Protein AF-A0A949A1A6-F1 (afdb_monomer_lite)

Foldseek 3Di:
DDADEDEEEQDDPDDDDQESEEAAAEEYEYALYEQEDAAAESYEAYHAHAYEYAHYEQEHWHDLVDPDHHESYEHELYAYEHALYEQEHYQEESYEYEDLSNANREHEFAEQEQHAAEPYEYEYQHEYEHFLAEAENYQEHYEYANLHEYRAEQYAQEHRNHYPWYYYHNTDTDYDYLYHYDDQCFDPVCNVNRQGDPPGPQPLSTDQDQQFQACVSGRFGRHSQTGVPRPHSDDDRPFLFFKFWAAWQLQGLVQADDDQFLLHQAGQADPVSCVVRVFDRFDSFAAAFWTFTFMDGHNVVVQFWKKWKWKAFDDPRDADDPVRTDTQFAWDKWWFWDQDPVRDIDIDIDTQDQDCPQNDGRMGTQQPDHDIDRNGGDHTGGCVPDDFHKMKMAMWTWGWDDDPPPTHIDTDDTTDDPRRIGMHGYDPFAWDWDFPFKAFPVRHTDDFAEAAEDQFLLGKMKTFIGAFTPFQQWAKKWKWKAWDDRRTQATLDIDGDDPVPQDVVGGHGDDHRDITMNNVCVVVVRGHGHDQGKIKTKMKTFGSYDSRHDGDHMDIDITIYGYDYDDPLDPVQVCVSPSDRDPVSVVVVVVVVPDPPPDD

Structure (mmCIF, N/CA/C/O backbone):
data_AF-A0A949A1A6-F1
#
_entry.id   AF-A0A949A1A6-F1
#
loop_
_atom_site.group_PDB
_atom_site.id
_atom_site.type_symbol
_atom_site.label_atom_id
_atom_site.label_alt_id
_atom_site.label_comp_id
_atom_site.label_asym_id
_atom_site.label_entity_id
_atom_site.label_seq_id
_atom_site.pdbx_PDB_ins_code
_atom_site.Cartn_x
_atom_site.Cartn_y
_atom_site.Cartn_z
_atom_site.occupancy
_atom_site.B_iso_or_equiv
_atom_site.auth_seq_id
_atom_site.auth_comp_id
_atom_site.auth_asym_id
_atom_site.auth_atom_id
_atom_site.pdbx_PDB_model_num
ATOM 1 N N . MET A 1 1 ? 29.987 -3.324 10.813 1.00 26.91 1 MET A N 1
ATOM 2 C CA . MET A 1 1 ? 29.973 -2.170 9.883 1.00 26.91 1 MET A CA 1
ATOM 3 C C . MET A 1 1 ? 28.544 -2.000 9.389 1.00 26.91 1 MET A C 1
ATOM 5 O O . MET A 1 1 ? 27.877 -3.024 9.296 1.00 26.91 1 MET A O 1
ATOM 9 N N . PRO A 1 2 ? 28.040 -0.780 9.148 1.00 26.08 2 PRO A N 1
ATOM 10 C CA . PRO A 1 2 ? 26.670 -0.598 8.673 1.00 26.08 2 PRO A CA 1
ATOM 11 C C . PRO A 1 2 ? 26.501 -1.250 7.295 1.00 26.08 2 PRO A C 1
ATOM 13 O O . PRO A 1 2 ? 27.391 -1.132 6.453 1.00 26.08 2 PRO A O 1
ATOM 16 N N . ASN A 1 3 ? 25.370 -1.921 7.067 1.00 30.52 3 ASN A N 1
ATOM 17 C CA . ASN A 1 3 ? 24.951 -2.340 5.732 1.00 30.52 3 ASN A CA 1
ATOM 18 C C . ASN A 1 3 ? 24.634 -1.075 4.930 1.00 30.52 3 ASN A C 1
ATOM 20 O O . ASN A 1 3 ? 23.621 -0.429 5.188 1.00 30.52 3 ASN A O 1
ATOM 24 N N . PHE A 1 4 ? 25.499 -0.702 3.990 1.00 31.70 4 PHE A N 1
ATOM 25 C CA . PHE A 1 4 ? 25.202 0.353 3.027 1.00 31.70 4 PHE A CA 1
ATOM 26 C C . PHE A 1 4 ? 24.546 -0.289 1.801 1.00 31.70 4 PHE A C 1
ATOM 28 O O . PHE A 1 4 ? 25.240 -0.998 1.068 1.00 31.70 4 PHE A O 1
ATOM 35 N N . PRO A 1 5 ? 23.233 -0.106 1.575 1.00 31.03 5 PRO A N 1
ATOM 36 C CA . PRO A 1 5 ? 22.626 -0.512 0.319 1.00 31.03 5 PRO A CA 1
ATOM 37 C C . PRO A 1 5 ? 23.182 0.373 -0.802 1.00 31.03 5 PRO A C 1
ATOM 39 O O . PRO A 1 5 ? 23.144 1.600 -0.710 1.00 31.03 5 PRO A O 1
ATOM 42 N N . VAL A 1 6 ? 23.707 -0.250 -1.853 1.00 36.50 6 VAL A N 1
ATOM 43 C CA . VAL A 1 6 ? 24.062 0.436 -3.101 1.00 36.50 6 VAL A CA 1
ATOM 44 C C . VAL A 1 6 ? 22.956 0.139 -4.112 1.00 36.50 6 VAL A C 1
ATOM 46 O O . VAL A 1 6 ? 22.699 -1.031 -4.402 1.00 36.50 6 VAL A O 1
ATOM 49 N N . SER A 1 7 ? 22.291 1.188 -4.604 1.00 29.28 7 SER A N 1
ATOM 50 C CA . SER A 1 7 ? 21.238 1.126 -5.628 1.00 29.28 7 SER A CA 1
ATOM 51 C C . SER A 1 7 ? 21.406 2.281 -6.624 1.00 29.28 7 SER A C 1
ATOM 53 O O . SER A 1 7 ? 21.456 3.441 -6.209 1.00 29.28 7 SER A O 1
ATOM 55 N N . GLY A 1 8 ? 21.480 1.986 -7.922 1.00 31.91 8 GLY A N 1
ATOM 56 C CA . GLY A 1 8 ? 21.664 2.964 -8.998 1.00 31.91 8 GLY A CA 1
ATOM 57 C C . GLY A 1 8 ? 22.339 2.369 -10.243 1.00 31.91 8 GLY A C 1
ATOM 58 O O . GLY A 1 8 ? 22.610 1.172 -10.319 1.00 31.91 8 GLY A O 1
ATOM 59 N N . SER A 1 9 ? 22.612 3.204 -11.250 1.00 36.38 9 SER A N 1
ATOM 60 C CA . SER A 1 9 ? 23.466 2.822 -12.388 1.00 36.38 9 SER A CA 1
ATOM 61 C C . SER A 1 9 ? 24.911 3.210 -12.090 1.00 36.38 9 SER A C 1
ATOM 63 O O . SER A 1 9 ? 25.175 4.371 -11.781 1.00 36.38 9 SER A O 1
ATOM 65 N N . ILE A 1 10 ? 25.840 2.258 -12.187 1.00 53.34 10 ILE A N 1
ATOM 66 C CA . ILE A 1 10 ? 27.272 2.498 -11.968 1.00 53.34 10 ILE A CA 1
ATOM 67 C C . ILE A 1 10 ? 27.985 2.380 -13.316 1.00 53.34 10 ILE A C 1
ATOM 69 O O . ILE A 1 10 ? 28.037 1.304 -13.915 1.00 53.34 10 ILE A O 1
ATOM 73 N N . TYR A 1 11 ? 28.502 3.519 -13.785 1.00 44.75 11 TYR A N 1
ATOM 74 C CA . TYR A 1 11 ? 29.251 3.675 -15.031 1.00 44.75 11 TYR A CA 1
ATOM 75 C C . TYR A 1 11 ? 30.581 4.365 -14.723 1.00 44.75 11 TYR A C 1
ATOM 77 O O . TYR A 1 11 ? 30.584 5.498 -14.237 1.00 44.75 11 TYR A O 1
ATOM 85 N N . SER A 1 12 ? 31.711 3.719 -15.014 1.00 49.94 12 SER A N 1
ATOM 86 C CA . SER A 1 12 ? 33.026 4.363 -14.944 1.00 49.94 12 SER A CA 1
ATOM 87 C C . SER A 1 12 ? 33.606 4.522 -16.347 1.00 49.94 12 SER A C 1
ATOM 89 O O . SER A 1 12 ? 34.226 3.611 -16.888 1.00 49.94 12 SER A O 1
ATOM 91 N N . GLY A 1 13 ? 33.420 5.693 -16.953 1.00 40.72 13 GLY A N 1
ATOM 92 C CA . GLY A 1 13 ? 34.071 6.031 -18.217 1.00 40.72 13 GLY A CA 1
ATOM 93 C C . GLY A 1 13 ? 35.551 6.373 -18.020 1.00 40.72 13 GLY A C 1
ATOM 94 O O . GLY A 1 13 ? 35.880 7.553 -18.045 1.00 40.72 13 GLY A O 1
ATOM 95 N N . SER A 1 14 ? 36.419 5.357 -17.872 1.00 42.47 14 SER A N 1
ATOM 96 C CA . SER A 1 14 ? 37.907 5.411 -17.860 1.00 42.47 14 SER A CA 1
ATOM 97 C C . SER A 1 14 ? 38.542 6.243 -16.710 1.00 42.47 14 SER A C 1
ATOM 99 O O . SER A 1 14 ? 37.976 7.232 -16.271 1.00 42.47 14 SER A O 1
ATOM 101 N N . VAL A 1 15 ? 39.692 5.971 -16.077 1.00 46.53 15 VAL A N 1
ATOM 102 C CA . VAL A 1 15 ? 40.844 5.067 -16.230 1.00 46.53 15 VAL A CA 1
ATOM 103 C C . VAL A 1 15 ? 41.277 4.713 -14.779 1.00 46.53 15 VAL A C 1
ATOM 105 O O . VAL A 1 15 ? 41.377 5.626 -13.959 1.00 46.53 15 VAL A O 1
ATOM 108 N N . SER A 1 16 ? 41.563 3.441 -14.449 1.00 46.88 16 SER A N 1
ATOM 109 C CA . SER A 1 16 ? 42.136 2.928 -13.164 1.00 46.88 16 SER A CA 1
ATOM 110 C C . SER A 1 16 ? 41.237 2.390 -12.023 1.00 46.88 16 SER A C 1
ATOM 112 O O . SER A 1 16 ? 41.689 2.347 -10.879 1.00 46.88 16 SER A O 1
ATOM 114 N N . ILE A 1 17 ? 40.029 1.868 -12.280 1.00 52.00 17 ILE A N 1
ATOM 115 C CA . ILE A 1 17 ? 39.363 0.994 -11.288 1.00 52.00 17 ILE A CA 1
ATOM 116 C C . ILE A 1 17 ? 39.339 -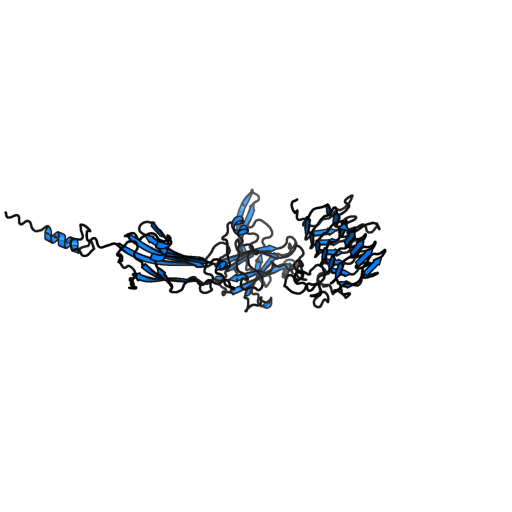0.466 -11.751 1.00 52.00 17 ILE A C 1
ATOM 118 O O . ILE A 1 17 ? 38.860 -0.781 -12.834 1.00 52.00 17 ILE A O 1
ATOM 122 N N . ASP A 1 18 ? 39.878 -1.357 -10.912 1.00 72.94 18 ASP A N 1
ATOM 123 C CA . ASP A 1 18 ? 39.956 -2.806 -11.152 1.00 72.94 18 ASP A CA 1
ATOM 124 C C . ASP A 1 18 ? 38.580 -3.475 -11.308 1.00 72.94 18 ASP A C 1
ATOM 126 O O . ASP A 1 18 ? 38.514 -4.582 -11.837 1.00 72.94 18 ASP A O 1
ATOM 130 N N . ALA A 1 19 ? 37.507 -2.844 -10.821 1.00 80.44 19 ALA A N 1
ATOM 131 C CA . ALA A 1 19 ? 36.126 -3.302 -10.924 1.00 80.44 19 ALA A CA 1
ATOM 132 C C . ALA A 1 19 ? 35.151 -2.120 -10.793 1.00 80.44 19 ALA A C 1
ATOM 134 O O . ALA A 1 19 ? 35.480 -1.144 -10.115 1.00 80.44 19 ALA A O 1
ATOM 135 N N . GLY A 1 20 ? 33.943 -2.234 -11.355 1.00 82.00 20 GLY A N 1
ATOM 136 C CA . GLY A 1 20 ? 32.859 -1.268 -11.136 1.00 82.00 20 GLY A CA 1
ATOM 137 C C . GLY A 1 20 ? 32.431 -1.186 -9.668 1.00 82.00 20 GLY A C 1
ATOM 138 O O . GLY A 1 20 ? 32.190 -0.101 -9.142 1.00 82.00 20 GLY A O 1
ATOM 139 N N . ILE A 1 21 ? 32.412 -2.328 -8.975 1.00 86.25 21 ILE A N 1
ATOM 140 C CA . ILE A 1 21 ? 32.249 -2.411 -7.519 1.00 86.25 21 ILE A CA 1
ATOM 141 C C . ILE A 1 21 ? 33.306 -3.348 -6.938 1.00 86.25 21 ILE A C 1
ATOM 143 O O . ILE A 1 21 ? 33.426 -4.492 -7.369 1.00 86.25 21 ILE A O 1
ATOM 147 N N . LYS A 1 22 ? 34.033 -2.898 -5.910 1.00 88.50 22 LYS A N 1
ATOM 148 C CA . LYS A 1 22 ? 34.968 -3.732 -5.142 1.00 88.50 22 LYS A CA 1
ATOM 149 C C . LYS A 1 22 ? 34.498 -3.889 -3.697 1.00 88.50 22 LYS A C 1
ATOM 151 O O . LYS A 1 22 ? 34.307 -2.898 -2.997 1.00 88.50 22 LYS A O 1
ATOM 156 N N . ILE A 1 23 ? 34.376 -5.132 -3.246 1.00 84.88 23 ILE A N 1
ATOM 157 C CA . ILE A 1 23 ? 34.000 -5.534 -1.890 1.00 84.88 23 ILE A CA 1
ATOM 158 C C . ILE A 1 23 ? 35.175 -6.288 -1.274 1.00 84.88 23 ILE A C 1
ATOM 160 O O . ILE A 1 23 ? 35.671 -7.259 -1.840 1.00 84.88 23 ILE A O 1
ATOM 164 N N . SER A 1 24 ? 35.625 -5.842 -0.107 1.00 86.62 24 SER A N 1
ATOM 165 C CA . SER A 1 24 ? 36.747 -6.441 0.613 1.00 86.62 24 SER A CA 1
ATOM 166 C C . SER A 1 24 ? 36.350 -6.652 2.071 1.00 86.62 24 SER A C 1
ATOM 168 O O . SER A 1 24 ? 36.438 -5.721 2.871 1.00 86.62 24 SER A O 1
ATOM 170 N N . GLY A 1 25 ? 35.925 -7.871 2.403 1.00 75.69 25 GLY A N 1
ATOM 171 C CA . GLY A 1 25 ? 35.380 -8.235 3.712 1.00 75.69 25 GLY A CA 1
ATOM 172 C C . GLY A 1 25 ? 33.972 -7.683 3.993 1.00 75.69 25 GLY A C 1
ATOM 173 O O . GLY A 1 25 ? 33.458 -6.815 3.289 1.00 75.69 25 GLY A O 1
ATOM 174 N N . GLY A 1 26 ? 33.333 -8.199 5.048 1.00 74.88 26 GLY A N 1
ATOM 175 C CA . GLY A 1 26 ? 32.002 -7.769 5.498 1.00 74.88 26 GLY A CA 1
ATOM 176 C C . GLY A 1 26 ? 30.823 -8.337 4.690 1.00 74.88 26 GLY A C 1
ATOM 177 O O . GLY A 1 26 ? 31.002 -9.085 3.729 1.00 74.88 26 GLY A O 1
ATOM 178 N N . SER A 1 27 ? 29.607 -7.965 5.106 1.00 73.38 27 SER A N 1
ATOM 179 C CA . SER A 1 27 ? 28.327 -8.414 4.538 1.00 73.38 27 SER A CA 1
ATOM 180 C C . SER A 1 27 ? 27.601 -7.236 3.880 1.00 73.38 27 SER A C 1
ATOM 182 O O . SER A 1 27 ? 26.767 -6.590 4.506 1.00 73.38 27 SER A O 1
ATOM 184 N N . VAL A 1 28 ? 27.941 -6.914 2.633 1.00 72.38 28 VAL A N 1
ATOM 185 C CA . VAL A 1 28 ? 27.311 -5.816 1.873 1.00 72.38 28 VAL A CA 1
ATOM 186 C C . VAL A 1 28 ? 26.168 -6.359 1.017 1.00 72.38 28 VAL A C 1
ATOM 188 O O . VAL A 1 28 ? 26.281 -7.457 0.482 1.00 72.38 28 VAL A O 1
ATOM 191 N N . VAL A 1 29 ? 25.083 -5.592 0.866 1.00 73.06 29 VAL A N 1
ATOM 192 C CA . VAL A 1 29 ? 23.978 -5.924 -0.047 1.00 73.06 29 VAL A CA 1
ATOM 193 C C . VAL A 1 29 ? 24.033 -5.013 -1.272 1.00 73.06 29 VAL A C 1
ATOM 195 O O . VAL A 1 29 ? 23.881 -3.798 -1.151 1.00 73.06 29 VAL A O 1
ATOM 198 N N . ILE A 1 30 ? 24.218 -5.607 -2.449 1.00 71.44 30 ILE A N 1
ATOM 199 C CA . ILE A 1 30 ? 24.174 -4.941 -3.753 1.00 71.44 30 ILE A CA 1
ATOM 200 C C . ILE A 1 30 ? 22.895 -5.393 -4.439 1.00 71.44 30 ILE A C 1
ATOM 202 O O . ILE A 1 30 ? 22.767 -6.571 -4.782 1.00 71.44 30 ILE A O 1
ATOM 206 N N . THR A 1 31 ? 21.941 -4.478 -4.609 1.00 68.56 31 THR A N 1
ATOM 207 C CA . THR A 1 31 ? 20.650 -4.828 -5.201 1.00 68.56 31 THR A CA 1
ATOM 208 C C . THR A 1 31 ? 20.093 -3.796 -6.164 1.00 68.56 31 THR A C 1
ATOM 210 O O . THR A 1 31 ? 20.250 -2.597 -5.941 1.00 68.56 31 THR A O 1
ATOM 213 N N . ASN A 1 32 ? 19.418 -4.266 -7.217 1.00 60.09 32 ASN A N 1
ATOM 214 C CA . ASN A 1 32 ? 18.733 -3.436 -8.211 1.00 60.09 32 ASN A CA 1
ATOM 215 C C . ASN A 1 32 ? 19.658 -2.451 -8.951 1.00 60.09 32 ASN A C 1
ATOM 217 O O . ASN A 1 32 ? 19.266 -1.318 -9.239 1.00 60.09 32 ASN A O 1
ATOM 221 N N . ASN A 1 33 ? 20.893 -2.859 -9.259 1.00 65.69 33 ASN A N 1
ATOM 222 C CA . ASN A 1 33 ? 21.858 -2.029 -9.986 1.00 65.69 33 ASN A CA 1
ATOM 223 C C . ASN A 1 33 ? 22.018 -2.459 -11.444 1.00 65.69 33 ASN A C 1
ATOM 225 O O . ASN A 1 33 ? 21.893 -3.635 -11.780 1.00 65.69 33 ASN A O 1
ATOM 229 N N . THR A 1 34 ? 22.396 -1.507 -12.299 1.00 79.25 34 THR A N 1
ATOM 230 C CA . THR A 1 34 ? 23.025 -1.811 -13.594 1.00 79.25 34 THR A CA 1
ATOM 231 C C . THR A 1 34 ? 24.519 -1.525 -13.495 1.00 79.25 34 THR A C 1
ATOM 233 O O . THR A 1 34 ? 24.913 -0.378 -13.277 1.00 79.25 34 THR A O 1
ATOM 236 N N . ILE A 1 35 ? 25.340 -2.564 -13.652 1.00 83.56 35 ILE A N 1
ATOM 237 C CA . ILE A 1 35 ? 26.804 -2.505 -13.579 1.00 83.56 35 ILE A CA 1
ATOM 238 C C . ILE A 1 35 ? 27.334 -2.817 -14.971 1.00 83.56 35 ILE A C 1
ATOM 240 O O . ILE A 1 35 ? 27.233 -3.955 -15.440 1.00 83.56 35 ILE A O 1
ATOM 244 N N . SER A 1 36 ? 27.838 -1.798 -15.663 1.00 85.81 36 SER A N 1
ATOM 245 C CA . SER A 1 36 ? 28.229 -1.974 -17.059 1.00 85.81 36 SER A CA 1
ATOM 246 C C . SER A 1 36 ? 29.350 -1.070 -17.523 1.00 85.81 36 SER A C 1
ATOM 248 O O . SER A 1 36 ? 29.523 0.010 -16.961 1.00 85.81 36 SER A O 1
ATOM 250 N N . HIS A 1 37 ? 30.032 -1.485 -18.592 1.00 80.69 37 HIS A N 1
ATOM 251 C CA . HIS A 1 37 ? 31.100 -0.723 -19.247 1.00 80.69 37 HIS A CA 1
ATOM 252 C C . HIS A 1 37 ? 32.257 -0.393 -18.296 1.00 80.69 37 HIS A C 1
ATOM 254 O O . HIS A 1 37 ? 32.859 0.676 -18.373 1.00 80.69 37 HIS A O 1
ATOM 260 N N . ASN A 1 38 ? 32.550 -1.304 -17.364 1.00 83.56 38 ASN A N 1
ATOM 261 C CA . ASN A 1 38 ? 33.722 -1.207 -16.501 1.00 83.56 38 ASN A CA 1
ATOM 262 C C . ASN A 1 38 ? 34.892 -1.939 -17.161 1.00 83.56 38 ASN A C 1
ATOM 264 O O . ASN A 1 38 ? 34.732 -3.073 -17.593 1.00 83.56 38 ASN A O 1
ATOM 268 N N . ASN A 1 39 ? 36.069 -1.313 -17.174 1.00 77.88 39 ASN A N 1
ATOM 269 C CA . ASN A 1 39 ? 37.223 -1.703 -17.998 1.00 77.88 39 ASN A CA 1
ATOM 270 C C . ASN A 1 39 ? 37.831 -3.088 -17.701 1.00 77.88 39 ASN A C 1
ATOM 272 O O . ASN A 1 39 ? 38.755 -3.474 -18.397 1.00 77.88 39 ASN A O 1
ATOM 276 N N . LYS A 1 40 ? 37.412 -3.776 -16.628 1.00 81.94 40 LYS A N 1
ATOM 277 C CA . LYS A 1 40 ? 37.876 -5.136 -16.298 1.00 81.94 40 LYS A CA 1
ATOM 278 C C . LYS A 1 40 ? 36.766 -6.000 -15.715 1.00 81.94 40 LYS A C 1
ATOM 280 O O . LYS A 1 40 ? 36.304 -6.969 -16.301 1.00 81.94 40 LYS A O 1
ATOM 285 N N . ARG A 1 41 ? 36.310 -5.637 -14.512 1.00 87.06 41 ARG A N 1
ATOM 286 C CA . ARG A 1 41 ? 35.352 -6.445 -13.742 1.00 87.06 41 ARG A CA 1
ATOM 287 C C . ARG A 1 41 ? 34.087 -5.660 -13.443 1.00 87.06 41 ARG A C 1
ATOM 289 O O . ARG A 1 41 ? 34.157 -4.467 -13.147 1.00 87.06 41 ARG A O 1
ATOM 296 N N . GLY A 1 42 ? 32.936 -6.322 -13.455 1.00 90.75 42 GLY A N 1
ATOM 297 C CA . GLY A 1 42 ? 31.702 -5.728 -12.942 1.00 90.75 42 GLY A CA 1
ATOM 298 C C . GLY A 1 42 ? 31.767 -5.609 -11.419 1.00 90.75 42 GLY A C 1
ATOM 299 O O . GLY A 1 42 ? 31.830 -4.505 -10.872 1.00 90.75 42 GLY A O 1
ATOM 300 N N . VAL A 1 43 ? 31.820 -6.754 -10.735 1.00 92.75 43 VAL A N 1
ATOM 301 C CA . VAL A 1 43 ? 31.915 -6.844 -9.269 1.00 92.75 43 VAL A CA 1
ATOM 302 C C . VAL A 1 43 ? 33.111 -7.694 -8.854 1.00 92.75 43 VAL A C 1
ATOM 304 O O . VAL A 1 43 ? 33.280 -8.807 -9.339 1.00 92.75 43 VAL A O 1
ATOM 307 N N . TYR A 1 44 ? 33.916 -7.197 -7.916 1.00 92.38 44 TYR A N 1
ATOM 308 C CA . TYR A 1 44 ? 35.048 -7.916 -7.338 1.00 92.38 44 TYR A CA 1
ATOM 309 C C . TYR A 1 44 ? 34.885 -8.087 -5.827 1.00 92.38 44 TYR A C 1
ATOM 311 O O . TYR A 1 44 ? 34.902 -7.110 -5.084 1.00 92.38 44 TYR A O 1
ATOM 319 N N . ILE A 1 45 ? 34.757 -9.334 -5.379 1.00 91.75 45 ILE A N 1
ATOM 320 C CA . ILE A 1 45 ? 34.565 -9.758 -3.993 1.00 91.75 45 ILE A CA 1
ATOM 321 C C . ILE A 1 45 ? 35.834 -10.453 -3.494 1.00 91.75 45 ILE A C 1
ATOM 323 O O . ILE A 1 45 ? 36.363 -11.352 -4.150 1.00 91.75 45 ILE A O 1
ATOM 327 N N . THR A 1 46 ? 36.335 -10.043 -2.332 1.00 90.94 46 THR A N 1
ATOM 328 C CA . THR A 1 46 ? 37.546 -10.622 -1.743 1.00 90.94 46 THR A CA 1
ATOM 329 C C . THR A 1 46 ? 37.579 -10.503 -0.214 1.00 90.94 46 THR A C 1
ATOM 331 O O . THR A 1 46 ? 36.717 -9.858 0.394 1.00 90.94 46 THR A O 1
ATOM 334 N N . ASN A 1 47 ? 38.615 -11.078 0.405 1.00 86.88 47 ASN A N 1
ATOM 335 C CA . ASN A 1 47 ? 38.939 -10.985 1.831 1.00 86.88 47 ASN A CA 1
ATOM 336 C C . ASN A 1 47 ? 37.817 -11.486 2.762 1.00 86.88 47 ASN A C 1
ATOM 338 O O . ASN A 1 47 ? 37.445 -10.794 3.712 1.00 86.88 47 ASN A O 1
ATOM 342 N N . GLY A 1 48 ? 37.273 -12.678 2.493 1.00 84.31 48 GLY A N 1
ATOM 343 C CA . GLY A 1 48 ? 36.273 -13.330 3.348 1.00 84.31 48 GLY A CA 1
ATOM 344 C C . GLY A 1 48 ? 34.925 -12.607 3.401 1.00 84.31 48 GLY A C 1
ATOM 345 O O . GLY A 1 48 ? 34.268 -12.601 4.441 1.00 84.31 48 GLY A O 1
ATOM 346 N N . SER A 1 49 ? 34.522 -11.930 2.323 1.00 86.31 49 SER A N 1
ATOM 347 C CA . SER A 1 49 ? 33.220 -11.261 2.274 1.00 86.31 49 SER A CA 1
ATOM 348 C C . SER A 1 49 ? 32.074 -12.271 2.144 1.00 86.31 49 SER A C 1
ATOM 350 O O . SER A 1 49 ? 32.184 -13.276 1.444 1.00 86.31 49 SER A O 1
ATOM 352 N N . SER A 1 50 ? 30.945 -11.959 2.779 1.00 82.75 50 SER A N 1
ATOM 353 C CA . SER A 1 50 ? 29.685 -12.704 2.685 1.00 82.75 50 SER A CA 1
ATOM 354 C C . SER A 1 50 ? 28.604 -11.868 1.986 1.00 82.75 50 SER A C 1
ATOM 356 O O . SER A 1 50 ? 27.462 -11.794 2.442 1.00 82.75 50 SER A O 1
ATOM 358 N N . ALA A 1 51 ? 28.993 -11.120 0.948 1.00 80.06 51 ALA A N 1
ATOM 359 C CA . ALA A 1 51 ? 28.118 -10.162 0.279 1.00 80.06 51 ALA A CA 1
ATOM 360 C C . ALA A 1 51 ? 26.878 -10.825 -0.339 1.00 80.06 51 ALA A C 1
ATOM 362 O O . ALA A 1 51 ? 26.942 -11.943 -0.843 1.00 80.06 51 ALA A O 1
ATOM 363 N N . ILE A 1 52 ? 25.763 -10.098 -0.347 1.00 80.94 52 ILE A N 1
ATOM 364 C CA . ILE A 1 52 ? 24.546 -10.479 -1.062 1.00 80.94 52 ILE A CA 1
ATOM 365 C C . ILE A 1 52 ? 24.470 -9.628 -2.326 1.00 80.94 52 ILE A C 1
ATOM 367 O O . ILE A 1 52 ? 24.304 -8.411 -2.246 1.00 80.94 52 ILE A O 1
ATOM 371 N N . ILE A 1 53 ? 24.572 -10.261 -3.487 1.00 82.75 53 ILE A N 1
ATOM 372 C CA . ILE A 1 53 ? 24.464 -9.625 -4.799 1.00 82.75 53 ILE A CA 1
ATOM 373 C C . ILE A 1 53 ? 23.181 -10.136 -5.426 1.00 82.75 53 ILE A C 1
ATOM 375 O O . ILE A 1 53 ? 23.108 -11.307 -5.794 1.00 82.75 53 ILE A O 1
ATOM 379 N N . ARG A 1 54 ? 22.162 -9.281 -5.521 1.00 81.19 54 ARG A N 1
ATOM 380 C CA . ARG A 1 54 ? 20.866 -9.701 -6.055 1.00 81.19 54 ARG A CA 1
ATOM 381 C C . ARG A 1 54 ? 20.142 -8.714 -6.936 1.00 81.19 54 ARG A C 1
ATOM 383 O O . ARG A 1 54 ? 20.319 -7.522 -6.765 1.00 81.19 54 ARG A O 1
ATOM 390 N N . ASN A 1 55 ? 19.307 -9.184 -7.852 1.00 72.00 55 ASN A N 1
ATOM 391 C CA . ASN A 1 55 ? 18.479 -8.330 -8.713 1.00 72.00 55 ASN A CA 1
ATOM 392 C C . ASN A 1 55 ? 19.295 -7.304 -9.525 1.00 72.00 55 ASN A C 1
ATOM 394 O O . ASN A 1 55 ? 18.811 -6.216 -9.830 1.00 72.00 55 ASN A O 1
ATOM 398 N N . ASN A 1 56 ? 20.559 -7.597 -9.850 1.00 77.56 56 ASN A N 1
ATOM 399 C CA . ASN A 1 56 ? 21.403 -6.700 -10.640 1.00 77.56 56 ASN A CA 1
ATOM 400 C C . ASN A 1 56 ? 21.453 -7.137 -12.107 1.00 77.56 56 ASN A C 1
ATOM 402 O O . ASN A 1 56 ? 21.380 -8.320 -12.429 1.00 77.56 56 ASN A O 1
ATOM 406 N N . THR A 1 57 ? 21.643 -6.172 -13.004 1.00 87.75 57 THR A N 1
ATOM 407 C CA . THR A 1 57 ? 22.045 -6.414 -14.394 1.00 87.75 57 THR A CA 1
ATOM 408 C C . THR A 1 57 ? 23.531 -6.096 -14.545 1.00 87.75 57 THR A C 1
ATOM 410 O O . THR A 1 57 ? 23.930 -4.938 -14.415 1.00 87.75 57 THR A O 1
ATOM 413 N N . ILE A 1 58 ? 24.350 -7.104 -14.836 1.00 92.94 58 ILE A N 1
ATOM 414 C CA . ILE A 1 58 ? 25.810 -6.989 -14.953 1.00 92.94 58 ILE A CA 1
ATOM 415 C C . ILE A 1 58 ? 26.200 -7.304 -16.392 1.00 92.94 58 ILE A C 1
ATOM 417 O O . ILE A 1 58 ? 26.099 -8.454 -16.819 1.00 92.94 58 ILE A O 1
ATOM 421 N N . ARG A 1 59 ? 26.588 -6.278 -17.157 1.00 92.75 59 ARG A N 1
ATOM 422 C CA . ARG A 1 59 ? 26.796 -6.420 -18.605 1.00 92.75 59 ARG A CA 1
ATOM 423 C C . ARG A 1 59 ? 27.894 -5.560 -19.192 1.00 92.75 59 ARG A C 1
ATOM 425 O O . ARG A 1 59 ? 28.112 -4.462 -18.702 1.00 92.75 59 ARG A O 1
ATOM 432 N N . HIS A 1 60 ? 28.496 -5.986 -20.296 1.00 88.12 60 HIS A N 1
ATOM 433 C CA . HIS A 1 60 ? 29.527 -5.226 -21.015 1.00 88.12 60 HIS A CA 1
ATOM 434 C C . HIS A 1 60 ? 30.672 -4.773 -20.103 1.00 88.12 60 HIS A C 1
ATOM 436 O O . HIS A 1 60 ? 31.147 -3.649 -20.225 1.00 88.12 60 HIS A O 1
ATOM 442 N N . ASN A 1 61 ? 31.047 -5.590 -19.117 1.00 89.88 61 ASN A N 1
ATOM 443 C CA . ASN A 1 61 ? 32.245 -5.361 -18.315 1.00 89.88 61 ASN A CA 1
ATOM 444 C C . ASN A 1 61 ? 33.400 -6.184 -18.885 1.00 89.88 61 ASN A C 1
ATOM 446 O O . ASN A 1 61 ? 33.169 -7.278 -19.401 1.00 89.88 61 ASN A O 1
ATOM 450 N N . GLY A 1 62 ? 34.605 -5.643 -18.765 1.00 86.38 62 GLY A N 1
ATOM 451 C CA . GLY A 1 62 ? 35.805 -6.120 -19.440 1.00 86.38 62 GLY A CA 1
ATOM 452 C C . GLY A 1 62 ? 36.227 -5.195 -20.575 1.00 86.38 62 GLY A C 1
ATOM 453 O O . GLY A 1 62 ? 35.548 -4.204 -20.871 1.00 86.38 62 GLY A O 1
ATOM 454 N N . ASP A 1 63 ? 37.349 -5.526 -21.183 1.00 83.94 63 ASP A N 1
ATOM 455 C CA . ASP A 1 63 ? 37.902 -4.900 -22.368 1.00 83.94 63 ASP A CA 1
ATOM 456 C C . ASP A 1 63 ? 37.789 -5.896 -23.539 1.00 83.94 63 ASP A C 1
ATOM 458 O O . ASP A 1 63 ? 38.350 -6.985 -23.460 1.00 83.94 63 ASP A O 1
ATOM 462 N N . PRO A 1 64 ? 37.068 -5.566 -24.626 1.00 77.75 64 PRO A N 1
ATOM 463 C CA . PRO A 1 64 ? 36.970 -6.452 -25.788 1.00 77.75 64 PRO A CA 1
ATOM 464 C C . PRO A 1 64 ? 38.315 -6.690 -26.495 1.00 77.75 64 PRO A C 1
ATOM 466 O O . PRO A 1 64 ? 38.399 -7.591 -27.329 1.00 77.75 64 PRO A O 1
ATOM 469 N N . ASP A 1 65 ? 39.338 -5.877 -26.205 1.00 79.00 65 ASP A N 1
ATOM 470 C CA . ASP A 1 65 ? 40.662 -5.944 -26.824 1.00 79.00 65 ASP A CA 1
ATOM 471 C C . ASP A 1 65 ? 41.740 -6.589 -25.906 1.00 79.00 65 ASP A C 1
ATOM 473 O O . ASP A 1 65 ? 42.902 -6.677 -26.321 1.00 79.00 65 ASP A O 1
ATOM 477 N N . ASP A 1 66 ? 41.406 -7.034 -24.679 1.00 70.69 66 ASP A N 1
ATOM 478 C CA . ASP A 1 66 ? 42.336 -7.672 -23.717 1.00 70.69 66 ASP A CA 1
ATOM 479 C C . ASP A 1 66 ? 41.837 -9.063 -23.268 1.00 70.69 66 ASP A C 1
ATOM 481 O O . ASP A 1 66 ? 40.758 -9.212 -22.708 1.00 70.69 66 ASP A O 1
ATOM 485 N N . ASP A 1 67 ? 42.660 -10.101 -23.446 1.00 57.28 67 ASP A N 1
ATOM 486 C CA . ASP A 1 67 ? 42.312 -11.501 -23.140 1.00 57.28 67 ASP A CA 1
ATOM 487 C C . ASP A 1 67 ? 42.462 -11.869 -21.640 1.00 57.28 67 ASP A C 1
ATOM 489 O O . ASP A 1 67 ? 42.414 -13.048 -21.268 1.00 57.28 67 ASP A O 1
ATOM 493 N N . LEU A 1 68 ? 42.734 -10.909 -20.744 1.00 60.00 68 LEU A N 1
ATOM 494 C CA . LEU A 1 68 ? 43.227 -11.205 -19.390 1.00 60.00 68 LEU A CA 1
ATOM 495 C C . LEU A 1 68 ? 42.324 -10.721 -18.238 1.00 60.00 68 LEU A C 1
ATOM 497 O O . LEU A 1 68 ? 42.451 -9.603 -17.740 1.00 60.00 68 LEU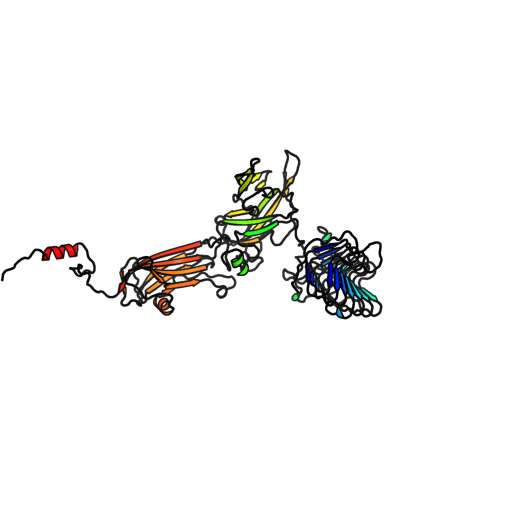 A O 1
ATOM 501 N N . HIS A 1 69 ? 41.627 -11.687 -17.623 1.00 67.19 69 HIS A N 1
ATOM 502 C CA . HIS A 1 69 ? 40.985 -11.613 -16.292 1.00 67.19 69 HIS A CA 1
ATOM 503 C C . HIS A 1 69 ? 39.788 -10.658 -16.162 1.00 67.19 69 HIS A C 1
ATOM 505 O O . HIS A 1 69 ? 39.620 -10.009 -15.111 1.00 67.19 69 HIS A O 1
ATOM 511 N N . ASP A 1 70 ? 38.955 -10.632 -17.194 1.00 84.38 70 ASP A N 1
ATOM 512 C CA . ASP A 1 70 ? 37.711 -9.877 -17.220 1.00 84.38 70 ASP A CA 1
ATOM 513 C C . ASP A 1 70 ? 36.529 -10.750 -16.820 1.00 84.38 70 ASP A C 1
ATOM 515 O O . ASP A 1 70 ? 36.382 -11.888 -17.261 1.00 84.38 70 ASP A O 1
ATOM 519 N N . TYR A 1 71 ? 35.705 -10.229 -15.911 1.00 90.69 71 TYR A N 1
ATOM 520 C CA . TYR A 1 71 ? 34.635 -11.003 -15.289 1.00 90.69 71 TYR A CA 1
ATOM 521 C C . TYR A 1 71 ? 33.417 -10.128 -15.020 1.00 90.69 71 TYR A C 1
ATOM 523 O O . TYR A 1 71 ? 33.544 -9.002 -14.525 1.00 90.69 71 TYR A O 1
ATOM 531 N N . GLY A 1 72 ? 32.217 -10.664 -15.243 1.00 94.50 72 GLY A N 1
ATOM 532 C CA . GLY A 1 72 ? 30.995 -10.039 -14.735 1.00 94.50 72 GLY A CA 1
ATOM 533 C C . GLY A 1 72 ? 31.064 -9.914 -13.209 1.00 94.50 72 GLY A C 1
ATOM 534 O O . GLY A 1 72 ? 31.031 -8.808 -12.658 1.00 94.50 72 GLY A O 1
ATOM 535 N N . ILE A 1 73 ? 31.252 -11.045 -12.529 1.00 96.31 73 ILE A N 1
ATOM 536 C CA . ILE A 1 73 ? 31.517 -11.126 -11.089 1.00 96.31 73 ILE A CA 1
ATOM 537 C C . ILE A 1 73 ? 32.736 -12.014 -10.837 1.00 96.31 73 ILE A C 1
ATOM 539 O O . ILE A 1 73 ? 32.828 -13.113 -11.369 1.00 96.31 73 ILE A O 1
ATOM 543 N N . ILE A 1 74 ? 33.631 -11.583 -9.953 1.00 94.56 74 ILE A N 1
ATOM 544 C CA . ILE A 1 74 ? 34.737 -12.395 -9.439 1.00 94.56 74 ILE A CA 1
ATOM 545 C C . ILE A 1 74 ? 34.701 -12.448 -7.914 1.00 94.56 74 ILE A C 1
ATOM 547 O O . ILE A 1 74 ? 34.624 -11.411 -7.252 1.00 94.56 74 ILE A O 1
ATOM 551 N N . SER A 1 75 ? 34.786 -13.658 -7.362 1.00 94.62 75 SER A N 1
ATOM 552 C CA . SER A 1 75 ? 34.836 -13.938 -5.927 1.00 94.62 75 SER A CA 1
ATOM 553 C C . SER A 1 75 ? 36.080 -14.749 -5.574 1.00 94.62 75 SER A C 1
ATOM 555 O O . SER A 1 75 ? 36.241 -15.886 -6.015 1.00 94.62 75 SER A O 1
ATOM 557 N N . LEU A 1 76 ? 36.961 -14.157 -4.766 1.00 93.06 76 LEU A N 1
ATOM 558 C CA . LEU A 1 76 ? 38.221 -14.763 -4.332 1.00 93.06 76 LEU A CA 1
ATOM 559 C C . LEU A 1 76 ? 38.217 -14.953 -2.815 1.00 93.06 76 LEU A C 1
ATOM 561 O O . LEU A 1 76 ? 38.179 -13.961 -2.079 1.00 93.06 76 LEU A O 1
ATOM 565 N N . SER A 1 77 ? 38.291 -16.205 -2.353 1.00 89.75 77 SER A N 1
ATOM 566 C CA . SER A 1 77 ? 38.277 -16.555 -0.922 1.00 89.75 77 SER A CA 1
ATOM 567 C C . SER A 1 77 ? 37.123 -15.877 -0.178 1.00 89.75 77 SER A C 1
ATOM 569 O O . SER A 1 77 ? 37.336 -15.063 0.726 1.00 89.75 77 SER A O 1
ATOM 571 N N . SER A 1 78 ? 35.894 -16.073 -0.655 1.00 92.00 78 SER A N 1
ATOM 572 C CA . SER A 1 78 ? 34.696 -15.402 -0.133 1.00 92.00 78 SER A CA 1
ATOM 573 C C . SER A 1 78 ? 33.444 -16.241 -0.379 1.00 92.00 78 SER A C 1
ATOM 575 O O . SER A 1 78 ? 33.387 -17.008 -1.336 1.00 92.00 78 SER A O 1
ATOM 577 N N . THR A 1 79 ? 32.422 -16.059 0.460 1.00 91.81 79 THR A N 1
ATOM 578 C CA . THR A 1 79 ? 31.184 -16.857 0.459 1.00 91.81 79 THR A CA 1
ATOM 579 C C . THR A 1 79 ? 29.956 -15.976 0.184 1.00 91.81 79 THR A C 1
ATOM 581 O O . THR A 1 79 ? 29.098 -15.815 1.061 1.00 91.81 79 THR A O 1
ATOM 584 N N . PRO A 1 80 ? 29.872 -15.318 -0.989 1.00 91.38 80 PRO A N 1
ATOM 585 C CA . PRO A 1 80 ? 28.737 -14.470 -1.321 1.00 91.38 80 PRO A CA 1
ATOM 586 C C . PRO A 1 80 ? 27.473 -15.293 -1.599 1.00 91.38 80 PRO A C 1
ATOM 588 O O . PRO A 1 80 ? 27.546 -16.451 -2.011 1.00 91.38 80 PRO A O 1
ATOM 591 N N . LEU A 1 81 ? 26.315 -14.653 -1.448 1.00 91.12 81 LEU A N 1
ATOM 592 C CA . LEU A 1 81 ? 25.065 -15.082 -2.068 1.00 91.12 81 LEU A CA 1
ATOM 593 C C . LEU A 1 81 ? 24.832 -14.235 -3.321 1.00 91.12 81 LEU A C 1
ATOM 595 O O . LEU A 1 81 ? 24.500 -13.055 -3.222 1.00 91.12 81 LEU A O 1
ATOM 599 N N . ILE A 1 82 ? 25.007 -14.839 -4.488 1.00 95.00 82 ILE A N 1
ATOM 600 C CA . ILE A 1 82 ? 24.751 -14.249 -5.800 1.00 95.00 82 ILE A CA 1
ATOM 601 C C . ILE A 1 82 ? 23.432 -14.836 -6.295 1.00 95.00 82 ILE A C 1
ATOM 603 O O . ILE A 1 82 ? 23.378 -16.007 -6.668 1.00 95.00 82 ILE A O 1
ATOM 607 N N . THR A 1 83 ? 22.358 -14.050 -6.243 1.00 90.50 83 THR A N 1
ATOM 608 C CA . THR A 1 83 ? 21.010 -14.547 -6.547 1.00 90.50 83 THR A CA 1
ATOM 609 C C . THR A 1 83 ? 20.190 -13.602 -7.397 1.00 90.50 83 THR A C 1
ATOM 611 O O . THR A 1 83 ? 20.305 -12.400 -7.223 1.00 90.50 83 THR A O 1
ATOM 614 N N . ASN A 1 84 ? 19.348 -14.094 -8.299 1.00 87.62 84 ASN A N 1
ATOM 615 C CA . ASN A 1 84 ? 18.422 -13.255 -9.072 1.00 87.62 84 ASN A CA 1
ATOM 616 C C . ASN A 1 84 ? 19.105 -12.176 -9.931 1.00 87.62 84 ASN A C 1
ATOM 618 O O . ASN A 1 84 ? 18.565 -11.091 -10.130 1.00 87.62 84 ASN A O 1
ATOM 622 N N . ASN A 1 85 ? 20.324 -12.416 -10.424 1.00 92.25 85 ASN A N 1
ATOM 623 C CA . ASN A 1 85 ? 21.016 -11.475 -11.310 1.00 92.25 85 ASN A CA 1
ATOM 624 C C . ASN A 1 85 ? 20.895 -11.893 -12.778 1.00 92.25 85 ASN A C 1
ATOM 626 O O . ASN A 1 85 ? 20.871 -13.078 -13.106 1.00 92.25 85 ASN A O 1
ATOM 630 N N . ILE A 1 86 ? 20.909 -10.894 -13.660 1.00 95.94 86 ILE A N 1
ATOM 631 C CA . ILE A 1 86 ? 21.098 -11.072 -15.102 1.00 95.94 86 ILE A CA 1
ATOM 632 C C . ILE A 1 86 ? 22.548 -10.698 -15.417 1.00 95.94 86 ILE A C 1
ATOM 634 O O . ILE A 1 86 ? 22.919 -9.521 -15.343 1.00 95.94 86 ILE A O 1
ATOM 638 N N . ILE A 1 87 ? 23.371 -11.685 -15.758 1.00 98.06 87 ILE A N 1
ATOM 639 C CA . ILE A 1 87 ? 24.808 -11.523 -16.011 1.00 98.06 87 ILE A CA 1
ATOM 640 C C . ILE A 1 87 ? 25.068 -11.838 -17.476 1.00 98.06 87 ILE A C 1
ATOM 642 O O . ILE A 1 87 ? 25.010 -12.997 -17.883 1.00 98.06 87 ILE A O 1
ATOM 646 N N . ARG A 1 88 ? 25.304 -10.809 -18.291 1.00 96.75 88 ARG A N 1
ATOM 647 C CA . ARG A 1 88 ? 25.269 -10.987 -19.742 1.00 96.75 88 ARG A CA 1
ATOM 648 C C . ARG A 1 88 ? 26.232 -10.137 -20.529 1.00 96.75 88 ARG A C 1
ATOM 650 O O . ARG A 1 88 ? 26.451 -8.995 -20.147 1.00 96.75 88 ARG A O 1
ATOM 657 N N . ASN A 1 89 ? 26.666 -10.606 -21.697 1.00 94.12 89 ASN A N 1
ATOM 658 C CA . ASN A 1 89 ? 27.449 -9.792 -22.634 1.00 94.12 89 ASN A CA 1
ATOM 659 C C . ASN A 1 89 ? 28.678 -9.151 -21.966 1.00 94.12 89 ASN A C 1
ATOM 661 O O . ASN A 1 89 ? 28.983 -7.990 -22.239 1.00 94.12 89 ASN A O 1
ATOM 665 N N . ASN A 1 90 ? 29.306 -9.831 -21.002 1.00 94.31 90 ASN A N 1
ATOM 666 C CA . ASN A 1 90 ? 30.600 -9.418 -20.463 1.00 94.31 90 ASN A CA 1
ATOM 667 C C . ASN A 1 90 ? 31.705 -10.023 -21.335 1.00 94.31 90 ASN A C 1
ATOM 669 O O . ASN A 1 90 ? 31.546 -11.136 -21.831 1.00 94.31 90 ASN A O 1
ATOM 673 N N . TYR A 1 91 ? 32.818 -9.305 -21.474 1.00 92.50 91 TYR A N 1
ATOM 674 C CA . TYR A 1 91 ? 33.917 -9.665 -22.380 1.00 92.50 91 TYR A CA 1
ATOM 675 C C . TYR A 1 91 ? 34.823 -10.791 -21.836 1.00 92.50 91 TYR A C 1
ATOM 677 O O . TYR A 1 91 ? 35.865 -11.099 -22.395 1.00 92.50 91 TYR A O 1
ATOM 685 N N . GLY A 1 92 ? 34.417 -11.439 -20.742 1.00 92.19 92 GLY A N 1
ATOM 686 C CA . GLY A 1 92 ? 35.068 -12.619 -20.177 1.00 92.19 92 GLY A CA 1
ATOM 687 C C . GLY A 1 92 ? 34.039 -13.512 -19.488 1.00 92.19 92 GLY A C 1
ATOM 688 O O . GLY A 1 92 ? 32.891 -13.560 -19.929 1.00 92.19 92 GLY A O 1
ATOM 689 N N . SER A 1 93 ? 34.398 -14.242 -18.426 1.00 94.88 93 SER A N 1
ATOM 690 C CA . SER A 1 93 ? 33.432 -15.160 -17.799 1.00 94.88 93 SER A CA 1
ATOM 691 C C . SER A 1 93 ? 32.320 -14.394 -17.069 1.00 94.88 93 SER A C 1
ATOM 693 O O . SER A 1 93 ? 32.554 -13.334 -16.475 1.00 94.88 93 SER A O 1
ATOM 695 N N . GLY A 1 94 ? 31.104 -14.941 -17.051 1.00 97.38 94 GLY A N 1
ATOM 696 C CA . GLY A 1 94 ? 29.983 -14.351 -16.315 1.00 97.38 94 GLY A CA 1
ATOM 697 C C . GLY A 1 94 ? 30.284 -14.266 -14.815 1.00 97.38 94 GLY A C 1
ATOM 698 O O . GLY A 1 94 ? 30.264 -13.179 -14.227 1.00 97.38 94 GLY A O 1
ATOM 699 N N . VAL A 1 95 ? 30.618 -15.406 -14.206 1.00 98.31 95 VAL A N 1
ATOM 700 C CA . VAL A 1 95 ? 30.995 -15.518 -12.788 1.00 98.31 95 VAL A CA 1
ATOM 701 C C . VAL A 1 95 ? 32.253 -16.368 -12.622 1.00 98.31 95 VAL A C 1
ATOM 703 O O . VAL A 1 95 ? 32.331 -17.471 -13.153 1.00 98.31 95 VAL A O 1
ATOM 706 N N . TYR A 1 96 ? 33.209 -15.887 -11.827 1.00 97.00 96 TYR A N 1
ATOM 707 C CA . TYR A 1 96 ? 34.432 -16.610 -11.479 1.00 97.00 96 TYR A CA 1
ATOM 708 C C . TYR A 1 96 ? 34.575 -16.794 -9.961 1.00 97.00 96 TYR A C 1
ATOM 710 O O . TYR A 1 96 ? 34.534 -15.819 -9.202 1.00 97.00 96 TYR A O 1
ATOM 718 N N . PHE A 1 97 ? 34.788 -18.035 -9.518 1.00 97.00 97 PHE A N 1
ATOM 719 C CA . PHE A 1 97 ? 35.092 -18.398 -8.130 1.00 97.00 97 PHE A CA 1
ATOM 720 C C . PHE A 1 97 ? 36.494 -18.993 -8.031 1.00 97.00 97 PHE A C 1
ATOM 722 O O . PHE A 1 97 ? 36.845 -19.865 -8.823 1.00 97.00 97 PHE A O 1
ATOM 729 N N . ALA A 1 98 ? 37.275 -18.592 -7.027 1.00 94.69 98 ALA A N 1
ATOM 730 C CA . ALA A 1 98 ? 38.558 -19.238 -6.760 1.00 94.69 98 ALA A CA 1
ATOM 731 C C . ALA A 1 98 ? 38.874 -19.408 -5.275 1.00 94.69 98 ALA A C 1
ATOM 733 O O . ALA A 1 98 ? 38.407 -18.633 -4.429 1.00 94.69 98 ALA A O 1
ATOM 734 N N . TRP A 1 99 ? 39.755 -20.379 -5.024 1.00 94.75 99 TRP A N 1
ATOM 735 C CA . TRP A 1 99 ? 40.313 -20.767 -3.728 1.00 94.75 99 TRP A CA 1
ATOM 736 C C . TRP A 1 99 ? 39.349 -21.575 -2.857 1.00 94.75 99 TRP A C 1
ATOM 738 O O . TRP A 1 99 ? 38.136 -21.358 -2.879 1.00 94.75 99 TRP A O 1
ATOM 748 N N . ALA A 1 100 ? 39.916 -22.466 -2.038 1.00 90.00 100 ALA A N 1
ATOM 749 C CA . ALA A 1 100 ? 39.180 -23.352 -1.133 1.00 90.00 100 ALA A CA 1
ATOM 750 C C . ALA A 1 100 ? 38.243 -22.604 -0.163 1.00 90.00 100 ALA A C 1
ATOM 752 O O . ALA A 1 100 ? 37.157 -23.083 0.152 1.00 90.00 100 ALA A O 1
ATOM 753 N N . ASP A 1 101 ? 38.608 -21.385 0.247 1.00 86.88 101 ASP A N 1
ATOM 754 C CA . ASP A 1 101 ? 37.793 -20.535 1.129 1.00 86.88 101 ASP A CA 1
ATOM 755 C C . ASP A 1 101 ? 36.485 -20.032 0.479 1.00 86.88 101 ASP A C 1
ATOM 757 O O . ASP A 1 101 ? 35.673 -19.387 1.140 1.00 86.88 101 ASP A O 1
ATOM 761 N N . SER A 1 102 ? 36.264 -20.304 -0.812 1.00 87.12 102 SER A N 1
ATOM 762 C CA . SER A 1 102 ? 34.979 -20.064 -1.483 1.00 87.12 102 SER A CA 1
ATOM 763 C C . SER A 1 102 ? 33.963 -21.199 -1.265 1.00 87.12 102 SER A C 1
ATOM 765 O O . SER A 1 102 ? 32.851 -21.131 -1.793 1.00 87.12 102 SER A O 1
ATOM 767 N N . ALA A 1 103 ? 34.309 -22.230 -0.482 1.00 81.25 103 ALA A N 1
ATOM 768 C CA . ALA A 1 103 ? 33.376 -23.264 -0.041 1.00 81.25 103 ALA A CA 1
ATOM 769 C C . ALA A 1 103 ? 32.201 -22.634 0.732 1.00 81.25 103 ALA A C 1
ATOM 771 O O . ALA A 1 103 ? 32.375 -22.045 1.800 1.00 81.25 103 ALA A O 1
ATOM 772 N N . GLY A 1 104 ? 30.993 -22.727 0.171 1.00 76.19 104 GLY A N 1
ATOM 773 C CA . GLY A 1 104 ? 29.784 -22.094 0.715 1.00 76.19 104 GLY A CA 1
ATOM 774 C C . GLY A 1 104 ? 29.362 -20.788 0.032 1.00 76.19 104 GLY A C 1
ATOM 775 O O . GLY A 1 104 ? 28.330 -20.226 0.405 1.00 76.19 104 GLY A O 1
ATOM 776 N N . ALA A 1 105 ? 30.096 -20.319 -0.985 1.00 93.38 105 ALA A N 1
ATOM 777 C CA . ALA A 1 105 ? 29.554 -19.362 -1.947 1.00 93.38 105 ALA A CA 1
ATOM 778 C C . ALA A 1 105 ? 28.330 -19.963 -2.656 1.00 93.38 105 ALA A C 1
ATOM 780 O O . ALA A 1 105 ? 28.309 -21.153 -2.969 1.00 93.38 105 ALA A O 1
ATOM 781 N N . LYS A 1 106 ? 27.303 -19.149 -2.900 1.00 96.06 106 LYS A N 1
ATOM 782 C CA . LYS A 1 106 ? 26.036 -19.587 -3.495 1.00 96.06 106 LYS A CA 1
ATOM 783 C C . LYS A 1 106 ? 25.729 -18.761 -4.733 1.00 96.06 106 LYS A C 1
ATOM 785 O O . LYS A 1 106 ? 25.637 -17.540 -4.642 1.00 96.06 106 LYS A O 1
ATOM 790 N N . LEU A 1 107 ? 25.536 -19.435 -5.858 1.00 98.12 107 LEU A N 1
ATOM 791 C CA . LEU A 1 107 ? 25.067 -18.887 -7.122 1.00 98.12 107 LEU A CA 1
ATOM 792 C C . LEU A 1 107 ? 23.711 -19.526 -7.430 1.00 98.12 107 LEU A C 1
ATOM 794 O O . LEU A 1 107 ? 23.648 -20.667 -7.888 1.00 98.12 107 LEU A O 1
ATOM 798 N N . ILE A 1 108 ? 22.633 -18.823 -7.086 1.00 95.88 108 ILE A N 1
ATOM 799 C CA . ILE A 1 108 ? 21.277 -19.383 -7.073 1.00 95.88 108 ILE A CA 1
ATOM 800 C C . ILE A 1 108 ? 20.330 -18.529 -7.914 1.00 95.88 108 ILE A C 1
ATOM 802 O O . ILE A 1 108 ? 20.371 -17.318 -7.777 1.00 95.88 108 ILE A O 1
ATOM 806 N N . ASN A 1 109 ? 19.467 -19.106 -8.753 1.00 96.19 109 ASN A N 1
ATOM 807 C CA . ASN A 1 109 ? 18.440 -18.333 -9.472 1.00 96.19 109 ASN A CA 1
ATOM 808 C C . ASN A 1 109 ? 19.016 -17.154 -10.283 1.00 96.19 109 ASN A C 1
ATOM 810 O O . ASN A 1 109 ? 18.540 -16.036 -10.177 1.00 96.19 109 ASN A O 1
ATOM 814 N N . ASN A 1 110 ? 20.085 -17.338 -11.062 1.00 98.31 110 ASN A N 1
ATOM 815 C CA . ASN A 1 110 ? 20.620 -16.302 -11.960 1.00 98.31 110 ASN A CA 1
ATOM 816 C C . ASN A 1 110 ? 20.400 -16.687 -13.424 1.00 98.31 110 ASN A C 1
ATOM 818 O O . ASN A 1 110 ? 20.372 -17.867 -13.762 1.00 98.31 110 ASN A O 1
ATOM 822 N N . THR A 1 111 ? 20.315 -15.687 -14.299 1.00 98.25 111 THR A N 1
ATOM 823 C CA . THR A 1 111 ? 20.365 -15.887 -15.753 1.00 98.25 111 THR A CA 1
ATOM 824 C C . THR A 1 111 ? 21.706 -15.382 -16.273 1.00 98.25 111 THR A C 1
ATOM 826 O O . THR A 1 111 ? 21.994 -14.183 -16.195 1.00 98.25 111 THR A O 1
ATOM 829 N N . ILE A 1 112 ? 22.537 -16.291 -16.782 1.00 98.69 112 ILE A N 1
ATOM 830 C CA . ILE A 1 112 ? 23.910 -16.029 -17.223 1.00 98.69 112 ILE A CA 1
ATOM 831 C C . ILE A 1 112 ? 24.016 -16.311 -18.717 1.00 98.69 112 ILE A C 1
ATOM 833 O O . ILE A 1 112 ? 23.958 -17.464 -19.145 1.00 98.69 112 ILE A O 1
ATOM 837 N N . VAL A 1 113 ? 24.134 -15.251 -19.514 1.00 97.88 113 VAL A N 1
ATOM 838 C CA . VAL A 1 113 ? 23.822 -15.341 -20.942 1.00 97.88 113 VAL A CA 1
ATOM 839 C C . VAL A 1 113 ? 24.731 -14.521 -21.842 1.00 97.88 113 VAL A C 1
ATOM 841 O O . VAL A 1 113 ? 24.993 -13.354 -21.568 1.00 97.88 113 VAL A O 1
ATOM 844 N N . ASP A 1 114 ? 25.180 -15.117 -22.942 1.00 96.50 114 ASP A N 1
ATOM 845 C CA . ASP A 1 114 ? 25.991 -14.452 -23.969 1.00 96.50 114 ASP A CA 1
ATOM 846 C C . ASP A 1 114 ? 27.243 -13.757 -23.402 1.00 96.50 114 ASP A C 1
ATOM 848 O O . ASP A 1 114 ? 27.519 -12.614 -23.749 1.00 96.50 114 ASP A O 1
ATOM 852 N N . ASN A 1 115 ? 27.958 -14.366 -22.453 1.00 95.94 115 ASN A N 1
ATOM 853 C CA . ASN A 1 115 ? 29.284 -13.881 -22.056 1.00 95.94 115 ASN A CA 1
ATOM 854 C C . ASN A 1 115 ? 30.350 -14.516 -22.961 1.00 95.94 115 ASN A C 1
ATOM 856 O O . ASN A 1 115 ? 30.209 -15.673 -23.361 1.00 95.94 115 ASN A O 1
ATOM 860 N N . ASP A 1 116 ? 31.419 -13.779 -23.265 1.00 94.25 116 ASP A N 1
ATOM 861 C CA . ASP A 1 116 ? 32.387 -14.185 -24.298 1.00 94.25 116 ASP A CA 1
ATOM 862 C C . ASP A 1 116 ? 33.196 -15.440 -23.905 1.00 94.25 116 ASP A C 1
ATOM 864 O O . ASP A 1 116 ? 33.719 -16.153 -24.762 1.00 94.25 116 ASP A O 1
ATOM 868 N N . SER A 1 117 ? 33.259 -15.765 -22.609 1.00 93.75 117 SER A N 1
ATOM 869 C CA . SER A 1 117 ? 33.935 -16.952 -22.065 1.00 93.75 117 SER A CA 1
ATOM 870 C C . SER A 1 117 ? 32.946 -17.886 -21.343 1.00 93.75 117 SER A C 1
ATOM 872 O O . SER A 1 117 ? 31.840 -18.101 -21.829 1.00 93.75 117 SER A O 1
ATOM 874 N N . ASP A 1 118 ? 33.325 -18.512 -20.228 1.00 96.44 118 ASP A N 1
ATOM 875 C CA . ASP A 1 118 ? 32.443 -19.382 -19.443 1.00 96.44 118 ASP A CA 1
ATOM 876 C C . ASP A 1 118 ? 31.281 -18.605 -18.798 1.00 96.44 118 ASP A C 1
ATOM 878 O O . ASP A 1 118 ? 31.463 -17.495 -18.293 1.00 96.44 118 ASP A O 1
ATOM 882 N N . GLY A 1 119 ? 30.094 -19.204 -18.710 1.00 97.88 119 GLY A N 1
ATOM 883 C CA . GLY A 1 119 ? 29.014 -18.673 -17.880 1.00 97.88 119 GLY A CA 1
ATOM 884 C C . GLY A 1 119 ? 29.445 -18.638 -16.412 1.00 97.88 119 GLY A C 1
ATOM 885 O O . GLY A 1 119 ? 29.422 -17.586 -15.765 1.00 97.88 119 GLY A O 1
ATOM 886 N N . VAL A 1 120 ? 29.919 -19.778 -15.907 1.00 98.44 120 VAL A N 1
ATOM 887 C CA . VAL A 1 120 ? 30.486 -19.916 -14.561 1.00 98.44 120 VAL A CA 1
ATOM 888 C C . VAL A 1 120 ? 31.796 -20.688 -14.618 1.00 98.44 120 VAL A C 1
ATOM 890 O O . VAL A 1 120 ? 31.832 -21.799 -15.135 1.00 98.44 120 VAL A O 1
ATOM 893 N N . TRP A 1 121 ? 32.853 -20.153 -14.012 1.00 97.62 121 TRP A N 1
ATOM 894 C CA . TRP A 1 121 ? 34.132 -20.847 -13.875 1.00 97.62 121 TRP A CA 1
ATOM 895 C C . TRP A 1 121 ? 34.564 -20.932 -12.408 1.00 97.62 121 TRP A C 1
ATOM 897 O O . TRP A 1 121 ? 34.774 -19.925 -11.732 1.00 97.62 121 TRP A O 1
ATOM 907 N N . SER A 1 122 ? 34.693 -22.161 -11.908 1.00 97.62 122 SER A N 1
ATOM 908 C CA . SER A 1 122 ? 35.274 -22.467 -10.598 1.00 97.62 122 SER A CA 1
ATOM 909 C C . SER A 1 122 ? 36.725 -22.926 -10.752 1.00 97.62 122 SER A C 1
ATOM 911 O O . SER A 1 122 ? 37.011 -23.867 -11.492 1.00 97.62 122 SER A O 1
ATOM 913 N N . CYS A 1 123 ? 37.650 -22.290 -10.039 1.00 95.44 123 CYS A N 1
ATOM 914 C CA . CYS A 1 123 ? 39.068 -22.637 -10.044 1.00 95.44 123 CYS A CA 1
ATOM 915 C C . CYS A 1 123 ? 39.586 -22.983 -8.653 1.00 95.44 123 CYS A C 1
ATOM 917 O O . CYS A 1 123 ? 39.109 -22.460 -7.647 1.00 95.44 123 CYS A O 1
ATOM 919 N N . CYS A 1 124 ? 40.679 -23.741 -8.624 1.00 95.75 124 CYS A N 1
ATOM 920 C CA . CYS A 1 124 ? 41.668 -23.647 -7.564 1.00 95.75 124 CYS A CA 1
ATOM 921 C C . CYS A 1 124 ? 41.061 -24.097 -6.223 1.00 95.75 124 CYS A C 1
ATOM 923 O O . CYS A 1 124 ? 40.998 -23.315 -5.276 1.00 95.75 124 CYS A O 1
ATOM 925 N N . GLU A 1 125 ? 40.537 -25.324 -6.186 1.00 96.19 125 GLU A N 1
ATOM 926 C CA . GLU A 1 125 ? 39.858 -25.936 -5.030 1.00 96.19 125 GLU A CA 1
ATOM 927 C C . GLU A 1 125 ? 38.536 -25.257 -4.608 1.00 96.19 125 GLU A C 1
ATOM 929 O O . GLU A 1 125 ? 37.968 -25.597 -3.570 1.00 96.19 125 GLU A O 1
ATOM 934 N N . ALA A 1 126 ? 38.001 -24.309 -5.389 1.00 96.38 126 ALA A N 1
ATOM 935 C CA . ALA A 1 126 ? 36.706 -23.698 -5.087 1.00 96.38 126 ALA A CA 1
ATOM 936 C C . ALA A 1 126 ? 35.555 -24.720 -5.158 1.00 96.38 126 ALA A C 1
ATOM 938 O O . ALA A 1 126 ? 35.478 -25.526 -6.088 1.00 96.38 126 ALA A O 1
ATOM 939 N N . ALA A 1 127 ? 34.625 -24.626 -4.204 1.00 96.00 127 ALA A N 1
ATOM 940 C CA . ALA A 1 127 ? 33.436 -25.476 -4.111 1.00 96.00 127 ALA A CA 1
ATOM 941 C C . ALA A 1 127 ? 32.151 -24.647 -3.868 1.00 96.00 127 ALA A C 1
ATOM 943 O O . ALA A 1 127 ? 31.574 -24.695 -2.776 1.00 96.00 127 ALA A O 1
ATOM 944 N N . PRO A 1 128 ? 31.721 -23.808 -4.835 1.00 97.25 128 PRO A N 1
ATOM 945 C CA . PRO A 1 128 ? 30.470 -23.059 -4.729 1.00 97.25 128 PRO A CA 1
ATOM 946 C C . PRO A 1 128 ? 29.249 -23.956 -4.979 1.00 97.25 128 PRO A C 1
ATOM 948 O O . PRO A 1 128 ? 29.328 -24.941 -5.710 1.00 97.25 128 PRO A O 1
ATOM 951 N N . VAL A 1 129 ? 28.094 -23.561 -4.444 1.00 97.69 129 VAL A N 1
ATOM 952 C CA . VAL A 1 129 ? 26.787 -24.132 -4.803 1.00 97.69 129 VAL A CA 1
ATOM 953 C C . VAL A 1 129 ? 26.242 -23.390 -6.019 1.00 97.69 129 VAL A C 1
ATOM 955 O O . VAL A 1 129 ? 26.049 -22.176 -5.952 1.00 97.69 129 VAL A O 1
ATOM 958 N N . ILE A 1 130 ? 25.968 -24.106 -7.108 1.00 98.44 130 ILE A N 1
ATOM 959 C CA . ILE A 1 130 ? 25.430 -23.578 -8.367 1.00 98.44 130 ILE A CA 1
ATOM 960 C C . ILE A 1 130 ? 24.079 -24.246 -8.621 1.00 98.44 130 ILE A C 1
ATOM 962 O O . ILE A 1 130 ? 24.018 -25.435 -8.945 1.00 98.44 130 ILE A O 1
ATOM 966 N N . LYS A 1 131 ? 22.988 -23.500 -8.435 1.00 97.25 131 LYS A N 1
ATOM 967 C CA . LYS A 1 131 ? 21.639 -24.075 -8.448 1.00 97.25 131 LYS A CA 1
ATOM 968 C C . LYS A 1 131 ? 20.556 -23.162 -9.023 1.00 97.25 131 LYS A C 1
ATOM 970 O O . LYS A 1 131 ? 20.627 -21.954 -8.844 1.00 97.25 131 LYS A O 1
ATOM 975 N N . ASN A 1 132 ? 19.518 -23.719 -9.648 1.00 97.81 132 ASN A N 1
ATOM 976 C CA . ASN A 1 132 ? 18.366 -22.961 -10.167 1.00 97.81 132 ASN A CA 1
ATOM 977 C C . ASN A 1 132 ? 18.747 -21.878 -11.188 1.00 97.81 132 ASN A C 1
ATOM 979 O O . ASN A 1 132 ? 18.000 -20.926 -11.369 1.00 97.81 132 ASN A O 1
ATOM 983 N N . ASN A 1 133 ? 19.918 -21.950 -11.825 1.00 98.75 133 ASN A N 1
ATOM 984 C CA . ASN A 1 133 ? 20.349 -20.943 -12.796 1.00 98.75 133 ASN A CA 1
ATOM 985 C C . ASN A 1 133 ? 19.948 -21.346 -14.217 1.00 98.75 133 ASN A C 1
ATOM 987 O O . ASN A 1 133 ? 19.857 -22.531 -14.518 1.00 98.75 133 ASN A O 1
ATOM 991 N N . ILE A 1 134 ? 19.804 -20.358 -15.098 1.00 98.75 134 ILE A N 1
ATOM 992 C CA . ILE A 1 134 ? 19.788 -20.569 -16.549 1.00 98.75 134 ILE A CA 1
ATOM 993 C C . ILE A 1 134 ? 21.116 -20.061 -17.109 1.00 98.75 134 ILE A C 1
ATOM 995 O O . ILE A 1 134 ? 21.469 -18.897 -16.896 1.00 98.75 134 ILE A O 1
ATOM 999 N N . ILE A 1 135 ? 21.860 -20.918 -17.805 1.00 98.81 135 ILE A N 1
ATOM 1000 C CA . ILE A 1 135 ? 23.205 -20.635 -18.319 1.00 98.81 135 ILE A CA 1
ATOM 1001 C C . ILE A 1 135 ? 23.266 -21.009 -19.803 1.00 98.81 135 ILE A C 1
ATOM 1003 O O . ILE A 1 135 ? 23.357 -22.185 -20.155 1.00 98.81 135 ILE A O 1
ATOM 1007 N N . THR A 1 136 ? 23.230 -20.004 -20.680 1.00 98.38 136 THR A N 1
ATOM 1008 C CA . THR A 1 136 ? 23.086 -20.221 -22.130 1.00 98.38 136 THR A CA 1
ATOM 1009 C C . THR A 1 136 ? 23.846 -19.217 -22.983 1.00 98.38 136 THR A C 1
ATOM 1011 O O . THR A 1 136 ? 24.053 -18.084 -22.571 1.00 98.38 136 THR A O 1
ATOM 1014 N N . GLY A 1 137 ? 24.250 -19.598 -24.196 1.00 97.06 137 GLY A N 1
ATOM 1015 C CA . GLY A 1 137 ? 24.881 -18.681 -25.155 1.00 97.06 137 GLY A CA 1
ATOM 1016 C C . GLY A 1 137 ? 26.304 -18.241 -24.793 1.00 97.06 137 GLY A C 1
ATOM 1017 O O . GLY A 1 137 ? 26.860 -17.376 -25.459 1.00 97.06 137 GLY A O 1
ATOM 1018 N N . ASN A 1 138 ? 26.915 -18.823 -23.757 1.00 97.94 138 ASN A N 1
ATOM 1019 C CA . ASN A 1 138 ? 28.308 -18.555 -23.392 1.00 97.94 138 ASN A CA 1
ATOM 1020 C C . ASN A 1 138 ? 29.256 -19.466 -24.198 1.00 97.94 138 ASN A C 1
ATOM 1022 O O . ASN A 1 138 ? 28.806 -20.357 -24.926 1.00 97.94 138 ASN A O 1
ATOM 1026 N N . THR A 1 139 ? 30.575 -19.303 -24.064 1.00 95.62 139 THR A N 1
ATOM 1027 C CA . THR A 1 139 ? 31.534 -20.258 -24.653 1.00 95.62 139 THR A CA 1
ATOM 1028 C C . THR A 1 139 ? 31.399 -21.631 -24.006 1.00 95.62 139 THR A C 1
ATOM 1030 O O . THR A 1 139 ? 31.123 -22.611 -24.693 1.00 95.62 139 THR A O 1
ATOM 1033 N N . ALA A 1 140 ? 31.507 -21.711 -22.684 1.00 97.62 140 ALA A N 1
ATOM 1034 C CA . ALA A 1 140 ? 31.115 -22.902 -21.940 1.00 97.62 140 ALA A CA 1
ATOM 1035 C C . ALA A 1 140 ? 30.096 -22.544 -20.856 1.00 97.62 140 ALA A C 1
ATOM 1037 O O . ALA A 1 140 ? 30.069 -21.410 -20.390 1.00 97.62 140 ALA A O 1
ATOM 1038 N N . GLY A 1 141 ? 29.240 -23.485 -20.463 1.00 98.31 141 GLY A N 1
ATOM 1039 C CA . GLY A 1 141 ? 28.229 -23.250 -19.432 1.00 98.31 141 GLY A CA 1
ATOM 1040 C C . GLY A 1 141 ? 28.857 -23.155 -18.042 1.00 98.31 141 GLY A C 1
ATOM 1041 O O . GLY A 1 141 ? 29.045 -22.061 -17.503 1.00 98.31 141 GLY A O 1
ATOM 1042 N N . ILE A 1 142 ? 29.202 -24.311 -17.470 1.00 98.69 142 ILE A N 1
ATOM 1043 C CA . ILE A 1 142 ? 29.868 -24.438 -16.169 1.00 98.69 142 ILE A CA 1
ATOM 1044 C C . ILE A 1 142 ? 31.222 -25.136 -16.339 1.00 98.69 142 ILE A C 1
ATOM 1046 O O . ILE A 1 142 ? 31.298 -26.299 -16.742 1.00 98.69 142 ILE A O 1
ATOM 1050 N N . SER A 1 143 ? 32.292 -24.447 -15.952 1.00 98.31 143 SER A N 1
ATOM 1051 C CA . SER A 1 143 ? 33.665 -24.948 -15.976 1.00 98.31 143 SER A CA 1
ATOM 1052 C C . SER A 1 143 ? 34.240 -25.137 -14.573 1.00 98.31 143 SER A C 1
ATOM 1054 O O . SER A 1 143 ? 34.022 -24.318 -13.676 1.00 98.31 143 SER A O 1
ATOM 1056 N N . ALA A 1 144 ? 35.037 -26.191 -14.393 1.00 97.94 144 ALA A N 1
ATOM 1057 C CA . ALA A 1 144 ? 35.798 -26.444 -13.172 1.00 97.94 144 ALA A CA 1
ATOM 1058 C C . ALA A 1 144 ? 37.250 -26.821 -13.495 1.00 97.94 144 ALA A C 1
ATOM 1060 O O . ALA A 1 144 ? 37.499 -27.720 -14.301 1.00 97.94 144 ALA A O 1
ATOM 1061 N N . SER A 1 145 ? 38.211 -26.159 -12.846 1.00 97.38 145 SER A N 1
ATOM 1062 C CA . SER A 1 145 ? 39.649 -26.388 -13.046 1.00 97.38 145 SER A CA 1
ATOM 1063 C C . SER A 1 145 ? 40.451 -26.395 -11.748 1.00 97.38 145 SER A C 1
ATOM 1065 O O . SER A 1 145 ? 40.028 -25.781 -10.772 1.00 97.38 145 SER A O 1
ATOM 1067 N N . PHE A 1 146 ? 41.644 -26.999 -11.761 1.00 96.94 146 PHE A N 1
ATOM 1068 C CA . PHE A 1 146 ? 42.574 -27.023 -10.621 1.00 96.94 146 PHE A CA 1
ATOM 1069 C C . PHE A 1 146 ? 41.892 -27.523 -9.340 1.00 96.94 146 PHE A C 1
ATOM 1071 O O . PHE A 1 146 ? 41.745 -26.780 -8.371 1.00 96.94 146 PHE A O 1
ATOM 1078 N N . ASP A 1 147 ? 41.403 -28.764 -9.391 1.00 97.06 147 ASP A N 1
ATOM 1079 C CA . ASP A 1 147 ? 40.750 -29.465 -8.274 1.00 97.06 147 ASP A CA 1
ATOM 1080 C C . ASP A 1 147 ? 39.500 -28.766 -7.689 1.00 97.06 147 ASP A C 1
ATOM 1082 O O . ASP A 1 147 ? 39.072 -29.072 -6.579 1.00 97.06 147 ASP A O 1
ATOM 1086 N N . ALA A 1 148 ? 38.880 -27.833 -8.425 1.00 97.44 148 ALA A N 1
ATOM 1087 C CA . ALA A 1 148 ? 37.594 -27.238 -8.052 1.00 97.44 148 ALA A CA 1
ATOM 1088 C C . ALA A 1 148 ? 36.434 -28.243 -8.182 1.00 97.44 148 ALA A C 1
ATOM 1090 O O . ALA A 1 148 ? 36.343 -28.973 -9.173 1.00 97.44 148 ALA A O 1
ATOM 1091 N N . ILE A 1 149 ? 35.523 -28.249 -7.207 1.00 96.31 149 ILE A N 1
ATOM 1092 C CA . ILE A 1 149 ? 34.407 -29.206 -7.114 1.00 96.31 149 ILE A CA 1
ATOM 1093 C C . ILE A 1 149 ? 33.116 -28.446 -6.754 1.00 96.31 149 ILE A C 1
ATOM 1095 O O . ILE A 1 149 ? 32.685 -28.477 -5.601 1.00 96.31 149 ILE A O 1
ATOM 1099 N N . PRO A 1 150 ? 32.511 -27.701 -7.697 1.00 97.25 150 PRO A N 1
ATOM 1100 C CA . PRO A 1 150 ? 31.220 -27.055 -7.474 1.00 97.25 150 PRO A CA 1
ATOM 1101 C C . PRO A 1 150 ? 30.096 -28.071 -7.214 1.00 97.25 150 PRO A C 1
ATOM 1103 O O . PRO A 1 150 ? 30.034 -29.134 -7.834 1.00 97.25 150 PRO A O 1
ATOM 1106 N N . GLU A 1 151 ? 29.158 -27.710 -6.340 1.00 97.50 151 GLU A N 1
ATOM 1107 C CA . GLU A 1 151 ? 27.912 -28.449 -6.123 1.00 97.50 151 GLU A CA 1
ATOM 1108 C C . GLU A 1 151 ? 26.855 -27.968 -7.122 1.00 97.50 151 GLU A C 1
ATOM 1110 O O . GLU A 1 151 ? 26.280 -26.891 -6.964 1.00 97.50 151 GLU A O 1
ATOM 1115 N N . ILE A 1 152 ? 26.608 -28.760 -8.162 1.00 98.44 152 ILE A N 1
ATOM 1116 C CA . ILE A 1 152 ? 25.724 -28.402 -9.275 1.00 98.44 152 ILE A CA 1
ATOM 1117 C C . ILE A 1 152 ? 24.396 -29.160 -9.137 1.00 98.44 152 ILE A C 1
ATOM 1119 O O . ILE A 1 152 ? 24.405 -30.361 -8.865 1.00 98.44 152 ILE A O 1
ATOM 1123 N N . SER A 1 153 ? 23.256 -28.477 -9.280 1.00 98.19 153 SER A N 1
ATOM 1124 C CA . SER A 1 153 ? 21.918 -29.104 -9.327 1.00 98.19 153 SER A CA 1
ATOM 1125 C C . SER A 1 153 ? 20.828 -28.133 -9.793 1.00 98.19 153 SER A C 1
ATOM 1127 O O . SER A 1 153 ? 20.932 -26.942 -9.526 1.00 98.19 153 SER A O 1
ATOM 1129 N N . TYR A 1 154 ? 19.748 -28.632 -10.395 1.00 98.31 154 TYR A N 1
ATOM 1130 C CA . TYR A 1 154 ? 18.582 -27.849 -10.828 1.00 98.31 154 TYR A CA 1
ATOM 1131 C C . TYR A 1 154 ? 18.891 -26.626 -11.709 1.00 98.31 154 TYR A C 1
ATOM 1133 O O . TYR A 1 154 ? 18.213 -25.615 -11.603 1.00 98.31 154 TYR A O 1
ATOM 1141 N N . ASN A 1 155 ? 19.923 -26.662 -12.544 1.00 98.69 155 ASN A N 1
ATOM 1142 C CA . ASN A 1 155 ? 20.210 -25.615 -13.526 1.00 98.69 155 ASN A CA 1
ATOM 1143 C C . ASN A 1 155 ? 19.725 -26.029 -14.915 1.00 98.69 155 ASN A C 1
ATOM 1145 O O . ASN A 1 155 ? 19.748 -27.208 -15.254 1.00 98.69 155 ASN A O 1
ATOM 1149 N N . ASP A 1 156 ? 19.389 -25.053 -15.747 1.00 98.69 156 ASP A N 1
ATOM 1150 C CA . ASP A 1 156 ? 19.286 -25.249 -17.187 1.00 98.69 156 ASP A CA 1
ATOM 1151 C C . ASP A 1 156 ? 20.573 -24.753 -17.847 1.00 98.69 156 ASP A C 1
ATOM 1153 O O . ASP A 1 156 ? 20.890 -23.559 -17.804 1.00 98.69 156 ASP A O 1
ATOM 1157 N N . VAL A 1 157 ? 21.356 -25.677 -18.400 1.00 98.69 157 VAL A N 1
ATOM 1158 C CA . VAL A 1 157 ? 22.628 -25.372 -19.064 1.00 98.69 157 VAL A CA 1
ATOM 1159 C C . VAL A 1 157 ? 22.515 -25.803 -20.515 1.00 98.69 157 VAL A C 1
ATOM 1161 O O . VAL A 1 157 ? 22.569 -26.992 -20.832 1.00 98.69 157 VAL A O 1
ATOM 1164 N N . TRP A 1 158 ? 22.305 -24.826 -21.392 1.00 98.06 158 TRP A N 1
ATOM 1165 C CA . TRP A 1 158 ? 21.855 -25.073 -22.756 1.00 98.06 158 TRP A CA 1
ATOM 1166 C C . TRP A 1 158 ? 22.541 -24.154 -23.763 1.00 98.06 158 TRP A C 1
ATOM 1168 O O . TRP A 1 158 ? 22.816 -22.996 -23.473 1.00 98.06 158 TRP A O 1
ATOM 1178 N N . ASN A 1 159 ? 22.784 -24.658 -24.975 1.00 97.19 159 ASN A N 1
ATOM 1179 C CA . ASN A 1 159 ? 23.246 -23.878 -26.130 1.00 97.19 159 ASN A CA 1
ATOM 1180 C C . ASN A 1 159 ? 24.476 -22.990 -25.846 1.00 97.19 159 ASN A C 1
ATOM 1182 O O . ASN A 1 159 ? 24.564 -21.852 -26.314 1.00 97.19 159 ASN A O 1
ATOM 1186 N N . ASN A 1 160 ? 25.436 -23.505 -25.074 1.00 97.94 160 ASN A N 1
ATOM 1187 C CA . ASN A 1 160 ? 26.763 -22.904 -24.964 1.00 97.94 160 ASN A CA 1
ATOM 1188 C C . ASN A 1 160 ? 27.630 -23.379 -26.144 1.00 97.94 160 ASN A C 1
ATOM 1190 O O . ASN A 1 160 ? 27.537 -24.527 -26.582 1.00 97.94 160 ASN A O 1
ATOM 1194 N N . SER A 1 161 ? 28.442 -22.489 -26.712 1.00 96.88 161 SER A N 1
ATOM 1195 C CA . SER A 1 161 ? 29.019 -22.690 -28.050 1.00 96.88 161 SER A CA 1
ATOM 1196 C C . SER A 1 161 ? 30.110 -23.765 -28.124 1.00 96.88 161 SER A C 1
ATOM 1198 O O . SER A 1 161 ? 30.345 -24.322 -29.199 1.00 96.88 161 SER A O 1
ATOM 1200 N N . TRP A 1 162 ? 30.755 -24.089 -27.002 1.00 96.06 162 TRP A N 1
ATOM 1201 C CA . TRP A 1 162 ? 31.755 -25.146 -26.897 1.00 96.06 162 TRP A CA 1
ATOM 1202 C C . TRP A 1 162 ? 31.258 -26.351 -26.093 1.00 96.06 162 TRP A C 1
ATOM 1204 O O . TRP A 1 162 ? 31.194 -27.451 -26.644 1.00 96.06 162 TRP A O 1
ATOM 1214 N N . LEU A 1 163 ? 30.938 -26.171 -24.807 1.00 96.38 163 LEU A N 1
ATOM 1215 C CA . LEU A 1 163 ? 30.502 -27.244 -23.900 1.00 96.38 163 LEU A CA 1
ATOM 1216 C C . LEU A 1 163 ? 29.566 -26.703 -22.814 1.00 96.38 163 LEU A C 1
ATOM 1218 O O . LEU A 1 163 ? 29.867 -25.688 -22.199 1.00 96.38 163 LEU A O 1
ATOM 1222 N N . ASP A 1 164 ? 28.496 -27.422 -22.480 1.00 97.44 164 ASP A N 1
ATOM 1223 C CA . ASP A 1 164 ? 27.660 -27.062 -21.323 1.00 97.44 164 ASP A CA 1
ATOM 1224 C C . ASP A 1 164 ? 28.396 -27.298 -19.993 1.00 97.44 164 ASP A C 1
ATOM 1226 O O . ASP A 1 164 ? 28.306 -26.485 -19.078 1.00 97.44 164 ASP A O 1
ATOM 1230 N N . TYR A 1 165 ? 29.208 -28.357 -19.909 1.00 98.12 165 TYR A N 1
ATOM 1231 C CA . TYR A 1 165 ? 30.020 -28.675 -18.733 1.00 98.12 165 TYR A CA 1
ATOM 1232 C C . TYR A 1 165 ? 31.454 -29.006 -19.141 1.00 98.12 165 TYR A C 1
ATOM 1234 O O . TYR A 1 165 ? 31.678 -29.863 -19.999 1.00 98.12 165 TYR A O 1
ATOM 1242 N N . ASN A 1 166 ? 32.430 -28.349 -18.517 1.00 97.44 166 ASN A N 1
ATOM 1243 C CA . ASN A 1 166 ? 33.838 -28.463 -18.889 1.00 97.44 166 ASN A CA 1
ATOM 1244 C C . ASN A 1 166 ? 34.733 -28.684 -17.657 1.00 97.44 166 ASN A C 1
ATOM 1246 O O . ASN A 1 166 ? 34.945 -27.802 -16.828 1.00 97.44 166 ASN A O 1
ATOM 1250 N N . ALA A 1 167 ? 35.271 -29.896 -17.543 1.00 96.56 167 ALA A N 1
ATOM 1251 C CA . ALA A 1 167 ? 36.147 -30.314 -16.455 1.00 96.56 167 ALA A CA 1
ATOM 1252 C C . ALA A 1 167 ? 37.609 -30.336 -16.920 1.00 96.56 167 ALA A C 1
ATOM 1254 O O . ALA A 1 167 ? 37.949 -30.993 -17.908 1.00 96.56 167 ALA A O 1
ATOM 1255 N N . GLN A 1 168 ? 38.491 -29.640 -16.203 1.00 94.88 168 GLN A N 1
ATOM 1256 C CA . GLN A 1 168 ? 39.903 -29.502 -16.562 1.00 94.88 168 GLN A CA 1
ATOM 1257 C C . GLN A 1 168 ? 40.801 -29.671 -15.338 1.00 94.88 168 GLN A C 1
ATOM 1259 O O . GLN A 1 168 ? 40.413 -29.341 -14.229 1.00 94.88 168 GLN A O 1
ATOM 1264 N N . GLN A 1 169 ? 42.035 -30.152 -15.526 1.00 95.00 169 GLN A N 1
ATOM 1265 C CA . GLN A 1 169 ? 43.102 -30.068 -14.510 1.00 95.00 169 GLN A CA 1
ATOM 1266 C C . GLN A 1 169 ? 42.661 -30.495 -13.087 1.00 95.00 169 GLN A C 1
ATOM 1268 O O . GLN A 1 169 ? 42.913 -29.787 -12.119 1.00 95.00 169 GLN A O 1
ATOM 1273 N N . GLY A 1 170 ? 41.950 -31.623 -12.975 1.00 93.25 170 GLY A N 1
ATOM 1274 C CA . GLY A 1 170 ? 41.472 -32.168 -11.695 1.00 93.25 170 GLY A CA 1
ATOM 1275 C C . GLY A 1 170 ? 40.133 -31.614 -11.189 1.00 93.25 170 GLY A C 1
ATOM 1276 O O . GLY A 1 170 ? 39.554 -32.185 -10.272 1.00 93.25 170 GLY A O 1
ATOM 1277 N N . GLY A 1 171 ? 39.598 -30.557 -11.807 1.00 96.56 171 GLY A N 1
ATOM 1278 C CA . GLY A 1 171 ? 38.265 -30.043 -11.501 1.00 96.56 171 GLY A CA 1
ATOM 1279 C C . GLY A 1 171 ? 37.139 -30.970 -11.971 1.00 96.56 171 GLY A C 1
ATOM 1280 O O . GLY A 1 171 ? 37.321 -31.780 -12.883 1.00 96.56 171 GLY A O 1
ATOM 1281 N N . VAL A 1 172 ? 35.961 -30.834 -11.359 1.00 96.50 172 VAL A N 1
ATOM 1282 C CA . VAL A 1 172 ? 34.775 -31.655 -11.643 1.00 96.50 172 VAL A CA 1
ATOM 1283 C C . VAL A 1 172 ? 33.602 -30.762 -12.039 1.00 96.50 172 VAL A C 1
ATOM 1285 O O . VAL A 1 172 ? 33.081 -30.014 -11.222 1.00 96.50 172 VAL A O 1
ATOM 1288 N N . ALA A 1 173 ? 33.165 -30.863 -13.294 1.00 96.94 173 ALA A N 1
ATOM 1289 C CA . ALA A 1 173 ? 31.956 -30.217 -13.797 1.00 96.94 173 ALA A CA 1
ATOM 1290 C C . ALA A 1 173 ? 31.158 -31.228 -14.625 1.00 96.94 173 ALA A C 1
ATOM 1292 O O . ALA A 1 173 ? 31.630 -31.721 -15.651 1.00 96.94 173 ALA A O 1
ATOM 1293 N N . SER A 1 174 ? 29.962 -31.561 -14.154 1.00 97.06 174 SER A N 1
ATOM 1294 C CA . SER A 1 174 ? 29.021 -32.465 -14.817 1.00 97.06 174 SER A CA 1
ATOM 1295 C C . SER A 1 174 ? 27.595 -32.132 -14.375 1.00 97.06 174 SER A C 1
ATOM 1297 O O . SER A 1 174 ? 27.447 -31.624 -13.260 1.00 97.06 174 SER A O 1
ATOM 1299 N N . PRO A 1 175 ? 26.565 -32.463 -15.176 1.00 97.12 175 PRO A N 1
ATOM 1300 C CA . PRO A 1 175 ? 25.178 -32.269 -14.774 1.00 97.12 175 PRO A CA 1
ATOM 1301 C C . PRO A 1 175 ? 24.877 -32.933 -13.430 1.00 97.12 175 PRO A C 1
ATOM 1303 O O . PRO A 1 175 ? 25.221 -34.100 -13.207 1.00 97.12 175 PRO A O 1
ATOM 1306 N N . GLY A 1 176 ? 24.244 -32.180 -12.542 1.00 96.69 176 GLY A N 1
ATOM 1307 C CA . GLY A 1 176 ? 23.789 -32.646 -11.243 1.00 96.69 176 GLY A CA 1
ATOM 1308 C C . GLY A 1 176 ? 22.318 -33.067 -11.223 1.00 96.69 176 GLY A C 1
ATOM 1309 O O . GLY A 1 176 ? 21.633 -33.065 -12.248 1.00 96.69 176 GLY A O 1
ATOM 1310 N N . PRO A 1 177 ? 21.792 -33.443 -10.045 1.00 97.44 177 PRO A N 1
ATOM 1311 C CA . PRO A 1 177 ? 20.378 -33.758 -9.881 1.00 97.44 177 PRO A CA 1
ATOM 1312 C C . PRO A 1 177 ? 19.484 -32.588 -10.300 1.00 97.44 177 PRO A C 1
ATOM 1314 O O . PRO A 1 177 ? 19.703 -31.460 -9.868 1.00 97.44 177 PRO A O 1
ATOM 1317 N N . GLY A 1 178 ? 18.470 -32.869 -11.118 1.00 96.88 178 GLY A N 1
ATOM 1318 C CA . GLY A 1 178 ? 17.498 -31.871 -11.565 1.00 96.88 178 GLY A CA 1
ATOM 1319 C C . GLY A 1 178 ? 18.005 -30.894 -12.626 1.00 96.88 178 GLY A C 1
ATOM 1320 O O . GLY A 1 178 ? 17.211 -30.077 -13.078 1.00 96.88 178 GLY A O 1
ATOM 1321 N N . ASP A 1 179 ? 19.276 -30.975 -13.037 1.00 98.31 179 ASP A N 1
ATOM 1322 C CA . ASP A 1 179 ? 19.759 -30.191 -14.173 1.00 98.31 179 ASP A CA 1
ATOM 1323 C C . ASP A 1 179 ? 19.046 -30.623 -15.464 1.00 98.31 179 ASP A C 1
ATOM 1325 O O . ASP A 1 179 ? 18.806 -31.813 -15.706 1.00 98.31 179 ASP A O 1
ATOM 1329 N N . ILE A 1 180 ? 18.749 -29.644 -16.310 1.00 98.19 180 ILE A N 1
ATOM 1330 C CA . ILE A 1 180 ? 18.185 -29.813 -17.646 1.00 98.19 180 ILE A CA 1
ATOM 1331 C C . ILE A 1 180 ? 19.080 -29.102 -18.677 1.00 98.19 180 ILE A C 1
ATOM 1333 O O . ILE A 1 180 ? 19.999 -28.364 -18.329 1.00 98.19 180 ILE A O 1
ATOM 1337 N N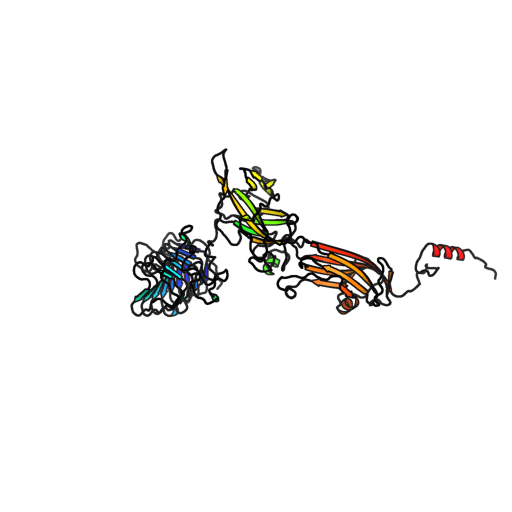 . SER A 1 181 ? 18.873 -29.410 -19.956 1.00 97.81 181 SER A N 1
ATOM 1338 C CA . SER A 1 181 ? 19.583 -28.777 -21.074 1.00 97.81 181 SER A CA 1
ATOM 1339 C C . SER A 1 181 ? 18.609 -28.644 -22.236 1.00 97.81 181 SER A C 1
ATOM 1341 O O . SER A 1 181 ? 18.517 -29.507 -23.119 1.00 97.81 181 SER A O 1
ATOM 1343 N N . VAL A 1 182 ? 17.775 -27.614 -22.166 1.00 97.94 182 VAL A N 1
ATOM 1344 C CA . VAL A 1 182 ? 16.662 -27.367 -23.092 1.00 97.94 182 VAL A CA 1
ATOM 1345 C C . VAL A 1 182 ? 16.538 -25.872 -23.363 1.00 97.94 182 VAL A C 1
ATOM 1347 O O . VAL A 1 182 ? 17.083 -25.068 -22.630 1.00 97.94 182 VAL A O 1
ATOM 1350 N N . ASP A 1 183 ? 15.846 -25.483 -24.436 1.00 97.38 183 ASP A N 1
ATOM 1351 C CA . ASP A 1 183 ? 15.615 -24.060 -24.705 1.00 97.38 183 ASP A CA 1
ATOM 1352 C C . ASP A 1 183 ? 14.800 -23.445 -23.550 1.00 97.38 183 ASP A C 1
ATOM 1354 O O . ASP A 1 183 ? 13.672 -23.902 -23.325 1.00 97.38 183 ASP A O 1
ATOM 1358 N N . PRO A 1 184 ? 15.311 -22.412 -22.849 1.00 96.38 184 PRO A N 1
ATOM 1359 C CA . PRO A 1 184 ? 14.580 -21.762 -21.769 1.00 96.38 184 PRO A CA 1
ATOM 1360 C C . PRO A 1 184 ? 13.294 -21.075 -22.232 1.00 96.38 184 PRO A C 1
ATOM 1362 O O . PRO A 1 184 ? 12.491 -20.671 -21.394 1.00 96.38 184 PRO A O 1
ATOM 1365 N N . LEU A 1 185 ? 13.091 -20.900 -23.543 1.00 94.50 185 LEU A N 1
ATOM 1366 C CA . LEU A 1 185 ? 11.962 -20.183 -24.132 1.00 94.50 185 LEU A CA 1
ATOM 1367 C C . LEU A 1 185 ? 11.796 -18.798 -23.501 1.00 94.50 185 LEU A C 1
ATOM 1369 O O . LEU A 1 185 ? 10.782 -18.502 -22.874 1.00 94.50 185 LEU A O 1
ATOM 1373 N N . PHE A 1 186 ? 12.803 -17.936 -23.653 1.00 91.62 186 PHE A N 1
ATOM 1374 C CA . PHE A 1 186 ? 12.691 -16.564 -23.164 1.00 91.62 186 PHE A CA 1
ATOM 1375 C C . PHE A 1 186 ? 11.606 -15.776 -23.910 1.00 91.62 186 PHE A C 1
ATOM 1377 O O . PHE A 1 186 ? 11.476 -15.854 -25.135 1.00 91.62 186 PHE A O 1
ATOM 1384 N N . ASP A 1 187 ? 10.863 -14.960 -23.168 1.00 82.31 187 ASP A N 1
ATOM 1385 C CA . ASP A 1 187 ? 9.866 -14.044 -23.704 1.00 82.31 187 ASP A CA 1
ATOM 1386 C C . ASP A 1 187 ? 10.507 -13.034 -24.670 1.00 82.31 187 ASP A C 1
ATOM 1388 O O . ASP A 1 187 ? 11.468 -12.318 -24.364 1.00 82.31 187 ASP A O 1
ATOM 1392 N N . THR A 1 188 ? 9.917 -12.953 -25.857 1.00 79.50 188 THR A N 1
ATOM 1393 C CA . THR A 1 188 ? 10.367 -12.086 -26.948 1.00 79.50 188 THR A CA 1
ATOM 1394 C C . THR A 1 188 ? 9.884 -10.644 -26.811 1.00 79.50 188 THR A C 1
ATOM 1396 O O . THR A 1 188 ? 10.424 -9.766 -27.488 1.00 79.50 188 THR A O 1
ATOM 1399 N N . VAL A 1 189 ? 8.906 -10.364 -25.941 1.00 68.50 189 VAL A N 1
ATOM 1400 C CA . VAL A 1 189 ? 8.394 -9.003 -25.715 1.00 68.50 189 VAL A CA 1
ATOM 1401 C C . VAL A 1 189 ? 9.428 -8.154 -24.975 1.00 68.50 189 VAL A C 1
ATOM 1403 O O . VAL A 1 189 ? 9.639 -6.990 -25.319 1.00 68.50 189 VAL A O 1
ATOM 1406 N N . ASN A 1 190 ? 10.127 -8.737 -23.995 1.00 67.31 190 ASN A N 1
ATOM 1407 C CA . ASN A 1 190 ? 11.163 -8.064 -23.208 1.00 67.31 190 ASN A CA 1
ATOM 1408 C C . ASN A 1 190 ? 12.491 -8.843 -23.223 1.00 67.31 190 ASN A C 1
ATOM 1410 O O . ASN A 1 190 ? 12.977 -9.263 -22.169 1.00 67.31 190 ASN A O 1
ATOM 1414 N N . PRO A 1 191 ? 13.163 -8.961 -24.381 1.00 73.56 191 PRO A N 1
ATOM 1415 C CA . PRO A 1 191 ? 14.310 -9.860 -24.549 1.00 73.56 191 PRO A CA 1
ATOM 1416 C C . PRO A 1 191 ? 15.507 -9.476 -23.666 1.00 73.56 191 PRO A C 1
ATOM 1418 O O . PRO A 1 191 ? 16.347 -10.297 -23.330 1.00 73.56 191 PRO A O 1
ATOM 1421 N N . SER A 1 192 ? 15.586 -8.213 -23.237 1.00 75.75 192 SER A N 1
ATOM 1422 C CA . SER A 1 192 ? 16.633 -7.745 -22.321 1.00 75.75 192 SER A CA 1
ATOM 1423 C C . SER A 1 192 ? 16.448 -8.177 -20.863 1.00 75.75 192 SER A C 1
ATOM 1425 O O . SER A 1 192 ? 17.358 -7.968 -20.055 1.00 75.75 192 SER A O 1
ATOM 1427 N N . LYS A 1 193 ? 15.270 -8.709 -20.521 1.00 77.88 193 LYS A N 1
ATOM 1428 C CA . LYS A 1 193 ? 14.889 -9.100 -19.165 1.00 77.88 193 LYS A CA 1
ATOM 1429 C C . LYS A 1 193 ? 14.937 -10.601 -18.938 1.00 77.88 193 LYS A C 1
ATOM 1431 O O . LYS A 1 193 ? 15.037 -10.980 -17.782 1.00 77.88 193 LYS A O 1
ATOM 1436 N N . TYR A 1 194 ? 14.936 -11.422 -19.989 1.00 88.00 194 TYR A N 1
ATOM 1437 C CA . TYR A 1 194 ? 14.995 -12.884 -19.872 1.00 88.00 194 TYR A CA 1
ATOM 1438 C C . TYR A 1 194 ? 13.882 -13.456 -18.982 1.00 88.00 194 TYR A C 1
ATOM 1440 O O . TYR A 1 194 ? 14.124 -14.320 -18.144 1.00 88.00 194 TYR A O 1
ATOM 1448 N N . TYR A 1 195 ? 12.666 -12.930 -19.143 1.00 86.31 195 TYR A N 1
ATOM 1449 C CA . TYR A 1 195 ? 11.472 -13.591 -18.622 1.00 86.31 195 TYR A CA 1
ATOM 1450 C C . TYR A 1 195 ? 11.264 -14.913 -19.344 1.00 86.31 195 TYR A C 1
ATOM 1452 O O . TYR A 1 195 ? 11.641 -15.035 -20.508 1.00 86.31 195 TYR A O 1
ATOM 1460 N N . LEU A 1 196 ? 10.665 -15.882 -18.666 1.00 87.75 196 LEU A N 1
ATOM 1461 C CA . LEU A 1 196 ? 10.254 -17.131 -19.287 1.00 87.75 196 LEU A CA 1
ATOM 1462 C C . LEU A 1 196 ? 8.924 -16.905 -20.009 1.00 87.75 196 LEU A C 1
ATOM 1464 O O . LEU A 1 196 ? 8.019 -16.266 -19.474 1.00 87.75 196 LEU A O 1
ATOM 1468 N N . ALA A 1 197 ? 8.813 -17.391 -21.240 1.00 84.06 197 ALA A N 1
ATOM 1469 C CA . ALA A 1 197 ? 7.549 -17.414 -21.956 1.00 84.06 197 ALA A CA 1
ATOM 1470 C C . ALA A 1 197 ? 6.633 -18.505 -21.383 1.00 84.06 197 ALA A C 1
ATOM 1472 O O . ALA A 1 197 ? 7.090 -19.485 -20.789 1.00 84.06 197 ALA A O 1
ATOM 1473 N N . GLU A 1 198 ? 5.327 -18.360 -21.612 1.00 84.25 198 GLU A N 1
ATOM 1474 C CA . GLU A 1 198 ? 4.352 -19.392 -21.261 1.00 84.25 198 GLU A CA 1
ATOM 1475 C C . GLU A 1 198 ? 4.742 -20.740 -21.893 1.00 84.25 198 GLU A C 1
ATOM 1477 O O . GLU A 1 198 ? 5.005 -20.833 -23.094 1.00 84.25 198 GLU A O 1
ATOM 1482 N N . GLY A 1 199 ? 4.786 -21.789 -21.068 1.00 84.00 199 GLY A N 1
ATOM 1483 C CA . GLY A 1 199 ? 5.194 -23.130 -21.490 1.00 84.00 199 GLY A CA 1
ATOM 1484 C C . GLY A 1 199 ? 6.707 -23.366 -21.522 1.00 84.00 199 GLY A C 1
ATOM 1485 O O . GLY A 1 199 ? 7.132 -24.415 -22.007 1.00 84.00 199 GLY A O 1
ATOM 1486 N N . SER A 1 200 ? 7.514 -22.432 -21.010 1.00 96.81 200 SER A N 1
ATOM 1487 C CA . SER A 1 200 ? 8.942 -22.659 -20.789 1.00 96.81 200 SER A CA 1
ATOM 1488 C C . SER A 1 200 ? 9.190 -23.920 -19.946 1.00 96.81 200 SER A C 1
ATOM 1490 O O . SER A 1 200 ? 8.522 -24.117 -18.928 1.00 96.81 200 SER A O 1
ATOM 1492 N N . PRO A 1 201 ? 10.170 -24.766 -20.319 1.00 96.12 201 PRO A N 1
ATOM 1493 C CA . PRO A 1 201 ? 10.550 -25.931 -19.523 1.00 96.12 201 PRO A CA 1
ATOM 1494 C C . PRO A 1 201 ? 11.290 -25.563 -18.229 1.00 96.12 201 PRO A C 1
ATOM 1496 O O . PRO A 1 201 ? 11.554 -26.448 -17.419 1.00 96.12 201 PRO A O 1
ATOM 1499 N N . CYS A 1 202 ? 11.639 -24.288 -18.047 1.00 96.50 202 CYS A N 1
ATOM 1500 C CA . CYS A 1 202 ? 12.275 -23.767 -16.843 1.00 96.50 202 CYS A CA 1
ATOM 1501 C C . CYS A 1 202 ? 11.264 -23.315 -15.779 1.00 96.50 202 CYS A C 1
ATOM 1503 O O . CYS A 1 202 ? 11.690 -23.008 -14.665 1.00 96.50 202 CYS A O 1
ATOM 1505 N N . ILE A 1 203 ? 9.964 -23.282 -16.105 1.00 93.75 203 ILE A N 1
ATOM 1506 C CA . ILE A 1 203 ? 8.897 -22.953 -15.152 1.00 93.75 203 ILE A CA 1
ATOM 1507 C C . ILE A 1 203 ? 8.656 -24.137 -14.213 1.00 93.75 203 ILE A C 1
ATOM 1509 O O . ILE A 1 203 ? 8.590 -25.282 -14.674 1.00 93.75 203 ILE A O 1
ATOM 1513 N N . ASP A 1 204 ? 8.545 -23.878 -12.909 1.00 93.00 204 ASP A N 1
ATOM 1514 C CA . ASP A 1 204 ? 8.375 -24.887 -11.853 1.00 93.00 204 ASP A CA 1
ATOM 1515 C C . ASP A 1 204 ? 9.449 -26.002 -11.876 1.00 93.00 204 ASP A C 1
ATOM 1517 O O . ASP A 1 204 ? 9.260 -27.115 -11.361 1.00 93.00 204 ASP A O 1
ATOM 1521 N N . ALA A 1 205 ? 10.605 -25.751 -12.495 1.00 94.69 205 ALA A N 1
ATOM 1522 C CA . ALA A 1 205 ? 11.603 -26.775 -12.805 1.00 94.69 205 ALA A CA 1
ATOM 1523 C C . ALA A 1 205 ? 12.765 -26.832 -11.800 1.00 94.69 205 ALA A C 1
ATOM 1525 O O . ALA A 1 205 ? 13.469 -27.842 -11.743 1.00 94.69 205 ALA A O 1
ATOM 1526 N N . GLY A 1 206 ? 12.925 -25.807 -10.964 1.00 93.81 206 GLY A N 1
ATOM 1527 C CA . GLY A 1 206 ? 13.989 -25.676 -9.971 1.00 93.81 206 GLY A CA 1
ATOM 1528 C C . GLY A 1 206 ? 13.896 -26.660 -8.799 1.00 93.81 206 GLY A C 1
ATOM 1529 O O . GLY A 1 206 ? 13.140 -27.634 -8.809 1.00 93.81 206 GLY A O 1
ATOM 1530 N N . ASP A 1 207 ? 14.709 -26.423 -7.775 1.00 92.69 207 ASP A N 1
ATOM 1531 C CA . ASP A 1 207 ? 14.777 -27.248 -6.567 1.00 92.69 207 ASP A CA 1
ATOM 1532 C C . ASP A 1 207 ? 13.397 -27.356 -5.879 1.00 92.69 207 ASP A C 1
ATOM 1534 O O . ASP A 1 207 ? 12.762 -26.329 -5.649 1.00 92.69 207 ASP A O 1
ATOM 1538 N N . PRO A 1 208 ? 12.908 -28.575 -5.566 1.00 91.88 208 PRO A N 1
ATOM 1539 C CA . PRO A 1 208 ? 11.609 -28.794 -4.932 1.00 91.88 208 PRO A CA 1
ATOM 1540 C C . PRO A 1 208 ? 11.567 -28.481 -3.428 1.00 91.88 208 PRO A C 1
ATOM 1542 O O . PRO A 1 208 ? 10.511 -28.669 -2.824 1.00 91.88 208 PRO A O 1
ATOM 1545 N N . ASP A 1 209 ? 12.683 -28.121 -2.786 1.00 86.38 209 ASP A N 1
ATOM 1546 C CA . ASP A 1 209 ? 12.655 -27.689 -1.386 1.00 86.38 209 ASP A CA 1
ATOM 1547 C C . ASP A 1 209 ? 11.862 -26.370 -1.265 1.00 86.38 209 ASP A C 1
ATOM 1549 O O . ASP A 1 209 ? 12.262 -25.380 -1.885 1.00 86.38 209 ASP A O 1
ATOM 1553 N N . PRO A 1 210 ? 10.798 -26.316 -0.432 1.00 82.00 210 PRO A N 1
ATOM 1554 C CA . PRO A 1 210 ? 9.947 -25.135 -0.289 1.00 82.00 210 PRO A CA 1
ATOM 1555 C C . PRO A 1 210 ? 10.671 -23.845 0.112 1.00 82.00 210 PRO A C 1
ATOM 1557 O O . PRO A 1 210 ? 10.126 -22.752 -0.018 1.00 82.00 210 PRO A O 1
ATOM 1560 N N . VAL A 1 211 ? 11.908 -23.927 0.619 1.00 77.88 211 VAL A N 1
ATOM 1561 C CA . VAL A 1 211 ? 12.740 -22.736 0.869 1.00 77.88 211 VAL A CA 1
ATOM 1562 C C . VAL A 1 211 ? 13.070 -21.957 -0.413 1.00 77.88 211 VAL A C 1
ATOM 1564 O O . VAL A 1 211 ? 13.458 -20.788 -0.331 1.00 77.88 211 VAL A O 1
ATOM 1567 N N . TYR A 1 212 ? 12.947 -22.599 -1.576 1.00 82.06 212 TYR A N 1
ATOM 1568 C CA . TYR A 1 212 ? 13.197 -22.015 -2.888 1.00 82.06 212 TYR A CA 1
ATOM 1569 C C . TYR A 1 212 ? 11.925 -21.686 -3.667 1.00 82.06 212 TYR A C 1
ATOM 1571 O O . TYR A 1 212 ? 12.075 -21.176 -4.768 1.00 82.06 212 TYR A O 1
ATOM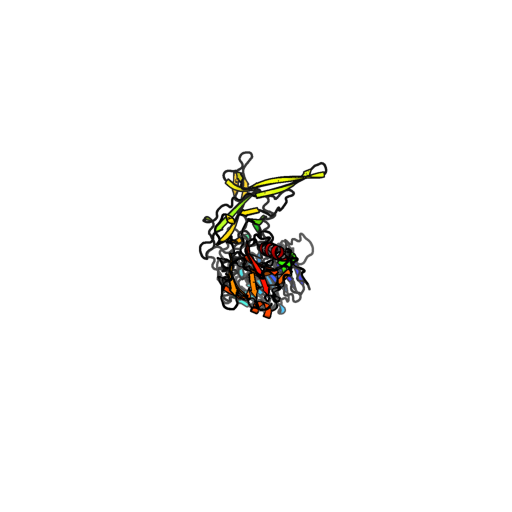 1579 N N . ASP A 1 213 ? 10.729 -21.950 -3.133 1.00 82.62 213 ASP A N 1
ATOM 1580 C CA . ASP A 1 213 ? 9.465 -21.676 -3.828 1.00 82.62 213 ASP A CA 1
ATOM 1581 C C . ASP A 1 213 ? 9.376 -20.216 -4.297 1.00 82.62 213 ASP A C 1
ATOM 1583 O O . ASP A 1 213 ? 9.943 -19.297 -3.684 1.00 82.62 213 ASP A O 1
ATOM 1587 N N . ASP A 1 214 ? 8.660 -20.016 -5.400 1.00 74.94 214 ASP A N 1
ATOM 1588 C CA . ASP A 1 214 ? 8.385 -18.699 -5.956 1.00 74.94 214 ASP A CA 1
ATOM 1589 C C . ASP A 1 214 ? 7.504 -17.869 -5.015 1.00 74.94 214 ASP A C 1
ATOM 1591 O O . ASP A 1 214 ? 6.888 -18.357 -4.063 1.00 74.94 214 ASP A O 1
ATOM 1595 N N . ILE A 1 215 ? 7.442 -16.559 -5.262 1.00 69.88 215 ILE A N 1
ATOM 1596 C CA . ILE A 1 215 ? 6.701 -15.624 -4.403 1.00 69.88 215 ILE A CA 1
ATOM 1597 C C . ILE A 1 215 ? 5.192 -15.919 -4.328 1.00 69.88 215 ILE A C 1
ATOM 1599 O O . ILE A 1 215 ? 4.532 -15.524 -3.364 1.00 69.88 215 ILE A O 1
ATOM 1603 N N . ASP A 1 216 ? 4.636 -16.595 -5.332 1.00 69.12 216 ASP A N 1
ATOM 1604 C CA . ASP A 1 216 ? 3.239 -17.034 -5.378 1.00 69.12 216 ASP A CA 1
ATOM 1605 C C . ASP A 1 216 ? 3.017 -18.428 -4.753 1.00 69.12 216 ASP A C 1
ATOM 1607 O O . ASP A 1 216 ? 1.872 -18.874 -4.636 1.00 69.12 216 ASP A O 1
ATOM 1611 N N . GLY A 1 217 ? 4.090 -19.068 -4.279 1.00 73.06 217 GLY A N 1
ATOM 1612 C CA . GLY A 1 217 ? 4.088 -20.383 -3.649 1.00 73.06 217 GLY A CA 1
ATOM 1613 C C . GLY A 1 217 ? 4.115 -21.557 -4.626 1.00 73.06 217 GLY A C 1
ATOM 1614 O O . GLY A 1 217 ? 3.888 -22.686 -4.183 1.00 73.06 217 GLY A O 1
ATOM 1615 N N . SER A 1 218 ? 4.338 -21.327 -5.925 1.00 82.00 218 SER A N 1
ATOM 1616 C CA . SER A 1 218 ? 4.658 -22.403 -6.865 1.00 82.00 218 SER A CA 1
ATOM 1617 C C . SER A 1 218 ? 6.088 -22.910 -6.659 1.00 82.00 218 SER A C 1
ATOM 1619 O O . SER A 1 218 ? 6.877 -22.342 -5.895 1.00 82.00 218 SER A O 1
ATOM 1621 N N . LYS A 1 219 ? 6.418 -24.028 -7.310 1.00 88.06 219 LYS A N 1
ATOM 1622 C CA . LYS A 1 219 ? 7.769 -24.582 -7.237 1.00 88.06 219 LYS A CA 1
ATOM 1623 C C . LYS A 1 219 ? 8.697 -23.629 -7.984 1.00 88.06 219 LYS A C 1
ATOM 1625 O O . LYS A 1 219 ? 8.310 -23.081 -8.996 1.00 88.06 219 LYS A O 1
ATOM 1630 N N . ASN A 1 220 ? 9.932 -23.489 -7.518 1.00 88.00 220 ASN A N 1
ATOM 1631 C CA . ASN A 1 220 ? 10.876 -22.522 -8.074 1.00 88.00 220 ASN A CA 1
ATOM 1632 C C . ASN A 1 220 ? 11.030 -22.587 -9.609 1.00 88.00 220 ASN A C 1
ATOM 1634 O O . ASN A 1 220 ? 11.408 -23.636 -10.148 1.00 88.00 220 ASN A O 1
ATOM 1638 N N . ASP A 1 221 ? 10.880 -21.454 -10.285 1.00 93.56 221 ASP A N 1
ATOM 1639 C CA . ASP A 1 221 ? 11.359 -21.238 -11.651 1.00 93.56 221 ASP A CA 1
ATOM 1640 C C . ASP A 1 221 ? 12.905 -21.212 -11.707 1.00 93.56 221 ASP A C 1
ATOM 1642 O O . ASP A 1 221 ? 13.592 -20.689 -10.828 1.00 93.56 221 ASP A O 1
ATOM 1646 N N . MET A 1 222 ? 13.520 -21.738 -12.770 1.00 96.50 222 MET A N 1
ATOM 1647 C CA . MET A 1 222 ? 14.961 -21.529 -12.984 1.00 96.50 222 MET A CA 1
ATOM 1648 C C . MET A 1 222 ? 15.231 -20.113 -13.526 1.00 96.50 222 MET A C 1
ATOM 1650 O O . MET A 1 222 ? 14.460 -19.558 -14.304 1.00 96.50 222 MET A O 1
ATOM 1654 N N . GLY A 1 223 ? 16.376 -19.531 -13.167 1.00 94.88 223 GLY A N 1
ATOM 1655 C CA . GLY A 1 223 ? 16.848 -18.244 -13.684 1.00 94.88 223 GLY A CA 1
ATOM 1656 C C . GLY A 1 223 ? 16.578 -17.046 -12.774 1.00 94.88 223 GLY A C 1
ATOM 1657 O O . GLY A 1 223 ? 16.146 -17.186 -11.631 1.00 94.88 223 GLY A O 1
ATOM 1658 N N . ALA A 1 224 ? 16.877 -15.847 -13.291 1.00 88.75 224 ALA A N 1
ATOM 1659 C CA . ALA A 1 224 ? 16.911 -14.578 -12.552 1.00 88.75 224 ALA A CA 1
ATOM 1660 C C . ALA A 1 224 ? 15.600 -14.197 -11.841 1.00 88.75 224 ALA A C 1
ATOM 1662 O O . ALA A 1 224 ? 15.625 -13.389 -10.911 1.00 88.75 224 ALA A O 1
ATOM 1663 N N . TRP A 1 225 ? 14.475 -14.761 -12.274 1.00 86.56 225 TRP A N 1
ATOM 1664 C CA . TRP A 1 225 ? 13.134 -14.415 -11.800 1.00 86.56 225 TRP A CA 1
ATOM 1665 C C . TRP A 1 225 ? 12.486 -15.483 -10.922 1.00 86.56 225 TRP A C 1
ATOM 1667 O O . TRP A 1 225 ? 11.385 -15.251 -10.448 1.00 86.56 225 TRP A O 1
ATOM 1677 N N . GLY A 1 226 ? 13.171 -16.597 -10.660 1.00 80.50 226 GLY A N 1
ATOM 1678 C CA . GLY A 1 226 ? 12.668 -17.611 -9.738 1.00 80.50 226 GLY A CA 1
ATOM 1679 C C . GLY A 1 226 ? 13.033 -17.367 -8.271 1.00 80.50 226 GLY A C 1
ATOM 1680 O O . GLY A 1 226 ? 13.965 -16.622 -7.937 1.00 80.50 226 GLY A O 1
ATOM 1681 N N . GLY A 1 227 ? 12.311 -18.039 -7.394 1.00 76.19 227 GLY A N 1
ATOM 1682 C CA . GLY A 1 227 ? 12.457 -18.131 -5.955 1.00 76.19 227 GLY A CA 1
ATOM 1683 C C . GLY A 1 227 ? 11.804 -16.971 -5.219 1.00 76.19 227 GLY A C 1
ATOM 1684 O O . GLY A 1 227 ? 11.432 -15.960 -5.808 1.00 76.19 227 GLY A O 1
ATOM 1685 N N . GLY A 1 228 ? 11.735 -17.051 -3.888 1.00 61.78 228 GLY A N 1
ATOM 1686 C CA . GLY A 1 228 ? 11.078 -16.039 -3.040 1.00 61.78 228 GLY A CA 1
ATOM 1687 C C . GLY A 1 228 ? 11.662 -14.612 -3.088 1.00 61.78 228 GLY A C 1
ATOM 1688 O O . GLY A 1 228 ? 11.172 -13.719 -2.394 1.00 61.78 228 GLY A O 1
ATOM 1689 N N . PHE A 1 229 ? 12.715 -14.379 -3.881 1.00 54.62 229 PHE A N 1
ATOM 1690 C CA . PHE A 1 229 ? 13.280 -13.056 -4.183 1.00 54.62 229 PHE A CA 1
ATOM 1691 C C . PHE A 1 229 ? 13.245 -12.688 -5.673 1.00 54.62 229 PHE A C 1
ATOM 1693 O O . PHE A 1 229 ? 13.587 -11.548 -6.012 1.00 54.62 229 PHE A O 1
ATOM 1700 N N . GLY A 1 230 ? 12.831 -13.614 -6.538 1.00 50.34 230 GLY A N 1
ATOM 1701 C CA . GLY A 1 230 ? 12.443 -13.325 -7.904 1.00 50.34 230 GLY A CA 1
ATOM 1702 C C . GLY A 1 230 ? 11.189 -12.460 -7.891 1.00 50.34 230 GLY A C 1
ATOM 1703 O O . GLY A 1 230 ? 10.225 -12.729 -7.174 1.00 50.34 230 GLY A O 1
ATOM 1704 N N . ALA A 1 231 ? 11.203 -11.362 -8.648 1.00 47.25 231 ALA A N 1
ATOM 1705 C CA . ALA A 1 231 ? 9.923 -10.815 -9.078 1.00 47.25 231 ALA A CA 1
ATOM 1706 C C . ALA A 1 231 ? 9.249 -11.908 -9.916 1.00 47.25 231 ALA A C 1
ATOM 1708 O O . ALA A 1 231 ? 9.998 -12.618 -10.591 1.00 47.25 231 ALA A O 1
ATOM 1709 N N . PRO A 1 232 ? 7.907 -12.027 -9.919 1.00 43.75 232 PRO A N 1
ATOM 1710 C CA . PRO A 1 232 ? 7.233 -12.979 -10.796 1.00 43.75 232 PRO A CA 1
ATOM 1711 C C . PRO A 1 232 ? 7.861 -12.893 -12.187 1.00 43.75 232 PRO A C 1
ATOM 1713 O O . PRO A 1 232 ? 8.289 -11.803 -12.587 1.00 43.75 232 PRO A O 1
ATOM 1716 N N . SER A 1 233 ? 7.915 -14.004 -12.919 1.00 39.16 233 SER A N 1
ATOM 1717 C CA . SER A 1 233 ? 8.449 -14.131 -14.286 1.00 39.16 233 SER A CA 1
ATOM 1718 C C . SER A 1 233 ? 7.836 -13.142 -15.307 1.00 39.16 233 SER A C 1
ATOM 1720 O O . SER A 1 233 ? 8.165 -13.164 -16.483 1.00 39.16 233 SER A O 1
ATOM 1722 N N . SER A 1 234 ? 7.054 -12.168 -14.835 1.00 40.19 234 SER A N 1
ATOM 1723 C CA . SER A 1 234 ? 6.888 -10.801 -15.326 1.00 40.19 234 SER A CA 1
ATOM 1724 C C . SER A 1 234 ? 7.432 -9.704 -14.352 1.00 40.19 234 SER A C 1
ATOM 1726 O O . SER A 1 234 ? 6.747 -9.289 -13.415 1.00 40.19 234 SER A O 1
ATOM 1728 N N . SER A 1 235 ? 8.587 -9.074 -14.616 1.00 35.06 235 SER A N 1
ATOM 1729 C CA . SER A 1 235 ? 8.567 -7.595 -14.689 1.00 35.06 235 SER A CA 1
ATOM 1730 C C . SER A 1 235 ? 9.485 -6.658 -13.867 1.00 35.06 235 SER A C 1
ATOM 1732 O O . SER A 1 235 ? 9.690 -5.552 -14.361 1.00 35.06 235 SER A O 1
ATOM 1734 N N . SER A 1 236 ? 9.973 -6.892 -12.637 1.00 35.19 236 SER A N 1
ATOM 1735 C CA . SER A 1 236 ? 10.313 -5.718 -11.773 1.00 35.19 236 SER A CA 1
ATOM 1736 C C . SER A 1 236 ? 11.760 -5.180 -11.853 1.00 35.19 236 SER A C 1
ATOM 1738 O O . SER A 1 236 ? 12.569 -5.338 -10.938 1.00 35.19 236 SER A O 1
ATOM 1740 N N . ALA A 1 237 ? 12.086 -4.438 -12.916 1.00 38.06 237 ALA A N 1
ATOM 1741 C CA . ALA A 1 237 ? 13.088 -3.373 -12.795 1.00 38.06 237 ALA A CA 1
ATOM 1742 C C . ALA A 1 237 ? 12.562 -2.289 -11.837 1.00 38.06 237 ALA A C 1
ATOM 1744 O O . ALA A 1 237 ? 11.355 -2.062 -11.796 1.00 38.06 237 ALA A O 1
ATOM 1745 N N . ALA A 1 238 ? 13.436 -1.568 -11.123 1.00 41.16 238 ALA A N 1
ATOM 1746 C CA . ALA A 1 238 ? 13.038 -0.290 -10.533 1.00 41.16 238 ALA A CA 1
ATOM 1747 C C . ALA A 1 238 ? 12.515 0.600 -11.669 1.00 41.16 238 ALA A C 1
ATOM 1749 O O . ALA A 1 238 ? 13.253 1.010 -12.568 1.00 41.16 238 ALA A O 1
ATOM 1750 N N . LEU A 1 239 ? 11.207 0.790 -11.679 1.00 47.62 239 LEU A N 1
ATOM 1751 C CA . LEU A 1 239 ? 10.489 1.400 -12.772 1.00 47.62 239 LEU A CA 1
ATOM 1752 C C . LEU A 1 239 ? 10.722 2.910 -12.762 1.00 47.62 239 LEU A C 1
ATOM 1754 O O . LEU A 1 239 ? 10.124 3.646 -11.985 1.00 47.62 239 LEU A O 1
ATOM 1758 N N . ALA A 1 240 ? 11.588 3.383 -13.659 1.00 53.50 240 ALA A N 1
ATOM 1759 C CA . ALA A 1 240 ? 11.647 4.803 -14.007 1.00 53.50 240 ALA A CA 1
ATOM 1760 C C . ALA A 1 240 ? 10.364 5.248 -14.754 1.00 53.50 240 ALA A C 1
ATOM 1762 O O . ALA A 1 240 ? 10.064 6.436 -14.829 1.00 53.50 240 ALA A O 1
ATOM 1763 N N . SER A 1 241 ? 9.588 4.281 -15.256 1.00 70.38 241 SER A N 1
ATOM 1764 C CA . SER A 1 241 ? 8.283 4.401 -15.912 1.00 70.38 241 SER A CA 1
ATOM 1765 C C . SER A 1 241 ? 7.334 3.372 -15.302 1.00 70.38 241 SER A C 1
ATOM 1767 O O . SER A 1 241 ? 7.733 2.223 -15.155 1.00 70.38 241 SER A O 1
ATOM 1769 N N . GLY A 1 242 ? 6.118 3.762 -14.939 1.00 83.25 242 GLY A N 1
ATOM 1770 C CA . GLY A 1 242 ? 5.156 2.937 -14.208 1.00 83.25 242 GLY A CA 1
ATOM 1771 C C . GLY A 1 242 ? 4.262 3.798 -13.321 1.00 83.25 242 GLY A C 1
ATOM 1772 O O . GLY A 1 242 ? 4.558 4.966 -13.072 1.00 83.25 242 GLY A O 1
ATOM 1773 N N . PHE A 1 243 ? 3.167 3.246 -12.809 1.00 88.75 243 PHE A N 1
ATOM 1774 C CA . PHE A 1 243 ? 2.355 3.938 -11.809 1.00 88.75 243 PHE A CA 1
ATOM 1775 C C . PHE A 1 243 ? 2.330 3.169 -10.498 1.00 88.75 243 PHE A C 1
ATOM 1777 O O . PHE A 1 243 ? 2.123 1.963 -10.495 1.00 88.75 243 PHE A O 1
ATOM 1784 N N . VAL A 1 244 ? 2.480 3.883 -9.386 1.00 86.75 244 VAL A N 1
ATOM 1785 C CA . VAL A 1 244 ? 2.360 3.321 -8.040 1.00 86.75 244 VAL A CA 1
ATOM 1786 C C . VAL A 1 244 ? 1.283 4.065 -7.265 1.00 86.75 244 VAL A C 1
ATOM 1788 O O . VAL A 1 244 ? 1.322 5.295 -7.165 1.00 86.75 244 VAL A O 1
ATOM 1791 N N . PHE A 1 245 ? 0.339 3.342 -6.670 1.00 92.38 245 PHE A N 1
ATOM 1792 C CA . PHE A 1 245 ? -0.451 3.884 -5.572 1.00 92.38 245 PHE A CA 1
ATOM 1793 C C . PHE A 1 245 ? 0.441 4.010 -4.336 1.00 92.38 245 PHE A C 1
ATOM 1795 O O . PHE A 1 245 ? 1.145 3.076 -3.952 1.00 92.38 245 PHE A O 1
ATOM 1802 N N . THR A 1 246 ? 0.425 5.185 -3.712 1.00 90.06 246 THR A N 1
ATOM 1803 C CA . THR A 1 246 ? 1.303 5.498 -2.579 1.00 90.06 246 THR A CA 1
ATOM 1804 C C . THR A 1 246 ? 0.559 5.418 -1.259 1.00 90.06 246 THR A C 1
ATOM 1806 O O . THR A 1 246 ? 1.032 4.769 -0.326 1.00 90.06 246 THR A O 1
ATOM 1809 N N . THR A 1 247 ? -0.613 6.051 -1.172 1.00 94.69 247 THR A N 1
ATOM 1810 C CA . THR A 1 247 ? -1.406 6.107 0.058 1.00 94.69 247 THR A CA 1
ATOM 1811 C C . THR A 1 247 ? -2.908 6.097 -0.214 1.00 94.69 247 THR A C 1
ATOM 1813 O O . THR A 1 247 ? -3.377 6.523 -1.275 1.00 94.69 247 THR A O 1
ATOM 1816 N N . ILE A 1 248 ? -3.665 5.666 0.797 1.00 97.50 248 ILE A N 1
ATOM 1817 C CA . ILE A 1 248 ? -5.085 5.986 0.953 1.00 97.50 248 ILE A CA 1
ATOM 1818 C C . ILE A 1 248 ? -5.221 6.890 2.173 1.00 97.50 248 ILE A C 1
ATOM 1820 O O . ILE A 1 248 ? -4.956 6.486 3.308 1.00 97.50 248 ILE A O 1
ATOM 1824 N N . GLY A 1 249 ? -5.576 8.149 1.936 1.00 95.75 249 GLY A N 1
ATOM 1825 C CA . GLY A 1 249 ? -5.434 9.191 2.945 1.00 95.75 249 GLY A CA 1
ATOM 1826 C C . GLY A 1 249 ? -3.975 9.305 3.381 1.00 95.75 249 GLY A C 1
ATOM 1827 O O . GLY A 1 249 ? -3.096 9.573 2.558 1.00 95.75 249 GLY A O 1
ATOM 1828 N N . LYS A 1 250 ? -3.703 9.085 4.669 1.00 94.69 250 LYS A N 1
ATOM 1829 C CA . LYS A 1 250 ? -2.336 9.034 5.207 1.00 94.69 250 LYS A CA 1
ATOM 1830 C C . LYS A 1 250 ? -1.770 7.620 5.338 1.00 94.69 250 LYS A C 1
ATOM 1832 O O . LYS A 1 250 ? -0.604 7.497 5.692 1.00 94.69 250 LYS A O 1
ATOM 1837 N N . ILE A 1 251 ? -2.564 6.578 5.100 1.00 96.94 251 ILE A N 1
ATOM 1838 C CA . ILE A 1 251 ? -2.127 5.187 5.255 1.00 96.94 251 ILE A CA 1
ATOM 1839 C C . ILE A 1 251 ? -1.311 4.800 4.015 1.00 96.94 251 ILE A C 1
ATOM 1841 O O . ILE A 1 251 ? -1.872 4.818 2.915 1.00 96.94 251 ILE A O 1
ATOM 1845 N N . PRO A 1 252 ? -0.013 4.467 4.147 1.00 95.00 252 PRO A N 1
ATOM 1846 C CA . PRO A 1 252 ? 0.765 3.931 3.037 1.00 95.00 252 PRO A CA 1
ATOM 1847 C C . PRO A 1 252 ? 0.165 2.622 2.533 1.00 95.00 252 PRO A C 1
ATOM 1849 O O . PRO A 1 252 ? -0.296 1.807 3.328 1.00 95.00 252 PRO A O 1
ATOM 1852 N N . VAL A 1 253 ? 0.213 2.386 1.222 1.00 91.31 253 VAL A N 1
ATOM 1853 C CA . VAL A 1 253 ? -0.291 1.134 0.625 1.00 91.31 253 VAL A CA 1
ATOM 1854 C C . VAL A 1 253 ? 0.423 -0.102 1.191 1.00 91.31 253 VAL A C 1
ATOM 1856 O O . VAL A 1 253 ? -0.184 -1.164 1.268 1.00 91.31 253 VAL A O 1
ATOM 1859 N N . SER A 1 254 ? 1.667 0.038 1.667 1.00 88.06 254 SER A N 1
ATOM 1860 C CA . SER A 1 254 ? 2.404 -1.032 2.359 1.00 88.06 254 SER A CA 1
ATOM 1861 C C . SER A 1 254 ? 1.752 -1.493 3.666 1.00 88.06 254 SER A C 1
ATOM 1863 O O . SER A 1 254 ? 1.985 -2.617 4.092 1.00 88.06 254 SER A O 1
ATOM 1865 N N . GLU A 1 255 ? 0.926 -0.650 4.289 1.00 93.62 255 GLU A N 1
ATOM 1866 C CA . GLU A 1 255 ? 0.177 -0.967 5.510 1.00 93.62 255 GLU A CA 1
ATOM 1867 C C . GLU A 1 255 ? -1.235 -1.493 5.199 1.00 93.62 255 GLU A C 1
ATOM 1869 O O . GLU A 1 255 ? -2.100 -1.531 6.074 1.00 93.62 255 GLU A O 1
ATOM 1874 N N . ILE A 1 256 ? -1.514 -1.852 3.944 1.00 92.75 256 ILE A N 1
ATOM 1875 C CA . ILE A 1 256 ? -2.781 -2.447 3.522 1.00 92.75 256 ILE A CA 1
ATOM 1876 C C . ILE A 1 256 ? -2.496 -3.879 3.097 1.00 92.75 256 ILE A C 1
ATOM 1878 O O . ILE A 1 256 ? -1.733 -4.110 2.160 1.00 92.75 256 ILE A O 1
ATOM 1882 N N . THR A 1 257 ? -3.131 -4.849 3.749 1.00 87.62 257 THR A N 1
ATOM 1883 C CA . THR A 1 257 ? -2.929 -6.269 3.449 1.00 87.62 257 THR A CA 1
ATOM 1884 C C . THR A 1 257 ? -3.336 -6.572 2.006 1.00 87.62 257 THR A C 1
ATOM 1886 O O . THR A 1 257 ? -4.509 -6.476 1.662 1.00 87.62 257 THR A O 1
ATOM 1889 N N . GLN A 1 258 ? -2.380 -6.944 1.156 1.00 84.69 258 GLN A N 1
ATOM 1890 C CA . GLN A 1 258 ? -2.629 -7.361 -0.230 1.00 84.69 258 GLN A CA 1
ATOM 1891 C C . GLN A 1 258 ? -2.709 -8.898 -0.335 1.00 84.69 258 GLN A C 1
ATOM 1893 O O . GLN A 1 258 ? -2.341 -9.607 0.602 1.00 84.69 258 GLN A O 1
ATOM 1898 N N . GLY A 1 259 ? -3.184 -9.425 -1.469 1.00 67.12 259 GLY A N 1
ATOM 1899 C CA . GLY A 1 259 ? -3.237 -10.870 -1.747 1.00 67.12 259 GLY A CA 1
ATOM 1900 C C . GLY A 1 259 ? -4.613 -11.520 -1.535 1.00 67.12 259 GLY A C 1
ATOM 1901 O O . GLY A 1 259 ? -5.633 -10.841 -1.441 1.00 67.12 259 GLY A O 1
ATOM 1902 N N . LEU A 1 260 ? -4.656 -12.858 -1.497 1.00 64.75 260 LEU A N 1
ATOM 1903 C CA . LEU A 1 260 ? -5.902 -13.645 -1.574 1.00 64.75 260 LEU A CA 1
ATOM 1904 C C . LEU A 1 260 ? -6.550 -13.991 -0.212 1.00 64.75 260 LEU A C 1
ATOM 1906 O O . LEU A 1 260 ? -7.678 -14.488 -0.181 1.00 64.75 260 LEU A O 1
ATOM 1910 N N . GLY A 1 261 ? -5.894 -13.690 0.915 1.00 73.19 261 GLY A N 1
ATOM 1911 C CA . GLY A 1 261 ? -6.357 -14.052 2.265 1.00 73.19 261 GLY A CA 1
ATOM 1912 C C . GLY A 1 261 ? -7.616 -13.316 2.751 1.00 73.19 261 GLY A C 1
ATOM 1913 O O . GLY A 1 261 ? -8.081 -12.351 2.146 1.00 73.19 261 GLY A O 1
ATOM 1914 N N . ASP A 1 262 ? -8.179 -13.745 3.881 1.00 77.88 262 ASP A N 1
ATOM 1915 C CA . ASP A 1 262 ? -9.415 -13.172 4.450 1.00 77.88 262 ASP A CA 1
ATOM 1916 C C . ASP A 1 262 ? -9.262 -11.738 4.982 1.00 77.88 262 ASP A C 1
ATOM 1918 O O . ASP A 1 262 ? -10.247 -11.023 5.149 1.00 77.88 262 ASP A O 1
ATOM 1922 N N . GLN A 1 263 ? -8.022 -11.297 5.200 1.00 84.94 263 GLN A N 1
ATOM 1923 C CA . GLN A 1 263 ? -7.682 -9.938 5.631 1.00 84.94 263 GLN A CA 1
ATOM 1924 C C . GLN A 1 263 ? -7.411 -8.974 4.468 1.00 84.94 263 GLN A C 1
ATOM 1926 O O . GLN A 1 263 ? -7.072 -7.813 4.700 1.00 84.94 263 GLN A O 1
ATOM 1931 N N . LYS A 1 264 ? -7.528 -9.435 3.217 1.00 85.88 264 LYS A N 1
ATOM 1932 C CA . LYS A 1 264 ? -7.208 -8.629 2.035 1.00 85.88 264 LYS A CA 1
ATOM 1933 C C . LYS A 1 264 ? -7.933 -7.284 2.039 1.00 85.88 264 LYS A C 1
ATOM 1935 O O . LYS A 1 264 ? -9.100 -7.171 2.408 1.00 85.88 264 LYS A O 1
ATOM 1940 N N . GLY A 1 265 ? -7.216 -6.247 1.641 1.00 90.25 265 GLY A N 1
ATOM 1941 C CA . GLY A 1 265 ? -7.680 -4.873 1.580 1.00 90.25 265 GLY A CA 1
ATOM 1942 C C . GLY A 1 265 ? -7.947 -4.188 2.923 1.00 90.25 265 GLY A C 1
ATOM 1943 O O . GLY A 1 265 ? -8.437 -3.057 2.911 1.00 90.25 265 GLY A O 1
ATOM 1944 N N . LEU A 1 266 ? -7.667 -4.825 4.065 1.00 95.75 266 LEU A N 1
ATOM 1945 C CA . LEU A 1 266 ? -7.752 -4.179 5.378 1.00 95.75 266 LEU A CA 1
ATOM 1946 C C . LEU A 1 266 ? -6.472 -3.394 5.686 1.00 95.75 266 LEU A C 1
ATOM 1948 O O . LEU A 1 266 ? -5.366 -3.824 5.358 1.00 95.75 266 LEU A O 1
ATOM 1952 N N . ALA A 1 267 ? -6.628 -2.253 6.355 1.00 96.56 267 ALA A N 1
ATOM 1953 C CA . ALA A 1 267 ? -5.520 -1.479 6.892 1.00 96.56 267 ALA A CA 1
ATOM 1954 C C . ALA A 1 267 ? -4.996 -2.101 8.196 1.00 96.56 267 ALA A C 1
ATOM 1956 O O . ALA A 1 267 ? -5.755 -2.322 9.147 1.00 96.56 267 ALA A O 1
ATOM 1957 N N . ASN A 1 268 ? -3.685 -2.321 8.229 1.00 93.31 268 ASN A N 1
ATOM 1958 C CA . ASN A 1 268 ? -2.900 -2.873 9.324 1.00 93.31 268 ASN A CA 1
ATOM 1959 C C . ASN A 1 268 ? -1.641 -2.016 9.501 1.00 93.31 268 ASN A C 1
ATOM 1961 O O . ASN A 1 268 ? -0.574 -2.335 8.984 1.00 93.31 268 ASN A O 1
ATOM 1965 N N . VAL A 1 269 ? -1.793 -0.896 10.209 1.00 93.12 269 VAL A N 1
ATOM 1966 C CA . VAL A 1 269 ? -0.713 0.070 10.429 1.00 93.12 269 VAL A CA 1
ATOM 1967 C C . VAL A 1 269 ? 0.175 -0.391 11.576 1.00 93.12 269 VAL A C 1
ATOM 1969 O O . VAL A 1 269 ? -0.265 -0.531 12.718 1.00 93.12 269 VAL A O 1
ATOM 1972 N N . SER A 1 270 ? 1.449 -0.581 11.265 1.00 91.75 270 SER A N 1
ATOM 1973 C CA . SER A 1 270 ? 2.510 -0.925 12.198 1.00 91.75 270 SER A CA 1
ATOM 1974 C C . SER A 1 270 ? 2.781 0.186 13.217 1.00 91.75 270 SER A C 1
ATOM 1976 O O . SER A 1 270 ? 2.531 1.373 12.995 1.00 91.75 270 SER A O 1
ATOM 1978 N N . SER A 1 271 ? 3.371 -0.197 14.353 1.00 93.12 271 SER A N 1
ATOM 1979 C CA . SER A 1 271 ? 3.763 0.754 15.402 1.00 93.12 271 SER A CA 1
ATOM 1980 C C . SER A 1 271 ? 4.759 1.816 14.915 1.00 93.12 271 SER A C 1
ATOM 1982 O O . SER A 1 271 ? 4.677 2.979 15.319 1.00 93.12 271 SER A O 1
ATOM 1984 N N . ALA A 1 272 ? 5.655 1.436 13.999 1.00 91.25 272 ALA A N 1
ATOM 1985 C CA . ALA A 1 272 ? 6.604 2.356 13.380 1.00 91.25 272 ALA A CA 1
ATOM 1986 C C . ALA A 1 272 ? 5.875 3.435 12.566 1.00 91.25 272 ALA A C 1
ATOM 1988 O O . ALA A 1 272 ? 6.009 4.618 12.863 1.00 91.25 272 ALA A O 1
ATOM 1989 N N . VAL A 1 273 ? 5.011 3.037 11.625 1.00 88.19 273 VAL A N 1
ATOM 1990 C CA . VAL A 1 273 ? 4.286 3.987 10.766 1.00 88.19 273 VAL A CA 1
ATOM 1991 C C . VAL A 1 273 ? 3.306 4.855 11.558 1.00 88.19 273 VAL A C 1
ATOM 1993 O O . VAL A 1 273 ? 3.197 6.052 11.290 1.00 88.19 273 VAL A O 1
ATOM 1996 N N . HIS A 1 274 ? 2.634 4.292 12.568 1.00 90.56 274 HIS A N 1
ATOM 1997 C CA . HIS A 1 274 ? 1.827 5.060 13.523 1.00 90.56 274 HIS A CA 1
ATOM 1998 C C . HIS A 1 274 ? 2.629 6.218 14.135 1.00 90.56 274 HIS A C 1
ATOM 2000 O O . HIS A 1 274 ? 2.175 7.365 14.119 1.00 90.56 274 HIS A O 1
ATOM 2006 N N . THR A 1 275 ? 3.819 5.905 14.653 1.00 92.75 275 THR A N 1
ATOM 2007 C CA . THR A 1 275 ? 4.699 6.863 15.332 1.00 92.75 275 THR A CA 1
ATOM 2008 C C . THR A 1 275 ? 5.232 7.908 14.356 1.00 92.75 275 THR A C 1
ATOM 2010 O O . THR A 1 275 ? 5.168 9.103 14.640 1.00 92.75 275 THR A O 1
ATOM 2013 N N . ASP A 1 276 ? 5.697 7.468 13.187 1.00 91.81 276 ASP A N 1
ATOM 2014 C CA . ASP A 1 276 ? 6.354 8.329 12.204 1.00 91.81 276 ASP A CA 1
ATOM 2015 C C . ASP A 1 276 ? 5.375 9.290 11.514 1.00 91.81 276 ASP A C 1
ATOM 2017 O O . ASP A 1 276 ? 5.720 10.442 11.240 1.00 91.81 276 ASP A O 1
ATOM 2021 N N . LEU A 1 277 ? 4.142 8.846 11.236 1.00 89.00 277 LEU A N 1
ATOM 2022 C CA . LEU A 1 277 ? 3.147 9.631 10.491 1.00 89.00 277 LEU A CA 1
ATOM 2023 C C . LEU A 1 277 ? 2.066 10.271 11.373 1.00 89.00 277 LEU A C 1
ATOM 2025 O O . LEU A 1 277 ? 1.254 11.061 10.873 1.00 89.00 277 LEU A O 1
ATOM 2029 N N . GLY A 1 278 ? 2.027 9.945 12.669 1.00 91.25 278 GLY A N 1
ATOM 2030 C CA . GLY A 1 278 ? 1.023 10.458 13.603 1.00 91.25 278 GLY A CA 1
ATOM 2031 C C . GLY A 1 278 ? -0.407 10.096 13.193 1.00 91.25 278 GLY A C 1
ATOM 2032 O O . GLY A 1 278 ? -1.309 10.935 13.261 1.00 91.25 278 GLY A O 1
ATOM 2033 N N . ILE A 1 279 ? -0.609 8.872 12.704 1.00 90.44 279 ILE A N 1
ATOM 2034 C CA . ILE A 1 279 ? -1.916 8.332 12.292 1.00 90.44 279 ILE A CA 1
ATOM 2035 C C . ILE A 1 279 ? -2.358 7.233 13.246 1.00 90.44 279 ILE A C 1
ATOM 2037 O O . ILE A 1 279 ? -1.488 6.599 13.826 1.00 90.44 279 ILE A O 1
ATOM 2041 N N . PRO A 1 280 ? -3.658 6.945 13.423 1.00 92.31 280 PRO A N 1
ATOM 2042 C CA . PRO A 1 280 ? -4.082 5.829 14.264 1.00 92.31 280 PRO A CA 1
ATOM 2043 C C . PRO A 1 280 ? -3.412 4.505 13.867 1.00 92.31 280 PRO A C 1
ATOM 2045 O O . PRO A 1 280 ? -3.223 4.224 12.685 1.00 92.31 280 PRO A O 1
ATOM 2048 N N . MET A 1 281 ? -3.064 3.688 14.863 1.00 92.44 281 MET A N 1
ATOM 2049 C CA . MET A 1 281 ? -2.593 2.319 14.644 1.00 92.44 281 MET A CA 1
ATOM 2050 C C . MET A 1 281 ? -3.796 1.447 14.266 1.00 92.44 281 MET A C 1
ATOM 2052 O O . MET A 1 281 ? -4.452 0.861 15.125 1.00 92.44 281 MET A O 1
ATOM 2056 N N . TYR A 1 282 ? -4.160 1.480 12.988 1.00 94.50 282 TYR A N 1
ATOM 2057 C CA . TYR A 1 282 ? -5.251 0.686 12.435 1.00 94.50 282 TYR A CA 1
ATOM 2058 C C . TYR A 1 282 ? -4.911 -0.804 12.498 1.00 94.50 282 TYR A C 1
ATOM 2060 O O . TYR A 1 282 ? -3.789 -1.205 12.199 1.00 94.50 282 TYR A O 1
ATOM 2068 N N . THR A 1 283 ? -5.883 -1.627 12.874 1.00 92.62 283 THR A N 1
ATOM 2069 C CA . THR A 1 283 ? -5.753 -3.090 12.914 1.00 92.62 283 THR A CA 1
ATOM 2070 C C . THR A 1 283 ? -7.011 -3.683 12.305 1.00 92.62 283 THR A C 1
ATOM 2072 O O . THR A 1 283 ? -8.113 -3.310 12.719 1.00 92.62 283 THR A O 1
ATOM 2075 N N . ASP A 1 284 ? -6.862 -4.539 11.296 1.00 93.56 284 ASP A N 1
ATOM 2076 C CA . ASP A 1 284 ? -7.957 -5.188 10.564 1.00 93.56 284 ASP A CA 1
ATOM 2077 C C . ASP A 1 284 ? -9.091 -4.214 10.204 1.00 93.56 284 ASP A C 1
ATOM 2079 O O . ASP A 1 284 ? -10.278 -4.470 10.453 1.00 93.56 284 ASP A O 1
ATOM 2083 N N . SER A 1 285 ? -8.712 -3.029 9.724 1.00 96.00 285 SER A N 1
ATOM 2084 C CA . SER A 1 285 ? -9.618 -1.890 9.576 1.00 96.00 285 SER A CA 1
ATOM 2085 C C . SER A 1 285 ? -10.065 -1.734 8.121 1.00 96.00 285 SER A C 1
ATOM 2087 O O . SER A 1 285 ? -9.215 -1.553 7.248 1.00 96.00 285 SER A O 1
ATOM 2089 N N . PRO A 1 286 ? -11.374 -1.795 7.820 1.00 97.56 286 PRO A N 1
ATOM 2090 C CA . PRO A 1 286 ? -11.867 -1.560 6.472 1.00 97.56 286 PRO A CA 1
ATOM 2091 C C . PRO A 1 286 ? -11.874 -0.063 6.153 1.00 97.56 286 PRO A C 1
ATOM 2093 O O . PRO A 1 286 ? -11.895 0.792 7.041 1.00 97.56 286 PRO A O 1
ATOM 2096 N N . PHE A 1 287 ? -11.922 0.258 4.870 1.00 98.62 287 PHE A N 1
ATOM 2097 C CA . PHE A 1 287 ? -12.055 1.616 4.373 1.00 98.62 287 PHE A CA 1
ATOM 2098 C C . PHE A 1 287 ? -13.525 2.019 4.186 1.00 98.62 287 PHE A C 1
ATOM 2100 O O . PHE A 1 287 ? -14.389 1.181 3.930 1.00 98.62 287 PHE A O 1
ATOM 2107 N N . GLY A 1 288 ? -13.835 3.310 4.272 1.00 98.00 288 GLY A N 1
ATOM 2108 C CA . GLY A 1 288 ? -15.175 3.829 4.001 1.00 98.00 288 GLY A CA 1
ATOM 2109 C C . GLY A 1 288 ? -15.209 5.344 3.822 1.00 98.00 288 GLY A C 1
ATOM 2110 O O . GLY A 1 288 ? -14.202 6.036 3.948 1.00 98.00 288 GLY A O 1
ATOM 2111 N N . GLY A 1 289 ? -16.390 5.887 3.533 1.00 97.69 289 GLY A N 1
ATOM 2112 C CA . GLY A 1 289 ? -16.562 7.317 3.290 1.00 97.69 289 GLY A CA 1
ATOM 2113 C C . GLY A 1 289 ? -15.862 7.776 2.008 1.00 97.69 289 GLY A C 1
ATOM 2114 O O . GLY A 1 289 ? -16.076 7.200 0.940 1.00 97.69 289 GLY A O 1
ATOM 2115 N N . LYS A 1 290 ? -15.053 8.836 2.107 1.00 97.50 290 LYS A N 1
ATOM 2116 C CA . LYS A 1 290 ? -14.346 9.440 0.969 1.00 97.50 290 LYS A CA 1
ATOM 2117 C C . LYS A 1 290 ? -12.861 9.113 1.025 1.00 97.50 290 LYS A C 1
ATOM 2119 O O . LYS A 1 290 ? -12.139 9.682 1.837 1.00 97.50 290 LYS A O 1
ATOM 2124 N N . LEU A 1 291 ? -12.407 8.251 0.125 1.00 98.19 291 LEU A N 1
ATOM 2125 C CA . LEU A 1 291 ? -11.031 7.770 0.103 1.00 98.19 291 LEU A CA 1
ATOM 2126 C C . LEU A 1 291 ? -10.165 8.639 -0.798 1.00 98.19 291 LEU A C 1
ATOM 2128 O O . LEU A 1 291 ? -10.422 8.761 -1.994 1.00 98.19 291 LEU A O 1
ATOM 2132 N N . TRP A 1 292 ? -9.126 9.236 -0.224 1.00 97.75 292 TRP A N 1
ATOM 2133 C CA . TRP A 1 292 ? -8.135 10.007 -0.969 1.00 97.75 292 TRP A CA 1
ATOM 2134 C C . TRP A 1 292 ? -7.095 9.050 -1.541 1.00 97.75 292 TRP A C 1
ATOM 2136 O O . TRP A 1 292 ? -6.209 8.608 -0.818 1.00 97.75 292 TRP A O 1
ATOM 2146 N N . LEU A 1 293 ? -7.222 8.713 -2.821 1.00 97.69 293 LEU A N 1
ATOM 2147 C CA . LEU A 1 293 ? -6.322 7.795 -3.511 1.00 97.69 293 LEU A CA 1
ATOM 2148 C C . LEU A 1 293 ? -5.147 8.582 -4.089 1.00 97.69 293 LEU A C 1
ATOM 2150 O O . LEU A 1 293 ? -5.326 9.355 -5.038 1.00 97.69 293 LEU A O 1
ATOM 2154 N N . SER A 1 294 ? -3.956 8.395 -3.530 1.00 95.88 294 SER A N 1
ATOM 2155 C CA . SER A 1 294 ? -2.722 9.025 -4.005 1.00 95.88 294 SER A CA 1
ATOM 2156 C C . SER A 1 294 ? -1.848 8.041 -4.771 1.00 95.88 294 SER A C 1
ATOM 2158 O O . SER A 1 294 ? -1.835 6.843 -4.501 1.00 95.88 294 SER A O 1
ATOM 2160 N N . GLY A 1 295 ? -1.094 8.563 -5.734 1.00 91.94 295 GLY A N 1
ATOM 2161 C CA . GLY A 1 295 ? -0.144 7.778 -6.504 1.00 91.94 295 GLY A CA 1
ATOM 2162 C C . GLY A 1 295 ? 0.795 8.623 -7.353 1.00 91.94 295 GLY A C 1
ATOM 2163 O O . GLY A 1 295 ? 0.586 9.823 -7.572 1.00 91.94 295 GLY A O 1
ATOM 2164 N N . LEU A 1 296 ? 1.846 7.995 -7.856 1.00 90.06 296 LEU A N 1
ATOM 2165 C CA . LEU A 1 296 ? 2.890 8.634 -8.645 1.00 90.06 296 LEU A CA 1
ATOM 2166 C C . LEU A 1 296 ? 3.082 7.877 -9.953 1.00 90.06 296 LEU A C 1
ATOM 2168 O O . LEU A 1 296 ? 3.092 6.656 -9.978 1.00 90.06 296 LEU A O 1
ATOM 2172 N N . PHE A 1 297 ? 3.243 8.638 -11.030 1.00 88.38 297 PHE A N 1
ATOM 2173 C CA . PHE A 1 297 ? 3.784 8.118 -12.282 1.00 88.38 297 PHE A CA 1
ATOM 2174 C C . PHE A 1 297 ? 5.306 8.229 -12.227 1.00 88.38 297 PHE A C 1
ATOM 2176 O O . PHE A 1 297 ? 5.817 9.179 -11.618 1.00 88.38 297 PHE A O 1
ATOM 2183 N N . GLY A 1 298 ? 6.001 7.324 -12.904 1.00 81.31 298 GLY A N 1
ATOM 2184 C CA . GLY A 1 298 ? 7.445 7.321 -13.044 1.00 81.31 298 GLY A CA 1
ATOM 2185 C C . GLY A 1 298 ? 7.973 8.630 -13.629 1.00 81.31 298 GLY A C 1
ATOM 2186 O O . GLY A 1 298 ? 7.267 9.394 -14.305 1.00 81.31 298 GLY A O 1
ATOM 2187 N N . THR A 1 299 ? 9.239 8.917 -13.342 1.00 77.44 299 THR A N 1
ATOM 2188 C CA . THR A 1 299 ? 9.917 10.131 -13.812 1.00 77.44 299 THR A CA 1
ATOM 2189 C C . THR A 1 299 ? 10.054 10.171 -15.334 1.00 77.44 299 THR A C 1
ATOM 2191 O O . THR A 1 299 ? 10.017 11.256 -15.910 1.00 77.44 299 THR A O 1
ATOM 2194 N N . GLU A 1 300 ? 10.122 9.009 -15.985 1.00 80.44 300 GLU A N 1
ATOM 2195 C CA . GLU A 1 300 ? 10.222 8.855 -17.442 1.00 80.44 300 GLU A CA 1
ATOM 2196 C C . GLU A 1 300 ? 8.861 8.888 -18.149 1.00 80.44 300 GLU A C 1
ATOM 2198 O O . GLU A 1 300 ? 8.802 9.101 -19.361 1.00 80.44 300 GLU A O 1
ATOM 2203 N N . ASP A 1 301 ? 7.744 8.797 -17.415 1.00 83.94 301 ASP A N 1
ATOM 2204 C CA . ASP A 1 301 ? 6.383 8.843 -17.976 1.00 83.94 301 ASP A CA 1
ATOM 2205 C C . ASP A 1 301 ? 5.978 10.252 -18.428 1.00 83.94 301 ASP A C 1
ATOM 2207 O O . ASP A 1 301 ? 4.820 10.650 -18.333 1.00 83.94 301 ASP A O 1
ATOM 2211 N N . THR A 1 302 ? 6.919 11.069 -18.890 1.00 83.19 302 THR A N 1
ATOM 2212 C CA . THR A 1 302 ? 6.741 12.485 -19.246 1.00 83.19 302 THR A CA 1
ATOM 2213 C C . THR A 1 302 ? 5.651 12.720 -20.296 1.00 83.19 302 THR A C 1
ATOM 2215 O O . THR A 1 302 ? 5.040 13.790 -20.306 1.00 83.19 302 THR A O 1
ATOM 2218 N N . SER A 1 303 ? 5.352 11.712 -21.124 1.00 87.56 303 SER A N 1
ATOM 2219 C CA . SER A 1 303 ? 4.292 11.760 -22.138 1.00 87.56 303 SER A CA 1
ATOM 2220 C C . SER A 1 303 ? 2.871 11.597 -21.578 1.00 87.56 303 SER A C 1
ATOM 2222 O O . SER A 1 303 ? 1.914 12.037 -22.219 1.00 87.56 303 SER A O 1
ATOM 2224 N N . VAL A 1 304 ? 2.708 11.013 -20.384 1.00 92.81 304 VAL A N 1
ATOM 2225 C CA . VAL A 1 304 ? 1.389 10.796 -19.770 1.00 92.81 304 VAL A CA 1
ATOM 2226 C C . VAL A 1 304 ? 0.786 12.135 -19.370 1.00 92.81 304 VAL A C 1
ATOM 2228 O O . VAL A 1 304 ? 1.327 12.840 -18.507 1.00 92.81 304 VAL A O 1
ATOM 2231 N N . ARG A 1 305 ? -0.366 12.462 -19.965 1.00 92.75 305 ARG A N 1
ATOM 2232 C CA . ARG A 1 305 ? -1.092 13.715 -19.725 1.00 92.75 305 ARG A CA 1
ATOM 2233 C C . ARG A 1 305 ? -2.413 13.522 -18.998 1.00 92.75 305 ARG A C 1
ATOM 2235 O O . ARG A 1 305 ? -2.755 14.348 -18.152 1.00 92.75 305 ARG A O 1
ATOM 2242 N N . TYR A 1 306 ? -3.119 12.443 -19.305 1.00 96.25 306 TYR A N 1
ATOM 2243 C CA . TYR A 1 306 ? -4.384 12.097 -18.673 1.00 96.25 306 TYR A CA 1
ATOM 2244 C C . TYR A 1 306 ? -4.317 10.689 -18.099 1.00 96.25 306 TYR A C 1
ATOM 2246 O O . TYR A 1 306 ? -3.476 9.885 -18.496 1.00 96.25 306 TYR A O 1
ATOM 2254 N N . TYR A 1 307 ? -5.201 10.398 -17.159 1.00 97.19 307 TYR A N 1
ATOM 2255 C CA . TYR A 1 307 ? -5.374 9.062 -16.609 1.00 97.19 307 TYR A CA 1
ATOM 2256 C C . TYR A 1 307 ? -6.838 8.807 -16.261 1.00 97.19 307 TYR A C 1
ATOM 2258 O O . TYR A 1 307 ? -7.627 9.744 -16.121 1.00 97.19 307 TYR A O 1
ATOM 2266 N N . GLN A 1 308 ? -7.193 7.539 -16.119 1.00 97.56 308 GLN A N 1
ATOM 2267 C CA . GLN A 1 308 ? -8.459 7.072 -15.562 1.00 97.56 308 GLN A CA 1
ATOM 2268 C C . GLN A 1 308 ? -8.154 6.198 -14.350 1.00 97.56 308 GLN A C 1
ATOM 2270 O O . GLN A 1 308 ? -7.165 5.469 -14.355 1.00 97.56 308 GLN A O 1
ATOM 2275 N N . ILE A 1 309 ? -9.007 6.256 -13.331 1.00 97.25 309 ILE A N 1
ATOM 2276 C CA . ILE A 1 309 ? -8.982 5.311 -12.213 1.00 97.25 309 ILE A CA 1
ATOM 2277 C C . ILE A 1 309 ? -10.204 4.414 -12.351 1.00 97.25 309 ILE A C 1
ATOM 2279 O O . ILE A 1 309 ? -11.314 4.901 -12.589 1.00 97.25 309 ILE A O 1
ATOM 2283 N N . LEU A 1 310 ? -9.996 3.112 -12.217 1.00 96.69 310 LEU A N 1
ATOM 2284 C CA . LEU A 1 310 ? -11.042 2.110 -12.336 1.00 96.69 310 LEU A CA 1
ATOM 2285 C C . LEU A 1 310 ? -11.098 1.272 -11.068 1.00 96.69 310 LEU A C 1
ATOM 2287 O O . LEU A 1 310 ? -10.069 1.061 -10.429 1.00 96.69 310 LEU A O 1
ATOM 2291 N N . ALA A 1 311 ? -12.283 0.770 -10.735 1.00 97.12 311 ALA A N 1
ATOM 2292 C CA . ALA A 1 311 ? -12.452 -0.195 -9.661 1.00 97.12 311 ALA A CA 1
ATOM 2293 C C . ALA A 1 311 ? -13.349 -1.357 -10.088 1.00 97.12 311 ALA A C 1
ATOM 2295 O O . ALA A 1 311 ? -14.307 -1.172 -10.842 1.00 97.12 311 ALA A O 1
ATOM 2296 N N . ALA A 1 312 ? -13.056 -2.538 -9.558 1.00 94.94 312 ALA A N 1
ATOM 2297 C CA . ALA A 1 312 ? -13.863 -3.737 -9.724 1.00 94.94 312 ALA A CA 1
ATOM 2298 C C . ALA A 1 312 ? -14.085 -4.403 -8.369 1.00 94.94 312 ALA A C 1
ATOM 2300 O O . ALA A 1 312 ? -13.164 -4.514 -7.559 1.00 94.94 312 ALA A O 1
ATOM 2301 N N . LYS A 1 313 ? -15.315 -4.850 -8.117 1.00 95.06 313 LYS A N 1
ATOM 2302 C CA . LYS A 1 313 ? -15.649 -5.602 -6.907 1.00 95.06 313 LYS A CA 1
ATOM 2303 C C . LYS A 1 313 ? -15.283 -7.070 -7.100 1.00 95.06 313 LYS A C 1
ATOM 2305 O O . LYS A 1 313 ? -15.583 -7.641 -8.143 1.00 95.06 313 LYS A O 1
ATOM 2310 N N . TRP A 1 314 ? -14.715 -7.694 -6.076 1.00 88.75 314 TRP A N 1
ATOM 2311 C CA . TRP A 1 314 ? -14.462 -9.132 -6.070 1.00 88.75 314 TRP A CA 1
ATOM 2312 C C . TRP A 1 314 ? -15.773 -9.919 -6.057 1.00 88.75 314 TRP A C 1
ATOM 2314 O O . TRP A 1 314 ? -16.755 -9.519 -5.419 1.00 88.75 314 TRP A O 1
ATOM 2324 N N . THR A 1 315 ? -15.766 -11.077 -6.715 1.00 86.31 315 THR A N 1
ATOM 2325 C CA . THR A 1 315 ? -16.857 -12.052 -6.648 1.00 86.31 315 THR A CA 1
ATOM 2326 C C . THR A 1 315 ? -16.333 -13.339 -6.009 1.00 86.31 315 THR A C 1
ATOM 2328 O O . THR A 1 315 ? -15.463 -14.021 -6.541 1.00 86.31 315 THR A O 1
ATOM 2331 N N . GLY A 1 316 ? -16.816 -13.649 -4.802 1.00 79.06 316 GLY A N 1
ATOM 2332 C CA . GLY A 1 316 ? -16.274 -14.754 -4.008 1.00 79.06 316 GLY A CA 1
ATOM 2333 C C . GLY A 1 316 ? -14.828 -14.498 -3.567 1.00 79.06 316 GLY A C 1
ATOM 2334 O O . GLY A 1 316 ? -14.519 -13.439 -3.023 1.00 79.06 316 GLY A O 1
ATOM 2335 N N . THR A 1 317 ? -13.956 -15.484 -3.771 1.00 73.19 317 THR A N 1
ATOM 2336 C CA . THR A 1 317 ? -12.544 -15.457 -3.348 1.00 73.19 317 THR A CA 1
ATOM 2337 C C . THR A 1 317 ? -11.573 -15.076 -4.465 1.00 73.19 317 THR A C 1
ATOM 2339 O O . THR A 1 317 ? -10.378 -14.975 -4.205 1.00 73.19 317 THR A O 1
ATOM 2342 N N . SER A 1 318 ? -12.059 -14.875 -5.692 1.00 71.81 318 SER A N 1
ATOM 2343 C CA . SER A 1 318 ? -11.221 -14.606 -6.865 1.00 71.81 318 SER A CA 1
ATOM 2344 C C . SER A 1 318 ? -11.099 -13.103 -7.149 1.00 71.81 318 SER A C 1
ATOM 2346 O O . SER A 1 318 ? -12.094 -12.379 -7.014 1.00 71.81 318 SER A O 1
ATOM 2348 N N . PRO A 1 319 ? -9.910 -12.626 -7.568 1.00 76.12 319 PRO A N 1
ATOM 2349 C CA . PRO A 1 319 ? -9.725 -11.240 -7.973 1.00 76.12 319 PRO A CA 1
ATOM 2350 C C . PRO A 1 319 ? -10.484 -10.948 -9.282 1.00 76.12 319 PRO A C 1
ATOM 2352 O O . PRO A 1 319 ? -10.617 -11.840 -10.122 1.00 76.12 319 PRO A O 1
ATOM 2355 N N . PRO A 1 320 ? -10.978 -9.713 -9.484 1.00 78.19 320 PRO A N 1
ATOM 2356 C CA . PRO A 1 320 ? -11.691 -9.331 -10.702 1.00 78.19 320 PRO A CA 1
ATOM 2357 C C . PRO A 1 320 ? -10.787 -9.351 -11.944 1.00 78.19 320 PRO A C 1
ATOM 2359 O O . PRO A 1 320 ? -9.587 -9.056 -11.860 1.00 78.19 320 PRO A O 1
ATOM 2362 N N . VAL A 1 321 ? -11.361 -9.654 -13.108 1.00 79.06 321 VAL A N 1
ATOM 2363 C CA . VAL A 1 321 ? -10.656 -9.580 -14.402 1.00 79.06 321 VAL A CA 1
ATOM 2364 C C . VAL A 1 321 ? -10.777 -8.178 -15.001 1.00 79.06 321 VAL A C 1
ATOM 2366 O O . VAL A 1 321 ? -11.637 -7.405 -14.591 1.00 79.06 321 VAL A O 1
ATOM 2369 N N . GLU A 1 322 ? -9.948 -7.826 -15.992 1.00 77.25 322 GLU A N 1
ATOM 2370 C CA . GLU A 1 322 ? -9.926 -6.465 -16.567 1.00 77.25 322 GLU A CA 1
ATOM 2371 C C . GLU A 1 322 ? -11.309 -5.997 -17.068 1.00 77.25 322 GLU A C 1
ATOM 2373 O O . GLU A 1 322 ? -11.665 -4.831 -16.913 1.00 77.25 322 GLU A O 1
ATOM 2378 N N . ALA A 1 323 ? -12.131 -6.915 -17.587 1.00 84.25 323 ALA A N 1
ATOM 2379 C CA . ALA A 1 323 ? -13.485 -6.619 -18.059 1.00 84.25 323 ALA A CA 1
ATOM 2380 C C . ALA A 1 323 ? -14.468 -6.189 -16.948 1.00 84.25 323 ALA A C 1
ATOM 2382 O O . ALA A 1 323 ? -15.473 -5.541 -17.244 1.00 84.25 323 ALA A O 1
ATOM 2383 N N . ASP A 1 324 ? -14.188 -6.520 -15.684 1.00 89.50 324 ASP A N 1
ATOM 2384 C CA . ASP A 1 324 ? -15.042 -6.163 -14.545 1.00 89.50 324 ASP A CA 1
ATOM 2385 C C . ASP A 1 324 ? -14.834 -4.710 -14.093 1.00 89.50 324 ASP A C 1
ATOM 2387 O O . ASP A 1 324 ? -15.669 -4.146 -13.377 1.00 89.50 324 ASP A O 1
ATOM 2391 N N . PHE A 1 325 ? -13.723 -4.085 -14.496 1.00 93.62 325 PHE A N 1
ATOM 2392 C CA . PHE A 1 325 ? -13.341 -2.754 -14.043 1.00 93.62 325 PHE A CA 1
ATOM 2393 C C . PHE A 1 325 ? -14.232 -1.666 -14.630 1.00 93.62 325 PHE A C 1
ATOM 2395 O O . PHE A 1 325 ? -14.394 -1.520 -15.840 1.00 93.62 325 PHE A O 1
ATOM 2402 N N . GLN A 1 326 ? -14.775 -0.846 -13.734 1.00 95.94 326 GLN A N 1
ATOM 2403 C CA . GLN A 1 326 ? -15.630 0.283 -14.069 1.00 95.94 326 GLN A CA 1
ATOM 2404 C C . GLN A 1 326 ? -14.927 1.598 -13.747 1.00 95.94 326 GLN A C 1
ATOM 2406 O O . GLN A 1 326 ? -14.206 1.711 -12.754 1.00 95.94 326 GLN A O 1
ATOM 2411 N N . LEU A 1 327 ? -15.166 2.616 -14.576 1.00 96.75 327 LEU A N 1
ATOM 2412 C CA . LEU A 1 327 ? -14.617 3.955 -14.372 1.00 96.75 327 LEU A CA 1
ATOM 2413 C C . LEU A 1 327 ? -15.127 4.558 -13.062 1.00 96.75 327 LEU A C 1
ATOM 2415 O O . LEU A 1 327 ? -16.337 4.717 -12.871 1.00 96.75 327 LEU A O 1
ATOM 2419 N N . LEU A 1 328 ? -14.203 5.004 -12.216 1.00 96.50 328 LEU A N 1
ATOM 2420 C CA . LEU A 1 328 ? -14.540 5.906 -11.128 1.00 96.50 328 LEU A CA 1
ATOM 2421 C C . LEU A 1 328 ? -14.661 7.325 -11.687 1.00 96.50 328 LEU A C 1
ATOM 2423 O O . LEU A 1 328 ? -13.726 7.860 -12.278 1.00 96.50 328 LEU A O 1
ATOM 2427 N N . LYS A 1 329 ? -15.839 7.931 -11.516 1.00 96.31 329 LYS A N 1
ATOM 2428 C CA . LYS A 1 329 ? -16.180 9.261 -12.053 1.00 96.31 329 LYS A CA 1
ATOM 2429 C C . LYS A 1 329 ? -16.373 10.303 -10.944 1.00 96.31 329 LYS A C 1
ATOM 2431 O O . LYS A 1 329 ? -17.163 11.233 -11.092 1.00 96.31 329 LYS A O 1
ATOM 2436 N N . ASP A 1 330 ? -15.691 10.153 -9.810 1.00 97.38 330 ASP A N 1
ATOM 2437 C CA . ASP A 1 330 ? -15.790 11.125 -8.718 1.00 97.38 330 ASP A CA 1
ATOM 2438 C C . ASP A 1 330 ? -15.009 12.416 -9.017 1.00 97.38 330 ASP A C 1
ATOM 2440 O O . ASP A 1 330 ? -13.907 12.372 -9.566 1.00 97.38 330 ASP A O 1
ATOM 2444 N N . PRO A 1 331 ? -15.545 13.597 -8.672 1.00 95.88 331 PRO A N 1
ATOM 2445 C CA . PRO A 1 331 ? -14.908 14.865 -9.000 1.00 95.88 331 PRO A CA 1
ATOM 2446 C C . PRO A 1 331 ? -13.583 15.063 -8.258 1.00 95.88 331 PRO A C 1
ATOM 2448 O O . PRO A 1 331 ? -13.503 14.904 -7.040 1.00 95.88 331 PRO A O 1
ATOM 2451 N N . LEU A 1 332 ? -12.563 15.525 -8.983 1.00 97.38 332 LEU A N 1
ATOM 2452 C CA . LEU A 1 332 ? -11.277 15.937 -8.429 1.00 97.38 332 LEU A CA 1
ATOM 2453 C C . LEU A 1 332 ? -11.022 17.411 -8.723 1.00 97.38 332 LEU A C 1
ATOM 2455 O O . LEU A 1 332 ? -11.003 17.862 -9.869 1.00 97.38 332 LEU A O 1
ATOM 2459 N N . THR A 1 333 ? -10.777 18.176 -7.667 1.00 95.31 333 THR A N 1
ATOM 2460 C CA . THR A 1 333 ? -10.390 19.581 -7.755 1.00 95.31 333 THR A CA 1
ATOM 2461 C C . THR A 1 333 ? -9.189 19.831 -6.858 1.00 95.31 333 THR A C 1
ATOM 2463 O O . THR A 1 333 ? -9.204 19.425 -5.698 1.00 95.31 333 THR A O 1
ATOM 2466 N N . LYS A 1 334 ? -8.172 20.523 -7.375 1.00 93.69 334 LYS A N 1
ATOM 2467 C CA . LYS A 1 334 ? -6.957 20.879 -6.628 1.00 93.69 334 LYS A CA 1
ATOM 2468 C C . LYS A 1 334 ? -6.695 22.380 -6.654 1.00 93.69 334 LYS A C 1
ATOM 2470 O O . LYS A 1 334 ? -7.310 23.119 -7.424 1.00 93.69 334 LYS A O 1
ATOM 2475 N N . ILE A 1 335 ? -5.766 22.819 -5.807 1.00 93.31 335 ILE A N 1
ATOM 2476 C CA . ILE A 1 335 ? -5.259 24.191 -5.786 1.00 93.31 335 ILE A CA 1
ATOM 2477 C C . ILE A 1 335 ? -3.916 24.239 -6.519 1.00 93.31 335 ILE A C 1
ATOM 2479 O O . ILE A 1 335 ? -2.983 23.519 -6.155 1.00 93.31 335 ILE A O 1
ATOM 2483 N N . LYS A 1 336 ? -3.828 25.088 -7.545 1.00 92.31 336 LYS A N 1
ATOM 2484 C CA . LYS A 1 336 ? -2.593 25.434 -8.254 1.00 92.31 336 LYS A CA 1
ATOM 2485 C C . LYS A 1 336 ? -2.045 26.741 -7.700 1.00 92.31 336 LYS A C 1
ATOM 2487 O O . LYS A 1 336 ? -2.795 27.708 -7.585 1.00 92.31 336 LYS A O 1
ATOM 2492 N N . TYR A 1 337 ? -0.752 26.787 -7.416 1.00 92.00 337 TYR A N 1
ATOM 2493 C CA . TYR A 1 337 ? -0.059 28.011 -7.031 1.00 92.00 337 TYR A CA 1
ATOM 2494 C C . TYR A 1 337 ? 0.708 28.571 -8.230 1.00 92.00 337 TYR A C 1
ATOM 2496 O O . TYR A 1 337 ? 1.447 27.852 -8.908 1.00 92.00 337 TYR A O 1
ATOM 2504 N N . ILE A 1 338 ? 0.512 29.858 -8.498 1.00 91.06 338 ILE A N 1
ATOM 2505 C CA . ILE A 1 338 ? 1.159 30.598 -9.582 1.00 91.06 338 ILE A CA 1
ATOM 2506 C C . ILE A 1 338 ? 2.012 31.688 -8.945 1.00 91.06 338 ILE A C 1
ATOM 2508 O O . ILE A 1 338 ? 1.491 32.513 -8.197 1.00 91.06 338 ILE A O 1
ATOM 2512 N N . ILE A 1 339 ? 3.312 31.676 -9.237 1.00 90.81 339 ILE A N 1
ATOM 2513 C CA . ILE A 1 339 ? 4.228 32.758 -8.871 1.00 90.81 339 ILE A CA 1
ATOM 2514 C C . ILE A 1 339 ? 4.170 33.783 -10.004 1.00 90.81 339 ILE A C 1
ATOM 2516 O O . ILE A 1 339 ? 4.561 33.490 -11.134 1.00 90.81 339 ILE A O 1
ATOM 2520 N N . ASN A 1 340 ? 3.622 34.956 -9.709 1.00 90.75 340 ASN A N 1
ATOM 2521 C CA . ASN A 1 340 ? 3.470 36.049 -10.659 1.00 90.75 340 ASN A CA 1
ATOM 2522 C C . ASN A 1 340 ? 4.815 36.751 -10.904 1.00 90.75 340 ASN A C 1
ATOM 2524 O O . ASN A 1 340 ? 5.746 36.658 -10.104 1.00 90.75 340 ASN A O 1
ATOM 2528 N N . THR A 1 341 ? 4.916 37.506 -12.001 1.00 92.19 341 THR A N 1
ATOM 2529 C CA . THR A 1 341 ? 6.145 38.237 -12.369 1.00 92.19 341 THR A CA 1
ATOM 2530 C C . THR A 1 341 ? 6.549 39.313 -11.359 1.00 92.19 341 THR A C 1
ATOM 2532 O O . THR A 1 341 ? 7.703 39.726 -11.345 1.00 92.19 341 THR A O 1
ATOM 2535 N N . ASP A 1 342 ? 5.617 39.770 -10.522 1.00 91.81 342 ASP A N 1
ATOM 2536 C CA . ASP A 1 342 ? 5.853 40.719 -9.427 1.00 91.81 342 ASP A CA 1
ATOM 2537 C C . ASP A 1 342 ? 6.275 40.040 -8.107 1.00 91.81 342 ASP A C 1
ATOM 2539 O O . ASP A 1 342 ? 6.458 40.715 -7.095 1.00 91.81 342 ASP A O 1
ATOM 2543 N N . GLY A 1 343 ? 6.432 38.710 -8.104 1.00 89.44 343 GLY A N 1
ATOM 2544 C CA . GLY A 1 343 ? 6.803 37.914 -6.934 1.00 89.44 343 GLY A CA 1
ATOM 2545 C C . GLY A 1 343 ? 5.635 37.524 -6.022 1.00 89.44 343 GLY A C 1
ATOM 2546 O O . GLY A 1 343 ? 5.853 36.818 -5.037 1.00 89.44 343 GLY A O 1
ATOM 2547 N N . THR A 1 344 ? 4.399 37.934 -6.322 1.00 93.06 344 THR A N 1
ATOM 2548 C CA . THR A 1 344 ? 3.214 37.509 -5.559 1.00 93.06 344 THR A CA 1
ATOM 2549 C C . THR A 1 344 ? 2.799 36.075 -5.908 1.00 93.06 344 THR A C 1
ATOM 2551 O O . THR A 1 344 ? 3.076 35.580 -7.001 1.00 93.06 344 THR A O 1
ATOM 2554 N N . VAL A 1 345 ? 2.116 35.387 -4.985 1.00 93.81 345 VAL A N 1
ATOM 2555 C CA . VAL A 1 345 ? 1.606 34.023 -5.203 1.00 93.81 345 VAL A CA 1
ATOM 2556 C C . VAL A 1 345 ? 0.084 34.039 -5.263 1.00 93.81 345 VAL A C 1
ATOM 2558 O O . VAL A 1 345 ? -0.574 34.459 -4.314 1.00 93.81 345 VAL A O 1
ATOM 2561 N N . THR A 1 346 ? -0.481 33.539 -6.361 1.00 94.06 346 THR A N 1
ATOM 2562 C CA . THR A 1 346 ? -1.932 33.356 -6.518 1.00 94.06 346 THR A CA 1
ATOM 2563 C C . THR A 1 346 ? -2.293 31.882 -6.406 1.00 94.06 346 THR A C 1
ATOM 2565 O O . THR A 1 346 ? -1.679 31.037 -7.057 1.00 94.06 346 THR A O 1
ATOM 2568 N N . ALA A 1 347 ? -3.307 31.571 -5.600 1.00 95.69 347 ALA A N 1
ATOM 2569 C CA . ALA A 1 347 ? -3.884 30.237 -5.498 1.00 95.69 347 ALA A CA 1
ATOM 2570 C C . ALA A 1 347 ? -5.148 30.146 -6.365 1.00 95.69 347 ALA A C 1
ATOM 2572 O O . ALA A 1 347 ? -6.080 30.931 -6.196 1.00 95.69 347 ALA A O 1
ATOM 2573 N N . GLN A 1 348 ? -5.196 29.178 -7.277 1.00 94.12 348 GLN A N 1
ATOM 2574 C CA . GLN A 1 348 ? -6.325 28.959 -8.178 1.00 94.12 348 GLN A CA 1
ATOM 2575 C C . GLN A 1 348 ? -6.914 27.565 -7.978 1.00 94.12 348 GLN A C 1
ATOM 2577 O O . GLN A 1 348 ? -6.200 26.564 -8.000 1.00 94.12 348 GLN A O 1
ATOM 2582 N N . ARG A 1 349 ? -8.239 27.491 -7.843 1.00 96.12 349 ARG A N 1
ATOM 2583 C CA . ARG A 1 349 ? -8.978 26.227 -7.835 1.00 96.12 349 ARG A CA 1
ATOM 2584 C C . ARG A 1 349 ? -9.129 25.703 -9.267 1.00 96.12 349 ARG A C 1
ATOM 2586 O O . ARG A 1 349 ? -9.668 26.409 -10.115 1.00 96.12 349 ARG A O 1
ATOM 2593 N N . VAL A 1 350 ? -8.674 24.478 -9.526 1.00 94.88 350 VAL A N 1
ATOM 2594 C CA . VAL A 1 350 ? -8.691 23.847 -10.856 1.00 94.88 350 VAL A CA 1
ATOM 2595 C C . VAL A 1 350 ? -9.340 22.468 -10.775 1.00 94.88 350 VAL A C 1
ATOM 2597 O O . VAL A 1 350 ? -8.881 21.600 -10.028 1.00 94.88 350 VAL A O 1
ATOM 2600 N N . THR A 1 351 ? -10.408 22.267 -11.546 1.00 95.38 351 THR A N 1
ATOM 2601 C CA . THR A 1 351 ? -11.060 20.962 -11.713 1.00 95.38 351 THR A CA 1
ATOM 2602 C C . THR A 1 351 ? -10.240 20.113 -12.676 1.00 95.38 351 THR A C 1
ATOM 2604 O O . THR A 1 351 ? -10.034 20.516 -13.815 1.00 95.38 351 THR A O 1
ATOM 2607 N N . LEU A 1 352 ? -9.781 18.951 -12.217 1.00 95.69 352 LEU A N 1
ATOM 2608 C CA . LEU A 1 352 ? -8.936 18.045 -12.998 1.00 95.69 352 LEU A CA 1
ATOM 2609 C C . LEU A 1 352 ? -9.721 16.895 -13.627 1.00 95.69 352 LEU A C 1
ATOM 2611 O O . LEU A 1 352 ? -9.241 16.315 -14.591 1.00 95.69 352 LEU A O 1
ATOM 2615 N N . GLY A 1 353 ? -10.896 16.563 -13.088 1.00 95.69 353 GLY A N 1
ATOM 2616 C CA . GLY A 1 353 ? -11.770 15.519 -13.615 1.00 95.69 353 GLY A CA 1
ATOM 2617 C C . GLY A 1 353 ? -13.018 15.278 -12.755 1.00 95.69 353 GLY A C 1
ATOM 2618 O O . GLY A 1 353 ? -13.170 15.935 -11.721 1.00 95.69 353 GLY A O 1
ATOM 2619 N N . PRO A 1 354 ? -13.914 14.367 -13.173 1.00 96.56 354 PRO A N 1
ATOM 2620 C CA . PRO A 1 354 ? -13.842 13.635 -14.436 1.00 96.56 354 PRO A CA 1
ATOM 2621 C C . PRO A 1 354 ? -14.095 14.568 -15.630 1.00 96.56 354 PRO A C 1
ATOM 2623 O O . PRO A 1 354 ? -15.029 15.369 -15.635 1.00 96.56 354 PRO A O 1
ATOM 2626 N N . LEU A 1 355 ? -13.254 14.477 -16.651 1.00 96.06 355 LEU A N 1
ATOM 2627 C CA . LEU A 1 355 ? -13.390 15.196 -17.913 1.00 96.06 355 LEU A CA 1
ATOM 2628 C C . LEU A 1 355 ? -14.027 14.277 -18.958 1.00 96.06 355 LEU A C 1
ATOM 2630 O O . LEU A 1 355 ? -13.855 13.058 -18.921 1.00 96.06 355 LEU A O 1
ATOM 2634 N N . SER A 1 356 ? -14.746 14.884 -19.901 1.00 94.31 356 SER A N 1
ATOM 2635 C CA . SER A 1 356 ? -15.232 14.229 -21.120 1.00 94.31 356 SER A CA 1
ATOM 2636 C C . SER A 1 356 ? -14.598 14.930 -22.318 1.00 94.31 356 SER A C 1
ATOM 2638 O O . SER A 1 356 ? -15.028 16.018 -22.702 1.00 94.31 356 SER A O 1
ATOM 2640 N N . GLN A 1 357 ? -13.498 14.376 -22.826 1.00 88.94 357 GLN A N 1
ATOM 2641 C CA . GLN A 1 357 ? -12.662 14.978 -23.871 1.00 88.94 357 GLN A CA 1
ATOM 2642 C C . GLN A 1 357 ? -12.091 13.890 -24.782 1.00 88.94 357 GLN A C 1
ATOM 2644 O O . GLN A 1 357 ? -11.916 12.753 -24.355 1.00 88.94 357 GLN A O 1
ATOM 2649 N N . TYR A 1 358 ? -11.789 14.242 -26.036 1.00 89.12 358 TYR A N 1
ATOM 2650 C CA . TYR A 1 358 ? -11.203 13.325 -27.028 1.00 89.12 358 TYR A CA 1
ATOM 2651 C C . TYR A 1 358 ? -11.989 12.007 -27.184 1.00 89.12 358 TYR A C 1
ATOM 2653 O O . TYR A 1 358 ? -11.401 10.940 -27.325 1.00 89.12 358 TYR A O 1
ATOM 2661 N N . SER A 1 359 ? -13.324 12.089 -27.123 1.00 89.25 359 SER A N 1
ATOM 2662 C CA . SER A 1 359 ? -14.249 10.943 -27.179 1.00 89.25 359 SER A CA 1
ATOM 2663 C C . SER A 1 359 ? -14.109 9.926 -26.036 1.00 89.25 359 SER A C 1
ATOM 2665 O O . SER A 1 359 ? -14.614 8.813 -26.147 1.00 89.25 359 SER A O 1
ATOM 2667 N N . MET A 1 360 ? -13.472 10.308 -24.927 1.00 91.25 360 MET A N 1
ATOM 2668 C CA . MET A 1 360 ? -13.385 9.507 -23.708 1.00 91.25 360 MET A CA 1
ATOM 2669 C C . MET A 1 360 ? -13.992 10.250 -22.516 1.00 91.25 360 MET A C 1
ATOM 2671 O O . MET A 1 360 ? -13.982 11.481 -22.454 1.00 91.25 360 MET A O 1
ATOM 2675 N N . GLU A 1 361 ? -14.502 9.492 -21.549 1.00 94.31 361 GLU A N 1
ATOM 2676 C CA . GLU A 1 361 ? -15.061 10.002 -20.293 1.00 94.31 361 GLU A CA 1
ATOM 2677 C C . GLU A 1 361 ? -14.227 9.558 -19.087 1.00 94.31 361 GLU A C 1
ATOM 2679 O O . GLU A 1 361 ? -13.402 8.651 -19.182 1.00 94.31 361 GLU A O 1
ATOM 2684 N N . GLY A 1 362 ? -14.462 10.167 -17.922 1.00 94.94 362 GLY A N 1
ATOM 2685 C CA . GLY A 1 362 ? -13.802 9.758 -16.677 1.00 94.94 362 GLY A CA 1
ATOM 2686 C C . GLY A 1 362 ? -12.313 10.099 -16.634 1.00 94.94 362 GLY A C 1
ATOM 2687 O O . GLY A 1 362 ? -11.571 9.482 -15.879 1.00 94.94 362 GLY A O 1
ATOM 2688 N N . LEU A 1 363 ? -11.865 11.051 -17.457 1.00 97.12 363 LEU A N 1
ATOM 2689 C CA . LEU A 1 363 ? -10.460 11.439 -17.528 1.00 97.12 363 LEU A CA 1
ATOM 2690 C C . LEU A 1 363 ? -10.079 12.406 -16.412 1.00 97.12 363 LEU A C 1
ATOM 2692 O O . LEU A 1 363 ? -10.839 13.309 -16.067 1.00 97.12 363 LEU A O 1
ATOM 2696 N N . TYR A 1 364 ? -8.854 12.271 -15.928 1.00 97.69 364 TYR A N 1
ATOM 2697 C CA . TYR A 1 364 ? -8.242 13.183 -14.975 1.00 97.69 364 TYR A CA 1
ATOM 2698 C C . TYR A 1 364 ? -6.942 13.732 -15.550 1.00 97.69 364 TYR A C 1
ATOM 2700 O O . TYR A 1 364 ? -6.116 12.985 -16.076 1.00 97.69 364 TYR A O 1
ATOM 2708 N N . GLU A 1 365 ? -6.746 15.044 -15.461 1.00 94.81 365 GLU A N 1
ATOM 2709 C CA . GLU A 1 365 ? -5.508 15.680 -15.908 1.00 94.81 365 GLU A CA 1
ATOM 2710 C C . GLU A 1 365 ? -4.371 15.459 -14.895 1.00 94.81 365 GLU A C 1
ATOM 2712 O O . GLU A 1 365 ? -4.529 15.649 -13.681 1.00 94.81 365 GLU A O 1
ATOM 2717 N N . ARG A 1 366 ? -3.195 15.055 -15.389 1.00 92.62 366 ARG A N 1
ATOM 2718 C CA . ARG A 1 366 ? -1.997 14.852 -14.569 1.00 92.62 366 ARG A CA 1
ATOM 2719 C C . ARG A 1 366 ? -1.380 16.191 -14.165 1.00 92.62 366 ARG A C 1
ATOM 2721 O O . ARG A 1 366 ? -1.068 17.039 -14.996 1.00 92.62 366 ARG A O 1
ATOM 2728 N N . THR A 1 367 ? -1.105 16.343 -12.873 1.00 86.62 367 THR A N 1
ATOM 2729 C CA . THR A 1 367 ? -0.468 17.534 -12.289 1.00 86.62 367 THR A CA 1
ATOM 2730 C C . THR A 1 367 ? 1.046 17.365 -12.142 1.00 86.62 367 THR A C 1
ATOM 2732 O O . THR A 1 367 ? 1.557 17.369 -11.025 1.00 86.62 367 THR A O 1
ATOM 2735 N N . ASN A 1 368 ? 1.768 17.167 -13.251 1.00 77.31 368 ASN A N 1
ATOM 2736 C CA . ASN A 1 368 ? 3.225 16.938 -13.253 1.00 77.31 368 ASN A CA 1
ATOM 2737 C C . ASN A 1 368 ? 4.078 18.206 -13.437 1.00 77.31 368 ASN A C 1
ATOM 2739 O O . ASN A 1 368 ? 5.285 18.156 -13.233 1.00 77.31 368 ASN A O 1
ATOM 2743 N N . ILE A 1 369 ? 3.472 19.332 -13.826 1.00 78.31 369 ILE A N 1
ATOM 2744 C CA . ILE A 1 369 ? 4.173 20.604 -14.054 1.00 78.31 369 ILE A CA 1
ATOM 2745 C C . ILE A 1 369 ? 3.547 21.700 -13.189 1.00 78.31 369 ILE A C 1
ATOM 2747 O O . ILE A 1 369 ? 2.326 21.895 -13.197 1.00 78.31 369 ILE A O 1
ATOM 2751 N N . GLY A 1 370 ? 4.396 22.459 -12.498 1.00 82.19 370 GLY A N 1
ATOM 2752 C CA . GLY A 1 370 ? 4.010 23.575 -11.634 1.00 82.19 370 GLY A CA 1
ATOM 2753 C C . GLY A 1 370 ? 3.792 23.174 -10.174 1.00 82.19 370 GLY A C 1
ATOM 2754 O O . GLY A 1 370 ? 4.060 22.045 -9.771 1.00 82.19 370 GLY A O 1
ATOM 2755 N N . TYR A 1 371 ? 3.303 24.124 -9.381 1.00 88.69 371 TYR A N 1
ATOM 2756 C CA . TYR A 1 371 ? 3.134 23.975 -7.937 1.00 88.69 371 TYR A CA 1
ATOM 2757 C C . TYR A 1 371 ? 1.679 23.642 -7.607 1.00 88.69 371 TYR A C 1
ATOM 2759 O O . TYR A 1 371 ? 0.774 24.434 -7.876 1.00 88.69 371 TYR A O 1
ATOM 2767 N N . TRP A 1 372 ? 1.450 22.471 -7.020 1.00 89.19 372 TRP A N 1
ATOM 2768 C CA . TRP A 1 372 ? 0.115 21.952 -6.736 1.00 89.19 372 TRP A CA 1
ATOM 2769 C C . TRP A 1 372 ? 0.012 21.491 -5.288 1.00 89.19 372 TRP A C 1
ATOM 2771 O O . TRP A 1 372 ? 0.915 20.823 -4.787 1.00 89.19 372 TRP A O 1
ATOM 2781 N N . ALA A 1 373 ? -1.112 21.786 -4.636 1.00 87.12 373 ALA A N 1
ATOM 2782 C CA . ALA A 1 373 ? -1.476 21.093 -3.404 1.00 87.12 373 ALA A CA 1
ATOM 2783 C C . ALA A 1 373 ? -1.793 19.622 -3.722 1.00 87.12 373 ALA A C 1
ATOM 2785 O O . ALA A 1 373 ? -2.526 19.357 -4.678 1.00 87.12 373 ALA A O 1
ATOM 2786 N N . HIS A 1 374 ? -1.270 18.687 -2.920 1.00 87.31 374 HIS A N 1
ATOM 2787 C CA . HIS A 1 374 ? -1.473 17.239 -3.087 1.00 87.31 374 HIS A CA 1
ATOM 2788 C C . HIS A 1 374 ? -1.172 16.763 -4.520 1.00 87.31 374 HIS A C 1
ATOM 2790 O O . HIS A 1 374 ? -2.050 16.265 -5.230 1.00 87.31 374 HIS A O 1
ATOM 2796 N N . SER A 1 375 ? 0.050 16.994 -5.007 1.00 86.06 375 SER A N 1
ATOM 2797 C CA . SER A 1 375 ? 0.465 16.657 -6.382 1.00 86.06 375 SER A CA 1
ATOM 2798 C C . SER A 1 375 ? 0.292 15.166 -6.719 1.00 86.06 375 SER A C 1
ATOM 2800 O O . SER A 1 375 ? -0.032 14.813 -7.858 1.00 86.06 375 SER A O 1
ATOM 2802 N N . ASP A 1 376 ? 0.411 14.305 -5.717 1.00 88.44 376 ASP A N 1
ATOM 2803 C CA . ASP A 1 376 ? 0.244 12.856 -5.765 1.00 88.44 376 ASP A CA 1
ATOM 2804 C C . ASP A 1 376 ? -1.223 12.390 -5.721 1.00 88.44 376 ASP A C 1
ATOM 2806 O O . ASP A 1 376 ? -1.515 11.335 -6.272 1.00 88.44 376 ASP A O 1
ATOM 2810 N N . LEU A 1 377 ? -2.176 13.175 -5.212 1.00 95.00 377 LEU A N 1
ATOM 2811 C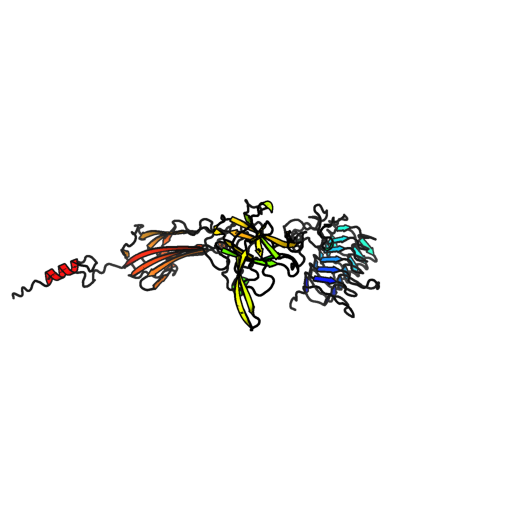 CA . LEU A 1 377 ? -3.602 12.800 -5.198 1.00 95.00 377 LEU A CA 1
ATOM 2812 C C . LEU A 1 377 ? -4.138 12.526 -6.617 1.00 95.00 377 LEU A C 1
ATOM 2814 O O . LEU A 1 377 ? -3.966 13.349 -7.521 1.00 95.00 377 LEU A O 1
ATOM 2818 N N . LYS A 1 378 ? -4.797 11.390 -6.833 1.00 96.06 378 LYS A N 1
ATOM 2819 C CA . LYS A 1 378 ? -5.341 10.975 -8.139 1.00 96.06 378 LYS A CA 1
ATOM 2820 C C . LYS A 1 378 ? -6.858 10.920 -8.176 1.00 96.06 378 LYS A C 1
ATOM 2822 O O . LYS A 1 378 ? -7.441 11.176 -9.222 1.00 96.06 378 LYS A O 1
ATOM 2827 N N . LEU A 1 379 ? -7.504 10.647 -7.049 1.00 96.94 379 LEU A N 1
ATOM 2828 C CA . LEU A 1 379 ? -8.960 10.638 -6.953 1.00 96.94 379 LEU A CA 1
ATOM 2829 C C . LEU A 1 379 ? -9.399 10.796 -5.496 1.00 96.94 379 LEU A C 1
ATOM 2831 O O . LEU A 1 379 ? -8.692 10.370 -4.589 1.00 96.94 379 LEU A O 1
ATOM 2835 N N . ILE A 1 380 ? -10.582 11.370 -5.273 1.00 97.75 380 ILE A N 1
ATOM 2836 C CA . ILE A 1 380 ? -11.300 11.233 -4.001 1.00 97.75 380 ILE A CA 1
ATOM 2837 C C . ILE A 1 380 ? -12.518 10.348 -4.269 1.00 97.75 380 ILE A C 1
ATOM 2839 O O . ILE A 1 380 ? -13.521 10.830 -4.789 1.00 97.75 380 ILE A O 1
ATOM 2843 N N . TRP A 1 381 ? -12.409 9.057 -3.967 1.00 98.12 381 TRP A N 1
ATOM 2844 C CA . TRP A 1 381 ? -13.442 8.065 -4.258 1.00 98.12 381 TRP A CA 1
ATOM 2845 C C . TRP A 1 381 ? -14.536 8.077 -3.185 1.00 98.12 381 TRP A C 1
ATOM 2847 O O . TRP A 1 381 ? -14.256 7.866 -2.003 1.00 98.12 381 TRP A O 1
ATOM 2857 N N . ASP A 1 382 ? -15.787 8.322 -3.582 1.00 97.88 382 ASP A N 1
ATOM 2858 C CA . ASP A 1 382 ? -16.939 8.296 -2.675 1.00 97.88 382 ASP A CA 1
ATOM 2859 C C . ASP A 1 382 ? -17.501 6.873 -2.550 1.00 97.88 382 ASP A C 1
ATOM 2861 O O . ASP A 1 382 ? -18.424 6.464 -3.261 1.00 97.88 382 ASP A O 1
ATOM 2865 N N . THR A 1 383 ? -16.947 6.106 -1.610 1.00 97.94 383 THR A N 1
ATOM 2866 C CA . THR A 1 383 ? -17.311 4.695 -1.414 1.00 97.94 383 THR A CA 1
ATOM 2867 C C . THR A 1 383 ? -18.726 4.493 -0.879 1.00 97.94 383 THR A C 1
ATOM 2869 O O . THR A 1 383 ? -19.238 3.377 -0.903 1.00 97.94 383 THR A O 1
ATOM 2872 N N . THR A 1 384 ? -19.400 5.552 -0.422 1.00 96.56 384 THR A N 1
ATOM 2873 C CA . THR A 1 384 ? -20.791 5.454 0.051 1.00 96.56 384 THR A CA 1
ATOM 2874 C C . THR A 1 384 ? -21.778 5.148 -1.077 1.00 96.56 384 THR A C 1
ATOM 2876 O O . THR A 1 384 ? -22.914 4.757 -0.815 1.00 96.56 384 THR A O 1
ATOM 2879 N N . ARG A 1 385 ? -21.343 5.301 -2.335 1.00 95.38 385 ARG A N 1
ATOM 2880 C CA . ARG A 1 385 ? -22.131 5.015 -3.542 1.00 95.38 385 ARG A CA 1
ATOM 2881 C C . ARG A 1 385 ? -21.925 3.606 -4.091 1.00 95.38 385 ARG A C 1
ATOM 2883 O O . ARG A 1 385 ? -22.528 3.267 -5.106 1.00 95.38 385 ARG A O 1
ATOM 2890 N N . VAL A 1 386 ? -21.078 2.799 -3.454 1.00 94.62 386 VAL A N 1
ATOM 2891 C CA . VAL A 1 386 ? -20.828 1.405 -3.835 1.00 94.62 386 VAL A CA 1
ATOM 2892 C C . VAL A 1 386 ? -21.190 0.471 -2.682 1.00 94.62 386 VAL A C 1
ATOM 2894 O O . VAL A 1 386 ? -21.241 0.877 -1.523 1.00 94.62 386 VAL A O 1
ATOM 2897 N N . GLY A 1 387 ? -21.474 -0.795 -2.988 1.00 95.56 387 GLY A N 1
ATOM 2898 C CA . GLY A 1 387 ? -21.785 -1.781 -1.951 1.00 95.56 387 GLY A CA 1
ATOM 2899 C C . GLY A 1 387 ? -20.548 -2.176 -1.138 1.00 95.56 387 GLY A C 1
ATOM 2900 O O . GLY A 1 387 ? -19.437 -2.164 -1.659 1.00 95.56 387 GLY A O 1
ATOM 2901 N N . ASN A 1 388 ? -20.729 -2.612 0.108 1.00 96.69 388 ASN A N 1
ATOM 2902 C CA . ASN A 1 388 ? -19.627 -3.151 0.914 1.00 96.69 388 ASN A CA 1
ATOM 2903 C C . ASN A 1 388 ? -18.992 -4.385 0.250 1.00 96.69 388 ASN A C 1
ATOM 2905 O O . ASN A 1 388 ? -19.682 -5.162 -0.423 1.00 96.69 388 ASN A O 1
ATOM 2909 N N . GLY A 1 389 ? -17.692 -4.577 0.451 1.00 94.94 389 GLY A N 1
ATOM 2910 C CA . GLY A 1 389 ? -16.936 -5.727 -0.042 1.00 94.94 389 GLY A CA 1
ATOM 2911 C C . GLY A 1 389 ? -15.500 -5.375 -0.412 1.00 94.94 389 GLY A C 1
ATOM 2912 O O . GLY A 1 389 ? -15.041 -4.263 -0.172 1.00 94.94 389 GLY A O 1
ATOM 2913 N N . VAL A 1 390 ? -14.806 -6.337 -1.011 1.00 94.94 390 VAL A N 1
ATOM 2914 C CA . VAL A 1 390 ? -13.428 -6.170 -1.482 1.00 94.94 390 VAL A CA 1
ATOM 2915 C C . VAL A 1 390 ? -13.436 -5.615 -2.904 1.00 94.94 390 VAL A C 1
ATOM 2917 O O . VAL A 1 390 ? -14.216 -6.071 -3.745 1.00 94.94 390 VAL A O 1
ATOM 2920 N N . TYR A 1 391 ? -12.578 -4.636 -3.167 1.00 96.94 391 TYR A N 1
ATOM 2921 C CA . TYR A 1 391 ? -12.405 -3.995 -4.463 1.00 96.94 391 TYR A CA 1
ATOM 2922 C C . TYR A 1 391 ? -10.938 -3.975 -4.851 1.00 96.94 391 TYR A C 1
ATOM 2924 O O . TYR A 1 391 ? -10.092 -3.688 -4.010 1.00 96.94 391 TYR A O 1
ATOM 2932 N N . ASP A 1 392 ? -10.664 -4.184 -6.133 1.00 93.69 392 ASP A N 1
ATOM 2933 C CA . ASP A 1 392 ? -9.383 -3.809 -6.719 1.00 93.69 392 ASP A CA 1
ATOM 2934 C C . ASP A 1 392 ? -9.515 -2.491 -7.459 1.00 93.69 392 ASP A C 1
ATOM 2936 O O . ASP A 1 392 ? -10.536 -2.225 -8.097 1.00 93.69 392 ASP A O 1
ATOM 2940 N N . ILE A 1 393 ? -8.471 -1.675 -7.370 1.00 95.56 393 ILE A N 1
ATOM 2941 C CA . ILE A 1 393 ? -8.372 -0.363 -8.001 1.00 95.56 393 ILE A CA 1
ATOM 2942 C C . ILE A 1 393 ? -7.144 -0.365 -8.901 1.00 95.56 393 ILE A C 1
ATOM 2944 O O . ILE A 1 393 ? -6.080 -0.788 -8.459 1.00 95.56 393 ILE A O 1
ATOM 2948 N N . MET A 1 394 ? -7.274 0.142 -10.125 1.00 89.75 394 MET A N 1
ATOM 2949 C CA . MET A 1 394 ? -6.164 0.281 -11.073 1.00 89.75 394 MET A CA 1
ATOM 2950 C C . MET A 1 394 ? -6.204 1.625 -11.807 1.00 89.75 394 MET A C 1
ATOM 2952 O O . MET A 1 394 ? -7.198 2.360 -11.747 1.00 89.75 394 MET A O 1
ATOM 2956 N N . VAL A 1 395 ? -5.127 1.937 -12.525 1.00 93.69 395 VAL A N 1
ATOM 2957 C CA . VAL A 1 395 ? -5.009 3.134 -13.363 1.00 93.69 395 VAL A CA 1
ATOM 2958 C C . VAL A 1 395 ? -4.850 2.760 -14.837 1.00 93.69 395 VAL A C 1
ATOM 2960 O O . VAL A 1 395 ? -4.189 1.784 -15.168 1.00 93.69 395 VAL A O 1
ATOM 2963 N N . LYS A 1 396 ? -5.403 3.580 -15.732 1.00 93.06 396 LYS A N 1
ATOM 2964 C CA . LYS A 1 396 ? -5.017 3.619 -17.152 1.00 93.06 396 LYS A CA 1
ATOM 2965 C C . LYS A 1 396 ? -4.439 4.987 -17.478 1.00 93.06 396 LYS A C 1
ATOM 2967 O O . LYS A 1 396 ? -4.970 6.002 -17.020 1.00 93.06 396 LYS A O 1
ATOM 2972 N N . ALA A 1 397 ? -3.354 5.029 -18.242 1.00 94.56 397 ALA A N 1
ATOM 2973 C CA . ALA A 1 397 ? -2.624 6.251 -18.569 1.00 94.56 397 ALA A CA 1
ATOM 2974 C C . ALA A 1 397 ? -2.777 6.603 -20.048 1.00 94.56 397 ALA A C 1
ATOM 2976 O O . ALA A 1 397 ? -2.834 5.721 -20.894 1.00 94.56 397 ALA A O 1
ATOM 2977 N N . TYR A 1 398 ? -2.812 7.895 -20.369 1.00 95.75 398 TYR A N 1
ATOM 2978 C CA . TYR A 1 398 ? -3.042 8.364 -21.731 1.00 95.75 398 TYR A CA 1
ATOM 2979 C C . TYR A 1 398 ? -2.131 9.534 -22.090 1.00 95.75 398 TYR A C 1
ATOM 2981 O O . TYR A 1 398 ? -1.929 10.467 -21.297 1.00 95.75 398 TYR A O 1
ATOM 2989 N N . ARG A 1 399 ? -1.629 9.521 -23.325 1.00 93.56 399 ARG A N 1
ATOM 2990 C CA . ARG A 1 399 ? -0.888 10.629 -23.939 1.00 93.56 399 ARG A CA 1
ATOM 2991 C C . ARG A 1 399 ? -1.697 11.257 -25.064 1.00 93.56 399 ARG A C 1
ATOM 2993 O O . ARG A 1 399 ? -2.529 10.602 -25.686 1.00 93.56 399 ARG A O 1
ATOM 3000 N N . LEU A 1 400 ? -1.423 12.529 -25.340 1.00 91.31 400 LEU A N 1
ATOM 3001 C CA . LEU A 1 400 ? -1.925 13.177 -26.548 1.00 91.31 400 LEU A CA 1
ATOM 3002 C C . LEU A 1 400 ? -1.127 12.680 -27.755 1.00 91.31 400 LEU A C 1
ATOM 3004 O O . LEU A 1 400 ? 0.103 12.671 -27.721 1.00 91.31 400 LEU A O 1
ATOM 3008 N N . SER A 1 401 ? -1.834 12.308 -28.816 1.00 89.75 401 SER A N 1
ATOM 3009 C CA . SER A 1 401 ? -1.264 11.862 -30.085 1.00 89.75 401 SER A CA 1
ATOM 3010 C C . SER A 1 401 ? -1.904 12.620 -31.250 1.00 89.75 401 SER A C 1
ATOM 3012 O O . SER A 1 401 ? -3.061 13.040 -31.176 1.00 89.75 401 SER A O 1
ATOM 3014 N N . GLY A 1 402 ? -1.147 12.831 -32.327 1.00 84.50 402 GLY A N 1
ATOM 3015 C CA . GLY A 1 402 ? -1.570 13.611 -33.493 1.00 84.50 402 GLY A CA 1
ATOM 3016 C C . GLY A 1 402 ? -1.047 15.051 -33.516 1.00 84.50 402 GLY A C 1
ATOM 3017 O O . GLY A 1 402 ? -0.178 15.445 -32.738 1.00 84.50 402 GLY A O 1
ATOM 3018 N N . ILE A 1 403 ? -1.559 15.839 -34.462 1.00 80.94 403 ILE A N 1
ATOM 3019 C CA . ILE A 1 403 ? -1.114 17.212 -34.736 1.00 80.94 403 ILE A CA 1
ATOM 3020 C C . ILE A 1 403 ? -2.276 18.161 -34.463 1.00 80.94 403 ILE A C 1
ATOM 3022 O O . ILE A 1 403 ? -3.413 17.871 -34.829 1.00 80.94 403 ILE A O 1
ATOM 3026 N N . TYR A 1 404 ? -1.990 19.313 -33.854 1.00 71.19 404 TYR A N 1
ATOM 3027 C CA . TYR A 1 404 ? -2.991 20.351 -33.627 1.00 71.19 404 TYR A CA 1
ATOM 3028 C C . TYR A 1 404 ? -3.733 20.723 -34.929 1.00 71.19 404 TYR A C 1
ATOM 3030 O O . TYR A 1 404 ? -3.074 20.949 -35.948 1.00 71.19 404 TYR A O 1
ATOM 3038 N N . PRO A 1 405 ? -5.076 20.857 -34.917 1.00 73.44 405 PRO A N 1
ATOM 3039 C CA . PRO A 1 405 ? -6.002 20.711 -33.782 1.00 73.44 405 PRO A CA 1
ATOM 3040 C C . PRO A 1 405 ? -6.591 19.294 -33.592 1.00 73.44 405 PRO A C 1
ATOM 3042 O O . PRO A 1 405 ? -7.469 19.110 -32.754 1.00 73.44 405 PRO A O 1
ATOM 3045 N N . PHE A 1 406 ? -6.141 18.291 -34.345 1.00 84.25 406 PHE A N 1
ATOM 3046 C CA . PHE A 1 406 ? -6.717 16.939 -34.397 1.00 84.25 406 PHE A CA 1
ATOM 3047 C C . PHE A 1 406 ? -6.074 15.970 -33.395 1.00 84.25 406 PHE A C 1
ATOM 3049 O O . PHE A 1 406 ? -5.674 14.862 -33.755 1.00 84.25 406 PHE A O 1
ATOM 3056 N N . TYR A 1 407 ? -5.941 16.387 -32.135 1.00 85.44 407 TYR A N 1
ATOM 3057 C CA . TYR A 1 407 ? -5.419 15.495 -31.103 1.00 85.44 407 TYR A CA 1
ATOM 3058 C C . TYR A 1 407 ? -6.400 14.365 -30.788 1.00 85.44 407 TYR A C 1
ATOM 3060 O O . TYR A 1 407 ? -7.612 14.565 -30.703 1.00 85.44 407 TYR A O 1
ATOM 3068 N N . THR A 1 408 ? -5.843 13.186 -30.555 1.00 90.62 408 THR A N 1
ATOM 3069 C CA . THR A 1 408 ? -6.525 12.020 -29.990 1.00 90.62 408 THR A CA 1
ATOM 3070 C C . THR A 1 408 ? -5.790 11.583 -28.729 1.00 90.62 408 THR A C 1
ATOM 3072 O O . THR A 1 408 ? -4.676 12.046 -28.460 1.00 90.62 408 THR A O 1
ATOM 3075 N N . LEU A 1 409 ? -6.421 10.726 -27.932 1.00 93.50 409 LEU A N 1
ATOM 3076 C CA . LEU A 1 409 ? -5.762 10.091 -26.801 1.00 93.50 409 LEU A CA 1
ATOM 3077 C C . LEU A 1 409 ? -5.386 8.662 -27.163 1.00 93.50 409 LEU A C 1
ATOM 3079 O O . LEU A 1 409 ? -6.192 7.911 -27.705 1.00 93.50 409 LEU A O 1
ATOM 3083 N N . GLU A 1 410 ? -4.147 8.321 -26.848 1.00 93.25 410 GLU A N 1
ATOM 3084 C CA . GLU A 1 410 ? -3.578 6.990 -27.005 1.00 93.25 410 GLU A CA 1
ATOM 3085 C C . GLU A 1 410 ? -3.255 6.455 -25.609 1.00 93.25 410 GLU A C 1
ATOM 3087 O O . GLU A 1 410 ? -2.653 7.173 -24.800 1.00 93.25 410 GLU A O 1
ATOM 3092 N N . GLU A 1 411 ? -3.688 5.227 -25.313 1.00 92.06 411 GLU A N 1
ATOM 3093 C CA . GLU A 1 411 ? -3.349 4.549 -24.060 1.00 92.06 411 GLU A CA 1
ATOM 3094 C C . GLU A 1 411 ? -1.840 4.289 -24.019 1.00 92.06 411 GLU A C 1
ATOM 3096 O O . GLU A 1 411 ? -1.238 3.807 -24.979 1.00 92.06 411 GLU A O 1
ATOM 3101 N N . VAL A 1 412 ? -1.213 4.666 -22.910 1.00 88.38 412 VAL A N 1
ATOM 3102 C CA . VAL A 1 412 ? 0.201 4.421 -22.652 1.00 88.38 412 VAL A CA 1
ATOM 3103 C C . VAL A 1 412 ? 0.289 3.146 -21.835 1.00 88.38 412 VAL A C 1
ATOM 3105 O O . VAL A 1 412 ? -0.147 3.123 -20.686 1.00 88.38 412 VAL A O 1
ATOM 3108 N N . SER A 1 413 ? 0.882 2.107 -22.421 1.00 83.62 413 SER A N 1
ATOM 3109 C CA . SER A 1 413 ? 1.221 0.893 -21.684 1.00 83.62 413 SER A CA 1
ATOM 3110 C C . SER A 1 413 ? 2.303 1.229 -20.664 1.00 83.62 413 SER A C 1
ATOM 3112 O O . SER A 1 413 ? 3.442 1.519 -21.034 1.00 83.62 413 SER A O 1
ATOM 3114 N N . LEU A 1 414 ? 1.933 1.226 -19.388 1.00 78.38 414 LEU A N 1
ATOM 3115 C CA . LEU A 1 414 ? 2.876 1.382 -18.290 1.00 78.38 414 LEU A CA 1
ATOM 3116 C C . LEU A 1 414 ? 3.434 0.008 -17.901 1.00 78.38 414 LEU A C 1
ATOM 3118 O O . LEU A 1 414 ? 2.703 -0.979 -17.981 1.00 78.38 414 LEU A O 1
ATOM 3122 N N . PRO A 1 415 ? 4.714 -0.088 -17.511 1.00 70.38 415 PRO A N 1
ATOM 3123 C CA . PRO A 1 415 ? 5.253 -1.345 -17.019 1.00 70.38 415 PRO A CA 1
ATOM 3124 C C . PRO A 1 415 ? 4.568 -1.774 -15.715 1.00 70.38 415 PRO A C 1
ATOM 3126 O O . PRO A 1 415 ? 4.414 -0.962 -14.797 1.00 70.38 415 PRO A O 1
ATOM 3129 N N . TYR A 1 416 ? 4.230 -3.063 -15.640 1.00 64.25 416 TYR A N 1
ATOM 3130 C CA . TYR A 1 416 ? 3.567 -3.657 -14.483 1.00 64.25 416 TYR A CA 1
ATOM 3131 C C . TYR A 1 416 ? 4.404 -3.511 -13.211 1.00 64.25 416 TYR A C 1
ATOM 3133 O O . TYR A 1 416 ? 5.618 -3.745 -13.206 1.00 64.25 416 TYR A O 1
ATOM 3141 N N . ASN A 1 417 ? 3.737 -3.204 -12.102 1.00 63.31 417 ASN A N 1
ATOM 3142 C CA . ASN A 1 417 ? 4.300 -3.347 -10.765 1.00 63.31 417 ASN A CA 1
ATOM 3143 C C . ASN A 1 417 ? 3.223 -3.693 -9.734 1.00 63.31 417 ASN A C 1
ATOM 3145 O O . ASN A 1 417 ? 2.050 -3.383 -9.909 1.00 63.31 417 ASN A O 1
ATOM 3149 N N . ALA A 1 418 ? 3.644 -4.260 -8.603 1.00 65.56 418 ALA A N 1
ATOM 3150 C CA . ALA A 1 418 ? 2.744 -4.719 -7.545 1.00 65.56 418 ALA A CA 1
ATOM 3151 C C . ALA A 1 418 ? 1.889 -3.614 -6.882 1.00 65.56 418 ALA A C 1
ATOM 3153 O O . ALA A 1 418 ? 1.022 -3.930 -6.075 1.00 65.56 418 ALA A O 1
ATOM 3154 N N . GLN A 1 419 ? 2.132 -2.331 -7.176 1.00 69.88 419 GLN A N 1
ATOM 3155 C CA . GLN A 1 419 ? 1.401 -1.193 -6.611 1.00 69.88 419 GLN A CA 1
ATOM 3156 C C . GLN A 1 419 ? 0.571 -0.426 -7.650 1.00 69.88 419 GLN A C 1
ATOM 3158 O O . GLN A 1 419 ? -0.050 0.576 -7.293 1.00 69.88 419 GLN A O 1
ATOM 3163 N N . GLU A 1 420 ? 0.529 -0.853 -8.916 1.00 75.81 420 GLU A N 1
ATOM 3164 C CA . GLU A 1 420 ? -0.345 -0.231 -9.925 1.00 75.81 420 GLU A CA 1
ATOM 3165 C C . GLU A 1 420 ? -1.805 -0.672 -9.791 1.00 75.81 420 GLU A C 1
ATOM 3167 O O . GLU A 1 420 ? -2.719 0.023 -10.246 1.00 75.81 420 GLU A O 1
ATOM 3172 N N . ARG A 1 421 ? -2.003 -1.818 -9.131 1.00 83.94 421 ARG A N 1
ATOM 3173 C CA . ARG A 1 421 ? -3.283 -2.374 -8.718 1.00 83.94 421 ARG A CA 1
ATOM 3174 C C . ARG A 1 421 ? -3.243 -2.621 -7.217 1.00 83.94 421 ARG A C 1
ATOM 3176 O O . ARG A 1 421 ? -2.346 -3.301 -6.734 1.00 83.94 421 ARG A O 1
ATOM 3183 N N . ILE A 1 422 ? -4.209 -2.073 -6.488 1.00 89.88 422 ILE A N 1
ATOM 3184 C CA . ILE A 1 422 ? -4.321 -2.269 -5.037 1.00 89.88 422 ILE A CA 1
ATOM 3185 C C . ILE A 1 422 ? -5.684 -2.833 -4.672 1.00 89.88 422 ILE A C 1
ATOM 3187 O O . ILE A 1 422 ? -6.701 -2.442 -5.249 1.00 89.88 422 ILE A O 1
ATOM 3191 N N . THR A 1 423 ? -5.700 -3.713 -3.680 1.00 91.31 423 THR A N 1
ATOM 3192 C CA . THR A 1 423 ? -6.907 -4.278 -3.085 1.00 91.31 423 THR A CA 1
ATOM 3193 C C . THR A 1 423 ? -7.291 -3.490 -1.838 1.00 91.31 423 THR A C 1
ATOM 3195 O O . THR A 1 423 ? -6.445 -3.184 -0.993 1.00 91.31 423 THR A O 1
ATOM 3198 N N . VAL A 1 424 ? -8.581 -3.181 -1.698 1.00 96.69 424 VAL A N 1
ATOM 3199 C CA . VAL A 1 424 ? -9.161 -2.482 -0.546 1.00 96.69 424 VAL A CA 1
ATOM 3200 C C . VAL A 1 424 ? -10.483 -3.117 -0.126 1.00 96.69 424 VAL A C 1
ATOM 3202 O O . VAL A 1 424 ? -11.336 -3.430 -0.955 1.00 96.69 424 VAL A O 1
ATOM 3205 N N . THR A 1 425 ? -10.688 -3.276 1.177 1.00 97.38 425 THR A N 1
ATOM 3206 C CA . THR A 1 425 ? -11.971 -3.712 1.734 1.00 97.38 425 THR A CA 1
ATOM 3207 C C . THR A 1 425 ? -12.775 -2.487 2.121 1.00 97.38 425 THR A C 1
ATOM 3209 O O . THR A 1 425 ? -12.364 -1.718 2.984 1.00 97.38 425 THR A O 1
ATOM 3212 N N . VAL A 1 426 ? -13.931 -2.311 1.487 1.00 98.06 426 VAL A N 1
ATOM 3213 C CA . VAL A 1 426 ? -14.860 -1.208 1.727 1.00 98.06 426 VAL A CA 1
ATOM 3214 C C . VAL A 1 426 ? -15.993 -1.670 2.637 1.00 98.06 426 VAL A C 1
ATOM 3216 O O . VAL A 1 426 ? -16.703 -2.629 2.324 1.00 98.06 426 VAL A O 1
ATOM 3219 N N . ASN A 1 427 ? -16.213 -0.948 3.734 1.00 97.75 427 ASN A N 1
ATOM 3220 C CA . ASN A 1 427 ? -17.355 -1.142 4.615 1.00 97.75 427 ASN A CA 1
ATOM 3221 C C . ASN A 1 427 ? -17.917 0.196 5.115 1.00 97.75 427 ASN A C 1
ATOM 3223 O O . ASN A 1 427 ? -17.289 0.903 5.898 1.00 97.75 427 ASN A O 1
ATOM 3227 N N . ASN A 1 428 ? -19.132 0.526 4.687 1.00 97.44 428 ASN A N 1
ATOM 3228 C CA . ASN A 1 428 ? -19.852 1.736 5.074 1.00 97.44 428 ASN A CA 1
ATOM 3229 C C . ASN A 1 428 ? -21.006 1.480 6.057 1.00 97.44 428 ASN A C 1
ATOM 3231 O O . ASN A 1 428 ? -21.811 2.389 6.276 1.00 97.44 428 ASN A O 1
ATOM 3235 N N . SER A 1 429 ? -21.097 0.282 6.640 1.00 97.38 429 SER A N 1
ATOM 3236 C CA . SER A 1 429 ? -22.176 -0.071 7.563 1.00 97.38 429 SER A CA 1
ATOM 3237 C C . SER A 1 429 ? -22.138 0.785 8.837 1.00 97.38 429 SER A C 1
ATOM 3239 O O . SER A 1 429 ? -21.059 1.110 9.341 1.00 97.38 429 SER A O 1
ATOM 3241 N N . PRO A 1 430 ? -23.302 1.190 9.373 1.00 96.75 430 PRO A N 1
ATOM 3242 C CA . PRO A 1 430 ? -23.367 1.867 10.660 1.00 96.75 430 PRO A CA 1
ATOM 3243 C C . PRO A 1 430 ? -23.165 0.876 11.816 1.00 96.75 430 PRO A C 1
ATOM 3245 O O . PRO A 1 430 ? -23.448 -0.316 11.695 1.00 96.75 430 PRO A O 1
ATOM 3248 N N . VAL A 1 431 ? -22.728 1.395 12.964 1.00 98.00 431 VAL A N 1
ATOM 3249 C CA . VAL A 1 431 ? -22.770 0.676 14.246 1.00 98.00 431 VAL A CA 1
ATOM 3250 C C . VAL A 1 431 ? -24.117 0.878 14.932 1.00 98.00 431 VAL A C 1
ATOM 3252 O O . VAL A 1 431 ? -24.799 1.875 14.689 1.00 98.00 431 VAL A O 1
ATOM 3255 N N . THR A 1 432 ? -24.472 -0.043 15.823 1.00 98.50 432 THR A N 1
ATOM 3256 C CA . THR A 1 432 ? -25.655 0.061 16.683 1.00 98.50 432 THR A CA 1
ATOM 3257 C C . THR A 1 432 ? -25.223 0.349 18.115 1.00 98.50 432 THR A C 1
ATOM 3259 O O . THR A 1 432 ? -24.360 -0.348 18.645 1.00 98.50 432 THR A O 1
ATOM 3262 N N . ALA A 1 433 ? -25.833 1.364 18.725 1.00 98.50 433 ALA A N 1
ATOM 3263 C CA . ALA A 1 433 ? -25.714 1.693 20.142 1.00 98.50 433 ALA A CA 1
ATOM 3264 C C . ALA A 1 433 ? -27.125 1.799 20.728 1.00 98.50 433 ALA A C 1
ATOM 3266 O O . ALA A 1 433 ? -27.932 2.602 20.257 1.00 98.50 433 ALA A O 1
ATOM 3267 N N . THR A 1 434 ? -27.447 0.977 21.722 1.00 98.19 434 THR A N 1
ATOM 3268 C CA . THR A 1 434 ? -28.756 0.998 22.388 1.00 98.19 434 THR A CA 1
ATOM 3269 C C . THR A 1 434 ? -28.618 0.535 23.829 1.00 98.19 434 THR A C 1
ATOM 3271 O O . THR A 1 434 ? -27.976 -0.485 24.085 1.00 98.19 434 THR A O 1
ATOM 3274 N N . ILE A 1 435 ? -29.237 1.269 24.749 1.00 97.25 435 ILE A N 1
ATOM 3275 C CA . ILE A 1 435 ? -29.563 0.788 26.092 1.00 97.25 435 ILE A CA 1
ATOM 3276 C C . ILE A 1 435 ? -31.043 0.410 26.019 1.00 97.25 435 ILE A C 1
ATOM 3278 O O . ILE A 1 435 ? -31.876 1.273 25.772 1.00 97.25 435 ILE A O 1
ATOM 3282 N N . HIS A 1 436 ? -31.349 -0.884 26.100 1.00 96.88 436 HIS A N 1
ATOM 3283 C CA . HIS A 1 436 ? -32.714 -1.402 25.948 1.00 96.88 436 HIS A CA 1
ATOM 3284 C C . HIS A 1 436 ? -33.544 -1.172 27.201 1.00 96.88 436 HIS A C 1
ATOM 3286 O O . HIS A 1 436 ? -34.711 -0.815 27.099 1.00 96.88 436 HIS A O 1
ATOM 3292 N N . SER A 1 437 ? -32.941 -1.402 28.365 1.00 95.31 437 SER A N 1
ATOM 3293 C CA . SER A 1 437 ? -33.600 -1.250 29.655 1.00 95.31 437 SER A CA 1
ATOM 3294 C C . SER A 1 437 ? -32.585 -1.200 30.794 1.00 95.31 437 SER A C 1
ATOM 3296 O O . SER A 1 437 ? -31.459 -1.710 30.688 1.00 95.31 437 SER A O 1
ATOM 3298 N N . VAL A 1 438 ? -33.012 -0.601 31.905 1.00 95.62 438 VAL A N 1
ATOM 3299 C CA . VAL A 1 438 ? -32.286 -0.566 33.177 1.00 95.62 438 VAL A CA 1
ATOM 3300 C C . VAL A 1 438 ? -33.117 -1.299 34.217 1.00 95.62 438 VAL A C 1
ATOM 3302 O O . VAL A 1 438 ? -34.332 -1.151 34.259 1.00 95.62 438 VAL A O 1
ATOM 3305 N N . HIS A 1 439 ? -32.486 -2.125 35.042 1.00 95.94 439 HIS A N 1
ATOM 3306 C CA . HIS A 1 439 ? -33.164 -2.930 36.049 1.00 95.94 439 HIS A CA 1
ATOM 3307 C C . HIS A 1 439 ? -32.472 -2.801 37.403 1.00 95.94 439 HIS A C 1
ATOM 3309 O O . HIS A 1 439 ? -31.245 -2.702 37.499 1.00 95.94 439 HIS A O 1
ATOM 3315 N N . TYR A 1 440 ? -33.268 -2.891 38.463 1.00 94.19 440 TYR A N 1
ATOM 3316 C CA . TYR A 1 440 ? -32.769 -3.147 39.808 1.00 94.19 440 TYR A CA 1
ATOM 3317 C C . TYR A 1 440 ? -32.094 -4.522 39.892 1.00 94.19 440 TYR A C 1
ATOM 3319 O O . TYR A 1 440 ? -32.332 -5.417 39.074 1.00 94.19 440 TYR A O 1
ATOM 3327 N N . ASN A 1 441 ? -31.320 -4.752 40.954 1.00 92.75 441 ASN A N 1
ATOM 3328 C CA . ASN A 1 441 ? -30.673 -6.044 41.186 1.00 92.75 441 ASN A CA 1
ATOM 3329 C C . ASN A 1 441 ? -31.660 -7.230 41.265 1.00 92.75 441 ASN A C 1
ATOM 3331 O O . ASN A 1 441 ? -31.299 -8.362 40.946 1.00 92.75 441 ASN A O 1
ATOM 3335 N N . ASN A 1 442 ? -32.909 -6.978 41.674 1.00 91.06 442 ASN A N 1
ATOM 3336 C CA . ASN A 1 442 ? -33.980 -7.979 41.740 1.00 91.06 442 ASN A CA 1
ATOM 3337 C C . ASN A 1 442 ? -34.643 -8.281 40.376 1.00 91.06 442 ASN A C 1
ATOM 3339 O O . ASN A 1 442 ? -35.541 -9.120 40.319 1.00 91.06 442 ASN A O 1
ATOM 3343 N N . GLY A 1 443 ? -34.214 -7.615 39.297 1.00 91.00 443 GLY A N 1
ATOM 3344 C CA . GLY A 1 443 ? -34.723 -7.792 37.936 1.00 91.00 443 GLY A CA 1
ATOM 3345 C C . GLY A 1 443 ? -35.919 -6.911 37.568 1.00 91.00 443 GLY A C 1
ATOM 3346 O O . GLY A 1 443 ? -36.357 -6.963 36.420 1.00 91.00 443 GLY A O 1
ATOM 3347 N N . LEU A 1 444 ? -36.445 -6.093 38.486 1.00 92.62 444 LEU A N 1
ATOM 3348 C CA . LEU A 1 444 ? -37.510 -5.143 38.167 1.00 92.62 444 LEU A CA 1
ATOM 3349 C C . LEU A 1 444 ? -36.981 -4.056 37.226 1.00 92.62 444 LEU A C 1
ATOM 3351 O O . LEU A 1 444 ? -35.990 -3.398 37.541 1.00 92.62 444 LEU A O 1
ATOM 3355 N N . GLU A 1 445 ? -37.654 -3.882 36.092 1.00 94.00 445 GLU A N 1
ATOM 3356 C CA . GLU A 1 445 ? -37.341 -2.845 35.109 1.00 94.00 445 GLU A CA 1
ATOM 3357 C C . GLU A 1 445 ? -37.663 -1.450 35.653 1.00 94.00 445 GLU A C 1
ATOM 3359 O O . GLU A 1 445 ? -38.683 -1.235 36.314 1.00 94.00 445 GLU A O 1
ATOM 3364 N N . ILE A 1 446 ? -36.773 -0.511 35.365 1.00 92.31 446 ILE A N 1
ATOM 3365 C CA . ILE A 1 446 ? -36.845 0.890 35.746 1.00 92.31 446 ILE A CA 1
ATOM 3366 C C . ILE A 1 446 ? -37.321 1.669 34.516 1.00 92.31 446 ILE A C 1
ATOM 3368 O O . ILE A 1 446 ? -36.619 1.675 33.505 1.00 92.31 446 ILE A O 1
ATOM 3372 N N . PRO A 1 447 ? -38.487 2.334 34.577 1.00 88.12 447 PRO A N 1
ATOM 3373 C CA . PRO A 1 447 ? -38.954 3.172 33.480 1.00 88.12 447 PRO A CA 1
ATOM 3374 C C . PRO A 1 447 ? -37.992 4.331 33.196 1.00 88.12 447 PRO A C 1
ATOM 3376 O O . PRO A 1 447 ? -37.429 4.910 34.128 1.00 88.12 447 PRO A O 1
ATOM 3379 N N . GLU A 1 448 ? -37.869 4.723 31.926 1.00 80.06 448 GLU A N 1
ATOM 3380 C CA . GLU A 1 448 ? -37.107 5.915 31.536 1.00 80.06 448 GLU A CA 1
ATOM 3381 C C . GLU A 1 448 ? -37.531 7.146 32.360 1.00 80.06 448 GLU A C 1
ATOM 3383 O O . GLU A 1 448 ? -38.713 7.346 32.659 1.00 80.06 448 GLU A O 1
ATOM 3388 N N . CYS A 1 449 ? -36.559 7.993 32.711 1.00 75.94 449 CYS A N 1
ATOM 3389 C CA . CYS A 1 449 ? -36.738 9.196 33.537 1.00 75.94 449 CYS A CA 1
ATOM 3390 C C . CYS A 1 449 ? -37.232 8.953 34.979 1.00 75.94 449 CYS A C 1
ATOM 3392 O O . CYS A 1 449 ? -37.546 9.922 35.677 1.00 75.94 449 CYS A O 1
ATOM 3394 N N . ALA A 1 450 ? -37.306 7.706 35.455 1.00 78.75 450 ALA A N 1
ATOM 3395 C CA . ALA A 1 450 ? -37.681 7.432 36.837 1.00 78.75 450 ALA A CA 1
ATOM 3396 C C . ALA A 1 450 ? -36.607 7.902 37.836 1.00 78.75 450 ALA A C 1
ATOM 3398 O O . ALA A 1 450 ? -35.407 7.955 37.545 1.00 78.75 450 ALA A O 1
ATOM 3399 N N . ILE A 1 451 ? -37.053 8.203 39.057 1.00 85.31 451 ILE A N 1
ATOM 3400 C CA . ILE A 1 451 ? -36.166 8.319 40.215 1.00 85.31 451 ILE A CA 1
ATOM 3401 C C . ILE A 1 451 ? -35.807 6.901 40.660 1.00 85.31 451 ILE A C 1
ATOM 3403 O O . ILE A 1 451 ? -36.681 6.117 41.033 1.00 85.31 451 ILE A O 1
ATOM 3407 N N . ILE A 1 452 ? -34.519 6.574 40.628 1.00 85.56 452 ILE A N 1
ATOM 3408 C CA . ILE A 1 452 ? -33.993 5.287 41.068 1.00 85.56 452 ILE A CA 1
ATOM 3409 C C . ILE A 1 452 ? -33.661 5.391 42.556 1.00 85.56 452 ILE A C 1
ATOM 3411 O O . ILE A 1 452 ? -32.623 5.933 42.941 1.00 85.56 452 ILE A O 1
ATOM 3415 N N . GLY A 1 453 ? -34.543 4.848 43.394 1.00 87.75 453 GLY A N 1
ATOM 3416 C CA . GLY A 1 453 ? -34.265 4.658 44.817 1.00 87.75 453 GLY A CA 1
ATOM 3417 C C . GLY A 1 453 ? -33.333 3.468 45.048 1.00 87.75 453 GLY A C 1
ATOM 3418 O O . GLY A 1 453 ? -33.722 2.334 44.779 1.00 87.75 453 GLY A O 1
ATOM 3419 N N . LEU A 1 454 ? -32.129 3.730 45.551 1.00 89.19 454 LEU A N 1
ATOM 3420 C CA . LEU A 1 454 ? -31.137 2.733 45.941 1.00 89.19 454 LEU A CA 1
ATOM 3421 C C . LEU A 1 454 ? -31.027 2.651 47.472 1.00 89.19 454 LEU A C 1
ATOM 3423 O O . LEU A 1 454 ? -31.018 3.656 48.177 1.00 89.19 454 LEU A O 1
ATOM 3427 N N . THR A 1 455 ? -30.880 1.437 47.983 1.00 88.38 455 THR A N 1
ATOM 3428 C CA . THR A 1 455 ? -30.631 1.088 49.392 1.00 88.38 455 THR A CA 1
ATOM 3429 C C . THR A 1 455 ? -29.189 1.347 49.834 1.00 88.38 455 THR A C 1
ATOM 3431 O O . THR A 1 455 ? -28.882 1.316 51.022 1.00 88.38 455 THR A O 1
ATOM 3434 N N . SER A 1 456 ? -28.266 1.555 48.890 1.00 90.12 456 SER A N 1
ATOM 3435 C CA . SER A 1 456 ? -26.884 1.947 49.172 1.00 90.12 456 SER A CA 1
ATOM 3436 C C . SER A 1 456 ? -26.212 2.542 47.937 1.00 90.12 456 SER A C 1
ATOM 3438 O O . SER A 1 456 ? -26.626 2.302 46.802 1.00 90.12 456 SER A O 1
ATOM 3440 N N . ASN A 1 457 ? -25.094 3.235 48.141 1.00 91.81 457 ASN A N 1
ATOM 3441 C CA . ASN A 1 457 ? -24.260 3.758 47.058 1.00 91.81 457 ASN A CA 1
ATOM 3442 C C . ASN A 1 457 ? -23.480 2.692 46.270 1.00 91.81 457 ASN A C 1
ATOM 3444 O O . ASN A 1 457 ? -22.742 3.023 45.351 1.00 91.81 457 ASN A O 1
ATOM 3448 N N . THR A 1 458 ? -23.630 1.412 46.600 1.00 93.06 458 THR A N 1
ATOM 3449 C CA . THR A 1 458 ? -23.010 0.300 45.857 1.00 93.06 458 THR A CA 1
ATOM 3450 C C . THR A 1 458 ? -24.046 -0.696 45.352 1.00 93.06 458 THR A C 1
ATOM 3452 O O . THR A 1 458 ? -23.695 -1.787 44.899 1.00 93.06 458 THR A O 1
ATOM 3455 N N . GLU A 1 459 ? -25.334 -0.343 45.426 1.00 92.75 459 GLU A N 1
ATOM 3456 C CA . GLU A 1 459 ? -26.387 -1.208 44.919 1.00 92.75 459 GLU A CA 1
ATOM 3457 C C . GLU A 1 459 ? -26.237 -1.427 43.410 1.00 92.75 459 GLU A C 1
ATOM 3459 O O . GLU A 1 459 ? -25.929 -0.516 42.636 1.00 92.75 459 GLU A O 1
ATOM 3464 N N . ASN A 1 460 ? -26.433 -2.681 43.009 1.00 95.44 460 ASN A N 1
ATOM 3465 C CA . ASN A 1 460 ? -26.251 -3.111 41.639 1.00 95.44 460 ASN A CA 1
ATOM 3466 C C . ASN A 1 460 ? -27.395 -2.622 40.742 1.00 95.44 460 ASN A C 1
ATOM 3468 O O . ASN A 1 460 ? -28.566 -2.898 41.017 1.00 95.44 460 ASN A O 1
ATOM 3472 N N . LEU A 1 461 ? -27.032 -1.990 39.633 1.00 95.81 461 LEU A N 1
ATOM 3473 C CA . LEU A 1 461 ? -27.907 -1.713 38.505 1.00 95.81 461 LEU A CA 1
ATOM 3474 C C . LEU A 1 461 ? -27.500 -2.595 37.332 1.00 95.81 461 LEU A C 1
ATOM 3476 O O . LEU A 1 461 ? -26.313 -2.746 37.033 1.00 95.81 461 LEU A O 1
ATOM 3480 N N . LYS A 1 462 ? -28.497 -3.168 36.666 1.00 97.19 462 LYS A N 1
ATOM 3481 C CA . LYS A 1 462 ? -28.316 -4.011 35.487 1.00 97.19 462 LYS A CA 1
ATOM 3482 C C . LYS A 1 462 ? -28.787 -3.268 34.252 1.00 97.19 462 LYS A C 1
ATOM 3484 O O . LYS A 1 462 ? -29.846 -2.648 34.271 1.00 97.19 462 LYS A O 1
ATOM 3489 N N . PHE A 1 463 ? -28.025 -3.370 33.177 1.00 97.19 463 PHE A N 1
ATOM 3490 C CA . PHE A 1 463 ? -28.312 -2.720 31.906 1.00 97.19 463 PHE A CA 1
ATOM 3491 C C . PHE A 1 463 ? -28.320 -3.770 30.806 1.00 97.19 463 PHE A C 1
ATOM 3493 O O . PHE A 1 463 ? -27.405 -4.589 30.729 1.00 97.19 463 PHE A O 1
ATOM 3500 N N . TYR A 1 464 ? -29.321 -3.726 29.935 1.00 97.69 464 TYR A N 1
ATOM 3501 C CA . TYR A 1 464 ? -29.347 -4.550 28.730 1.00 97.69 464 TYR A CA 1
ATOM 3502 C C . TYR A 1 464 ? -28.921 -3.698 27.546 1.00 97.69 464 TYR A C 1
ATOM 3504 O O . TYR A 1 464 ? -29.617 -2.757 27.174 1.00 97.69 464 TYR A O 1
ATOM 3512 N N . ILE A 1 465 ? -27.764 -3.995 26.958 1.00 98.38 465 ILE A N 1
ATOM 3513 C CA . ILE A 1 465 ? -27.169 -3.136 25.931 1.00 98.38 465 ILE A CA 1
ATOM 3514 C C . ILE A 1 465 ? -26.962 -3.854 24.603 1.00 98.38 465 ILE A C 1
ATOM 3516 O O . ILE A 1 465 ? -26.770 -5.068 24.526 1.00 98.38 465 ILE A O 1
ATOM 3520 N N . THR A 1 466 ? -26.972 -3.081 23.523 1.00 98.50 466 THR A N 1
ATOM 3521 C CA . THR A 1 466 ? -26.444 -3.489 22.220 1.00 98.50 466 THR A CA 1
ATOM 3522 C C . THR A 1 466 ? -25.392 -2.493 21.779 1.00 98.50 466 THR A C 1
ATOM 3524 O O . THR A 1 466 ? -25.674 -1.306 21.624 1.00 98.50 466 THR A O 1
ATOM 3527 N N . ALA A 1 467 ? -24.182 -2.998 21.576 1.00 98.38 467 ALA A N 1
ATOM 3528 C CA . ALA A 1 467 ? -23.049 -2.260 21.052 1.00 98.38 467 ALA A CA 1
ATOM 3529 C C . ALA A 1 467 ? -22.387 -3.136 19.995 1.00 98.38 467 ALA A C 1
ATOM 3531 O O . ALA A 1 467 ? -21.611 -4.036 20.324 1.00 98.38 467 ALA A O 1
ATOM 3532 N N . SER A 1 468 ? -22.763 -2.932 18.732 1.00 97.75 468 SER A N 1
ATOM 3533 C CA . SER A 1 468 ? -22.438 -3.895 17.683 1.00 97.75 468 SER A CA 1
ATOM 3534 C C . SER A 1 468 ? -22.158 -3.285 16.316 1.00 97.75 468 SER A C 1
ATOM 3536 O O . SER A 1 468 ? -22.568 -2.166 15.999 1.00 97.75 468 SER A O 1
ATOM 3538 N N . HIS A 1 469 ? -21.445 -4.053 15.492 1.00 97.44 469 HIS A N 1
ATOM 3539 C CA . HIS A 1 469 ? -21.246 -3.782 14.071 1.00 97.44 469 HIS A CA 1
ATOM 3540 C C . HIS A 1 469 ? -21.750 -4.980 13.253 1.00 97.44 469 HIS A C 1
ATOM 3542 O O . HIS A 1 469 ? -21.294 -6.097 13.506 1.00 97.44 469 HIS A O 1
ATOM 3548 N N . PRO A 1 470 ? -22.626 -4.785 12.249 1.00 96.06 470 PRO A N 1
ATOM 3549 C CA . PRO A 1 470 ? -23.285 -5.889 11.542 1.00 96.06 470 PRO A CA 1
ATOM 3550 C C . PRO A 1 470 ? -22.313 -6.804 10.792 1.00 96.06 470 PRO A C 1
ATOM 3552 O O . PRO A 1 470 ? -22.558 -7.998 10.703 1.00 96.06 470 PRO A O 1
ATOM 3555 N N . ASP A 1 471 ? -21.195 -6.261 10.305 1.00 94.44 471 ASP A N 1
ATOM 3556 C CA . ASP A 1 471 ? -20.177 -7.022 9.562 1.00 94.44 471 ASP A CA 1
ATOM 3557 C C . ASP A 1 471 ? -18.942 -7.402 10.405 1.00 94.44 471 ASP A C 1
ATOM 3559 O O . ASP A 1 471 ? -17.905 -7.762 9.857 1.00 94.44 471 ASP A O 1
ATOM 3563 N N . GLY A 1 472 ? -18.992 -7.252 11.735 1.00 93.44 472 GLY A N 1
ATOM 3564 C CA . GLY A 1 472 ? -17.875 -7.656 12.601 1.00 93.44 472 GLY A CA 1
ATOM 3565 C C . GLY A 1 472 ? -16.666 -6.706 12.626 1.00 93.44 472 GLY A C 1
ATOM 3566 O O . GLY A 1 472 ? -15.598 -7.077 13.108 1.00 93.44 472 GLY A O 1
ATOM 3567 N N . PHE A 1 473 ? -16.807 -5.469 12.144 1.00 95.06 473 PHE A N 1
ATOM 3568 C CA . PHE A 1 473 ? -15.755 -4.446 12.195 1.00 95.06 473 PHE A CA 1
ATOM 3569 C C . PHE A 1 473 ? -15.930 -3.477 13.367 1.00 95.06 473 PHE A C 1
ATOM 3571 O O . PHE A 1 473 ? -15.711 -2.273 13.228 1.00 95.06 473 PHE A O 1
ATOM 3578 N N . LEU A 1 474 ? -16.341 -3.968 14.536 1.00 96.31 474 LEU A N 1
ATOM 3579 C CA . LEU A 1 474 ? -16.417 -3.133 15.729 1.00 96.31 474 LEU A CA 1
ATOM 3580 C C . LEU A 1 474 ? -15.001 -2.787 16.229 1.00 96.31 474 LEU A C 1
ATOM 3582 O O . LEU A 1 474 ? -14.112 -3.638 16.226 1.00 96.31 474 LEU A O 1
ATOM 3586 N N . LEU A 1 475 ? -14.762 -1.533 16.621 1.00 95.81 475 LEU A N 1
ATOM 3587 C CA . LEU A 1 475 ? -13.481 -1.089 17.189 1.00 95.81 475 LEU A CA 1
ATOM 3588 C C . LEU A 1 475 ? -13.488 -1.190 18.705 1.00 95.81 475 LEU A C 1
ATOM 3590 O O . LEU A 1 475 ? -12.574 -1.761 19.290 1.00 95.81 475 LEU A O 1
ATOM 3594 N N . GLN A 1 476 ? -14.494 -0.587 19.331 1.00 96.62 476 GLN A N 1
ATOM 3595 C CA . GLN A 1 476 ? -14.657 -0.539 20.778 1.00 96.62 476 GLN A CA 1
ATOM 3596 C C . GLN A 1 476 ? -16.049 -0.027 21.132 1.00 96.62 476 GLN A C 1
ATOM 3598 O O . GLN A 1 476 ? -16.694 0.663 20.330 1.00 96.62 476 GLN A O 1
ATOM 3603 N N . TYR A 1 477 ? -16.459 -0.287 22.364 1.00 98.19 477 TYR A N 1
ATOM 3604 C CA . TYR A 1 477 ? -17.560 0.416 23.001 1.00 98.19 477 TYR A CA 1
ATOM 3605 C C . TYR A 1 477 ? -17.246 0.689 24.467 1.00 98.19 477 TYR A C 1
ATOM 3607 O O . TYR A 1 477 ? -16.440 0.002 25.093 1.00 98.19 477 TYR A O 1
ATOM 3615 N N . HIS A 1 478 ? -17.899 1.699 25.021 1.00 97.62 478 HIS A N 1
ATOM 3616 C CA . HIS A 1 478 ? -17.960 1.883 26.462 1.00 97.62 478 HIS A CA 1
ATOM 3617 C C . HIS A 1 478 ? -19.272 2.533 26.863 1.00 97.62 478 HIS A C 1
ATOM 3619 O O . HIS A 1 478 ? -19.819 3.363 26.136 1.00 97.62 478 HIS A O 1
ATOM 3625 N N . MET A 1 479 ? -19.752 2.154 28.037 1.00 98.00 479 MET A N 1
ATOM 3626 C CA . MET A 1 479 ? -20.885 2.767 28.700 1.00 98.00 479 MET A CA 1
ATOM 3627 C C . MET A 1 479 ? -20.373 3.517 29.922 1.00 98.00 479 MET A C 1
ATOM 3629 O O . MET A 1 479 ? -19.936 2.903 30.894 1.00 98.00 479 MET A O 1
ATOM 3633 N N . GLU A 1 480 ? -20.395 4.841 29.859 1.00 96.88 480 GLU A N 1
ATOM 3634 C CA . GLU A 1 480 ? -19.950 5.711 30.947 1.00 96.88 480 GLU A CA 1
ATOM 3635 C C . GLU A 1 480 ? -21.127 6.228 31.772 1.00 96.88 480 GLU A C 1
ATOM 3637 O O . GLU A 1 480 ? -22.216 6.468 31.249 1.00 96.88 480 GLU A O 1
ATOM 3642 N N . ALA A 1 481 ? -20.886 6.414 33.066 1.00 97.06 481 ALA A N 1
ATOM 3643 C CA . ALA A 1 481 ? -21.821 7.029 33.993 1.00 97.06 481 ALA A CA 1
ATOM 3644 C C . ALA A 1 481 ? -21.315 8.433 34.343 1.00 97.06 481 ALA A C 1
ATOM 3646 O O . ALA A 1 481 ? -20.309 8.602 35.037 1.00 97.06 481 ALA A O 1
ATOM 3647 N N . LEU A 1 482 ? -21.998 9.454 33.836 1.00 96.69 482 LEU A N 1
ATOM 3648 C CA . LEU A 1 482 ? -21.719 10.859 34.126 1.00 96.69 482 LEU A CA 1
ATOM 3649 C C . LEU A 1 482 ? -22.758 11.379 35.102 1.00 96.69 482 LEU A C 1
ATOM 3651 O O . LEU A 1 482 ? -23.911 10.970 35.028 1.00 96.69 482 LEU A O 1
ATOM 3655 N N . TYR A 1 483 ? -22.377 12.288 35.993 1.00 94.56 483 TYR A N 1
ATOM 3656 C CA . TYR A 1 483 ? -23.317 12.827 36.968 1.00 94.56 483 TYR A CA 1
ATOM 3657 C C . TYR A 1 483 ? -23.052 14.286 37.318 1.00 94.56 483 TYR A C 1
ATOM 3659 O O . TYR A 1 483 ? -21.937 14.804 37.187 1.00 94.56 483 TYR A O 1
ATOM 3667 N N . GLY A 1 484 ? -24.102 14.964 37.778 1.00 90.81 484 GLY A N 1
ATOM 3668 C CA . GLY A 1 484 ? -24.035 16.353 38.222 1.00 90.81 484 GLY A CA 1
ATOM 3669 C C . GLY A 1 484 ? -23.406 17.283 37.181 1.00 90.81 484 GLY A C 1
ATOM 3670 O O . GLY A 1 484 ? -23.825 17.327 36.026 1.00 90.81 484 GLY A O 1
ATOM 3671 N N . LYS A 1 485 ? -22.394 18.058 37.593 1.00 89.81 485 LYS A N 1
ATOM 3672 C CA . LYS A 1 485 ? -21.710 19.034 36.734 1.00 89.81 485 LYS A CA 1
ATOM 3673 C C . LYS A 1 485 ? -20.332 18.524 36.317 1.00 89.81 485 LYS A C 1
ATOM 3675 O O . LYS A 1 485 ? -19.352 18.783 37.009 1.00 89.81 485 LYS A O 1
ATOM 3680 N N . ASN A 1 486 ? -20.263 17.881 35.150 1.00 88.38 486 ASN A N 1
ATOM 3681 C CA . ASN A 1 486 ? -19.025 17.341 34.567 1.00 88.38 486 ASN A CA 1
ATOM 3682 C C . ASN A 1 486 ? -18.291 16.324 35.462 1.00 88.38 486 ASN A C 1
ATOM 3684 O O . ASN A 1 486 ? -17.081 16.153 35.310 1.00 88.38 486 ASN A O 1
ATOM 3688 N N . ASN A 1 487 ? -18.991 15.638 36.370 1.00 94.94 487 ASN A N 1
ATOM 3689 C CA . ASN A 1 487 ? -18.386 14.529 37.097 1.00 94.94 487 ASN A CA 1
ATOM 3690 C C . ASN A 1 487 ? -18.571 13.228 36.309 1.00 94.94 487 ASN A C 1
ATOM 3692 O O . ASN A 1 487 ? -19.551 13.053 35.582 1.00 94.94 487 ASN A O 1
ATOM 3696 N N . SER A 1 488 ? -17.621 12.311 36.465 1.00 96.44 488 SER A N 1
ATOM 3697 C CA . SER A 1 488 ? -17.677 10.967 35.896 1.00 96.44 488 SER A CA 1
ATOM 3698 C C . SER A 1 488 ? -17.519 9.961 37.022 1.00 96.44 488 SER A C 1
ATOM 3700 O O . SER A 1 488 ? -16.566 10.046 37.794 1.00 96.44 488 SER A O 1
ATOM 3702 N N . ALA A 1 489 ? -18.456 9.022 37.110 1.00 96.25 489 ALA A N 1
ATOM 3703 C CA . ALA A 1 489 ? -18.338 7.866 37.985 1.00 96.25 489 ALA A CA 1
ATOM 3704 C C . ALA A 1 489 ? -17.479 6.762 37.344 1.00 96.25 489 ALA A C 1
ATOM 3706 O O . ALA A 1 489 ? -17.139 5.806 38.021 1.00 96.25 489 ALA A O 1
ATOM 3707 N N . GLY A 1 490 ? -17.096 6.882 36.068 1.00 97.38 490 GLY A N 1
ATOM 3708 C CA . GLY A 1 490 ? -16.341 5.865 35.333 1.00 97.38 490 GLY A CA 1
ATOM 3709 C C . GLY A 1 490 ? -17.208 5.088 34.343 1.00 97.38 490 GLY A C 1
ATOM 3710 O O . GLY A 1 490 ? -18.156 5.638 33.774 1.00 97.38 490 GLY A O 1
ATOM 3711 N N . TYR A 1 491 ? -16.866 3.821 34.109 1.00 97.81 491 TYR A N 1
ATOM 3712 C CA . TYR A 1 491 ? -17.486 2.969 33.095 1.00 97.81 491 TYR A CA 1
ATOM 3713 C C . TYR A 1 491 ? -18.233 1.798 33.729 1.00 97.81 491 TYR A C 1
ATOM 3715 O O . TYR A 1 491 ? -17.650 1.030 34.486 1.00 97.81 491 TYR A O 1
ATOM 3723 N N . VAL A 1 492 ? -19.503 1.627 33.360 1.00 97.44 492 VAL A N 1
ATOM 3724 C CA . VAL A 1 492 ? -20.309 0.443 33.704 1.00 97.44 492 VAL A CA 1
ATOM 3725 C C . VAL A 1 492 ? -19.828 -0.777 32.917 1.00 97.44 492 VAL A C 1
ATOM 3727 O O . VAL A 1 492 ? -19.825 -1.893 33.414 1.00 97.44 492 VAL A O 1
ATOM 3730 N N . THR A 1 493 ? -19.403 -0.574 31.673 1.00 97.50 493 THR A N 1
ATOM 3731 C CA . THR A 1 493 ? -18.764 -1.610 30.860 1.00 97.50 493 THR A CA 1
ATOM 3732 C C . THR A 1 493 ? -17.921 -0.954 29.774 1.00 97.50 493 THR A C 1
ATOM 3734 O O . THR A 1 493 ? -18.235 0.148 29.312 1.00 97.50 493 THR A O 1
ATOM 3737 N N . SER A 1 494 ? -16.853 -1.615 29.349 1.00 96.69 494 SER A N 1
ATOM 3738 C CA . SER A 1 494 ? -16.127 -1.265 28.136 1.00 96.69 494 SER A CA 1
ATOM 3739 C C . SER A 1 494 ? -15.452 -2.497 27.559 1.00 96.69 494 SER A C 1
ATOM 3741 O O . SER A 1 494 ? -15.084 -3.414 28.289 1.00 96.69 494 SER A O 1
ATOM 3743 N N . ASP A 1 495 ? -15.302 -2.510 26.242 1.00 95.31 495 ASP A N 1
ATOM 3744 C CA . ASP A 1 495 ? -14.521 -3.527 25.553 1.00 95.31 495 ASP A CA 1
ATOM 3745 C C . ASP A 1 495 ? -13.934 -2.950 24.263 1.00 95.31 495 ASP A C 1
ATOM 3747 O O . ASP A 1 495 ? -14.424 -1.953 23.709 1.00 95.31 495 ASP A O 1
ATOM 3751 N N . LYS A 1 496 ? -12.860 -3.562 23.780 1.00 94.31 496 LYS A N 1
ATOM 3752 C CA . LYS A 1 496 ? -12.110 -3.106 22.616 1.00 94.31 496 LYS A CA 1
ATOM 3753 C C . LYS A 1 496 ? -11.549 -4.283 21.836 1.00 94.31 496 LYS A C 1
ATOM 3755 O O . LYS A 1 496 ? -11.008 -5.232 22.393 1.00 94.31 496 LYS A O 1
ATOM 3760 N N . TYR A 1 497 ? -11.580 -4.146 20.517 1.00 92.31 497 TYR A N 1
ATOM 3761 C CA . TYR A 1 497 ? -10.963 -5.091 19.608 1.00 92.31 497 TYR A CA 1
ATOM 3762 C C . TYR A 1 497 ? -9.463 -5.234 19.895 1.00 92.31 497 TYR A C 1
ATOM 3764 O O . TYR A 1 497 ? -8.725 -4.243 19.928 1.00 92.31 497 TYR A O 1
ATOM 3772 N N . THR A 1 498 ? -9.006 -6.476 20.043 1.00 83.00 498 THR A N 1
ATOM 3773 C CA . THR A 1 498 ? -7.586 -6.832 20.091 1.00 83.00 498 THR A CA 1
ATOM 3774 C C . THR A 1 498 ? -7.320 -7.945 19.085 1.00 83.00 498 THR A C 1
ATOM 3776 O O . THR A 1 498 ? -8.176 -8.797 18.859 1.00 83.00 498 THR A O 1
ATOM 3779 N N . SER A 1 499 ? -6.127 -7.971 18.489 1.00 66.25 499 SER A N 1
ATOM 3780 C CA . SER A 1 499 ? -5.744 -9.004 17.513 1.00 66.25 499 SER A CA 1
ATOM 3781 C C . SER A 1 499 ? -5.747 -10.424 18.097 1.00 66.25 499 SER A C 1
ATOM 3783 O O . SER A 1 499 ? -5.885 -11.389 17.357 1.00 66.25 499 SER A O 1
ATOM 3785 N N . ALA A 1 500 ? -5.662 -10.568 19.425 1.00 55.47 500 ALA A N 1
ATOM 3786 C CA . ALA A 1 500 ? -5.786 -11.849 20.124 1.00 55.47 500 ALA A CA 1
ATOM 3787 C C . ALA A 1 500 ? -7.230 -12.390 20.181 1.00 55.47 500 ALA A C 1
ATOM 3789 O O . ALA A 1 500 ? -7.424 -13.577 20.433 1.00 55.47 500 ALA A O 1
ATOM 3790 N N . LEU A 1 501 ? -8.237 -11.539 19.948 1.00 52.94 501 LEU A N 1
ATOM 3791 C CA . LEU A 1 501 ? -9.654 -11.918 19.860 1.00 52.94 501 LEU A CA 1
ATOM 3792 C C . LEU A 1 501 ? -10.074 -12.285 18.424 1.00 52.94 501 LEU A C 1
ATOM 3794 O O . LEU A 1 501 ? -11.226 -12.657 18.201 1.00 52.94 501 LEU A O 1
ATOM 3798 N N . ALA A 1 502 ? -9.169 -12.165 17.448 1.00 52.16 502 ALA A N 1
ATOM 3799 C CA . ALA A 1 502 ? -9.470 -12.366 16.039 1.00 52.16 502 ALA A CA 1
ATOM 3800 C C . ALA A 1 502 ? -9.474 -13.860 15.675 1.00 52.16 502 ALA A C 1
ATOM 3802 O O . ALA A 1 502 ? -8.436 -14.523 15.668 1.00 52.16 502 ALA A O 1
ATOM 3803 N N . ALA A 1 503 ? -10.648 -14.386 15.323 1.00 58.09 503 ALA A N 1
ATOM 3804 C CA . ALA A 1 503 ? -10.727 -15.548 14.443 1.00 58.09 503 ALA A CA 1
ATOM 3805 C C . ALA A 1 503 ? -10.193 -15.169 13.044 1.00 58.09 503 ALA A C 1
ATOM 3807 O O . ALA A 1 503 ? -9.991 -13.995 12.746 1.00 58.09 503 ALA A O 1
ATOM 3808 N N . ILE A 1 504 ? -9.968 -16.149 12.170 1.00 65.25 504 ILE A N 1
ATOM 3809 C CA . ILE A 1 504 ? -9.809 -15.904 10.730 1.00 65.25 504 ILE A CA 1
ATOM 3810 C C . ILE A 1 504 ? -11.169 -16.244 10.109 1.00 65.25 504 ILE A C 1
ATOM 3812 O O . ILE A 1 504 ? -11.568 -17.410 10.207 1.00 65.25 504 ILE A O 1
ATOM 3816 N N . PRO A 1 505 ? -11.926 -15.275 9.552 1.00 70.75 505 PRO A N 1
ATOM 3817 C CA . PRO A 1 505 ? -11.629 -13.841 9.347 1.00 70.75 505 PRO A CA 1
ATOM 3818 C C . PRO A 1 505 ? -11.685 -12.981 10.633 1.00 70.75 505 PRO A C 1
ATOM 3820 O O . PRO A 1 505 ? -12.406 -13.360 11.559 1.00 70.75 505 PRO A O 1
ATOM 3823 N N . PRO A 1 506 ? -11.008 -11.803 10.684 1.00 82.19 506 PRO A N 1
ATOM 3824 C CA . PRO A 1 506 ? -10.859 -10.957 11.885 1.00 82.19 506 PRO A CA 1
ATOM 3825 C C . PRO A 1 506 ? -12.150 -10.211 12.261 1.00 82.19 506 PRO A C 1
ATOM 3827 O O . PRO A 1 506 ? -12.255 -8.984 12.178 1.00 82.19 506 PRO A O 1
ATOM 3830 N N . VAL A 1 507 ? -13.178 -10.955 12.654 1.00 88.38 507 VAL A N 1
ATOM 3831 C CA . VAL A 1 507 ? -14.507 -10.428 12.970 1.00 88.38 507 VAL A CA 1
ATOM 3832 C C . VAL A 1 507 ? -14.716 -10.304 14.476 1.00 88.38 507 VAL A C 1
ATOM 3834 O O . VAL A 1 507 ? -14.456 -11.222 15.246 1.00 88.38 507 VAL A O 1
ATOM 3837 N N . TRP A 1 508 ? -15.252 -9.162 14.891 1.00 93.56 508 TRP A N 1
ATOM 3838 C CA . TRP A 1 508 ? -15.778 -8.917 16.226 1.00 93.56 508 TRP A CA 1
ATOM 3839 C C . TRP A 1 508 ? -17.063 -8.098 16.117 1.00 93.56 508 TRP A C 1
ATOM 3841 O O . TRP A 1 508 ? -17.052 -6.919 15.755 1.00 93.56 508 TRP A O 1
ATOM 3851 N N . TYR A 1 509 ? -18.191 -8.755 16.385 1.00 94.50 509 TYR A N 1
ATOM 3852 C CA . TYR A 1 509 ? -19.523 -8.161 16.252 1.00 94.50 509 TYR A CA 1
ATOM 3853 C C . TYR A 1 509 ? -19.904 -7.277 17.438 1.00 94.50 509 TYR A C 1
ATOM 3855 O O . TYR A 1 509 ? -20.809 -6.462 17.294 1.00 94.50 509 TYR A O 1
ATOM 3863 N N . GLY A 1 510 ? -19.221 -7.415 18.578 1.00 94.69 510 GLY A N 1
ATOM 3864 C CA . GLY A 1 510 ? -19.619 -6.805 19.841 1.00 94.69 510 GLY A CA 1
ATOM 3865 C C . GLY A 1 510 ? -20.721 -7.587 20.542 1.00 94.69 510 GLY A C 1
ATOM 3866 O O . GLY A 1 510 ? -20.769 -8.815 20.468 1.00 94.69 510 GLY A O 1
ATOM 3867 N N . VAL A 1 511 ? -21.608 -6.861 21.216 1.00 96.69 511 VAL A N 1
ATOM 3868 C CA . VAL A 1 511 ? -22.618 -7.429 22.113 1.00 96.69 511 VAL A CA 1
ATOM 3869 C C . VAL A 1 511 ? -24.022 -7.063 21.648 1.00 96.69 511 VAL A C 1
ATOM 3871 O O . VAL A 1 511 ? -24.270 -5.946 21.190 1.00 96.69 511 VAL A O 1
ATOM 3874 N N . THR A 1 512 ? -24.953 -8.013 21.745 1.00 97.56 512 THR A N 1
ATOM 3875 C CA . THR A 1 512 ? -26.361 -7.820 21.370 1.00 97.56 512 THR A CA 1
ATOM 3876 C C . THR A 1 512 ? -27.255 -8.249 22.517 1.00 97.56 512 THR A C 1
ATOM 3878 O O . THR A 1 512 ? -27.187 -9.394 22.952 1.00 97.56 512 THR A O 1
ATOM 3881 N N . ASN A 1 513 ? -28.086 -7.316 22.979 1.00 97.00 513 ASN A N 1
ATOM 3882 C CA . ASN A 1 513 ? -28.964 -7.453 24.141 1.00 97.00 513 ASN A CA 1
ATOM 3883 C C . ASN A 1 513 ? -28.289 -8.135 25.348 1.00 97.00 513 ASN A C 1
ATOM 3885 O O . ASN A 1 513 ? -28.848 -9.043 25.963 1.00 97.00 513 ASN A O 1
ATOM 3889 N N . GLN A 1 514 ? -27.051 -7.736 25.640 1.00 97.38 514 GLN A N 1
ATOM 3890 C CA . GLN A 1 514 ? -26.254 -8.323 26.707 1.00 97.38 514 GLN A CA 1
ATOM 3891 C C . GLN A 1 514 ? -26.520 -7.605 28.028 1.00 97.38 514 GLN A C 1
ATOM 3893 O O . GLN A 1 514 ? -26.498 -6.376 28.077 1.00 97.38 514 GLN A O 1
ATOM 3898 N N . GLU A 1 515 ? -26.720 -8.386 29.090 1.00 97.44 515 GLU A N 1
ATOM 3899 C CA . GLU A 1 515 ? -26.738 -7.888 30.464 1.00 97.44 515 GLU A CA 1
ATOM 3900 C C . GLU A 1 515 ? -25.322 -7.484 30.892 1.00 97.44 515 GLU A C 1
ATOM 3902 O O . GLU A 1 515 ? -24.377 -8.272 30.783 1.00 97.44 515 GLU A O 1
ATOM 3907 N N . VAL A 1 516 ? -25.187 -6.264 31.400 1.00 96.19 516 VAL A N 1
ATOM 3908 C CA . VAL A 1 516 ? -23.999 -5.771 32.100 1.00 96.19 516 VAL A CA 1
ATOM 3909 C C . VAL A 1 516 ? -24.422 -5.196 33.447 1.00 96.19 516 VAL A C 1
ATOM 3911 O O . VAL A 1 516 ? -25.485 -4.583 33.555 1.00 96.19 516 VAL A O 1
ATOM 3914 N N . ASP A 1 517 ? -23.617 -5.411 34.484 1.00 94.19 517 ASP A N 1
ATOM 3915 C CA . ASP A 1 517 ? -23.965 -5.035 35.853 1.00 94.19 517 ASP A CA 1
ATOM 3916 C C . ASP A 1 517 ? -22.934 -4.079 36.469 1.00 94.19 517 ASP A C 1
ATOM 3918 O O . ASP A 1 517 ? -21.722 -4.224 36.285 1.00 94.19 517 ASP A O 1
ATOM 3922 N N . SER A 1 518 ? -23.421 -3.073 37.195 1.00 95.94 518 SER A N 1
ATOM 3923 C CA . SER A 1 518 ? -22.576 -2.030 37.777 1.00 95.94 518 SER A CA 1
ATOM 3924 C C . SER A 1 518 ? -21.712 -2.536 38.928 1.00 95.94 518 SER A C 1
ATOM 3926 O O . SER A 1 518 ? -20.641 -1.985 39.176 1.00 95.94 518 SER A O 1
ATOM 3928 N N . LEU A 1 519 ? -22.151 -3.573 39.644 1.00 95.25 519 LEU A N 1
ATOM 3929 C CA . LEU A 1 519 ? -21.425 -4.114 40.790 1.00 95.25 519 LEU A CA 1
ATOM 3930 C C . LEU A 1 519 ? -20.106 -4.772 40.370 1.00 95.25 519 LEU A C 1
ATOM 3932 O O . LEU A 1 519 ? -19.102 -4.611 41.067 1.00 95.25 519 LEU A O 1
ATOM 3936 N N . THR A 1 520 ? -20.091 -5.491 39.248 1.00 94.62 520 THR A N 1
ATOM 3937 C CA . THR A 1 520 ? -18.864 -6.041 38.656 1.00 94.62 520 THR A CA 1
ATOM 3938 C C . THR A 1 520 ? -17.895 -4.912 38.307 1.00 94.62 520 THR A C 1
ATOM 3940 O O . THR A 1 520 ? -16.757 -4.920 38.774 1.00 94.62 520 THR A O 1
ATOM 3943 N N . ALA A 1 521 ? -18.369 -3.866 37.626 1.00 95.75 521 ALA A N 1
ATOM 3944 C CA . ALA A 1 521 ? -17.540 -2.711 37.284 1.00 95.75 521 ALA A CA 1
ATOM 3945 C C . ALA A 1 521 ? -16.978 -1.970 38.512 1.00 95.75 521 ALA A C 1
ATOM 3947 O O . ALA A 1 521 ? -15.837 -1.504 38.488 1.00 95.75 521 ALA A O 1
ATOM 3948 N N . MET A 1 522 ? -17.745 -1.885 39.605 1.00 96.69 522 MET A N 1
ATOM 3949 C CA . MET A 1 522 ? -17.265 -1.310 40.867 1.00 96.69 522 MET A CA 1
ATOM 3950 C C . MET A 1 522 ? -16.173 -2.159 41.518 1.00 96.69 522 MET A C 1
ATOM 3952 O O . MET A 1 522 ? -15.182 -1.616 42.009 1.00 96.69 522 MET A O 1
ATOM 3956 N N . LYS A 1 523 ? -16.322 -3.489 41.514 1.00 95.56 523 LYS A N 1
ATOM 3957 C CA . LYS A 1 523 ? -15.305 -4.412 42.050 1.00 95.56 523 LYS A CA 1
ATOM 3958 C C . LYS A 1 523 ? -14.002 -4.347 41.261 1.00 95.56 523 LYS A C 1
ATOM 3960 O O . LYS A 1 523 ? -12.934 -4.392 41.868 1.00 95.56 523 LYS A O 1
ATOM 3965 N N . ASP A 1 524 ? -14.103 -4.183 39.948 1.00 94.38 524 ASP A N 1
ATOM 3966 C CA . ASP A 1 524 ? -12.955 -4.057 39.049 1.00 94.38 524 ASP A CA 1
ATOM 3967 C C . ASP A 1 524 ? -12.333 -2.646 39.077 1.00 94.38 524 ASP A C 1
ATOM 3969 O O . ASP A 1 524 ? -11.325 -2.388 38.419 1.00 94.38 524 ASP A O 1
ATOM 3973 N N . GLY A 1 525 ? -12.913 -1.717 39.851 1.00 95.12 525 GLY A N 1
ATOM 3974 C CA . GLY A 1 525 ? -12.442 -0.337 39.982 1.00 95.12 525 GLY A CA 1
ATOM 3975 C C . GLY A 1 525 ? -12.697 0.534 38.748 1.00 95.12 525 GLY A C 1
ATOM 3976 O O . GLY A 1 525 ? -12.154 1.634 38.655 1.00 95.12 525 GLY A O 1
ATOM 3977 N N . MET A 1 526 ? -13.512 0.061 37.801 1.00 96.81 526 MET A N 1
ATOM 3978 C CA . MET A 1 526 ? -13.905 0.804 36.599 1.00 96.81 526 MET A CA 1
ATOM 3979 C C . MET A 1 526 ? -15.007 1.831 36.874 1.00 96.81 526 MET A C 1
ATOM 3981 O O . MET A 1 526 ? -15.121 2.808 36.131 1.00 96.81 526 MET A O 1
ATOM 3985 N N . LEU A 1 527 ? -15.793 1.616 37.932 1.00 97.94 527 LEU A N 1
ATOM 3986 C CA . LEU A 1 527 ? -16.916 2.454 38.337 1.00 97.94 527 LEU A CA 1
ATOM 3987 C C . LEU A 1 527 ? -16.802 2.813 39.828 1.00 97.94 527 LEU A C 1
ATOM 3989 O O . LEU A 1 527 ? -16.616 1.948 40.678 1.00 97.94 527 LEU A O 1
ATOM 3993 N N . ALA A 1 528 ? -16.910 4.093 40.160 1.00 97.12 528 ALA A N 1
ATOM 3994 C CA . ALA A 1 528 ? -16.997 4.566 41.534 1.00 97.12 528 ALA A CA 1
ATOM 3995 C C . ALA A 1 528 ? -18.374 4.230 42.138 1.00 97.12 528 ALA A C 1
ATOM 3997 O O . ALA A 1 528 ? -19.346 4.088 41.391 1.00 97.12 528 ALA A O 1
ATOM 3998 N N . PRO A 1 529 ? -18.489 4.149 43.479 1.00 96.44 529 PRO A N 1
ATOM 3999 C CA . PRO A 1 529 ? -19.788 4.127 44.138 1.00 96.44 529 PRO A CA 1
ATOM 4000 C C . PRO A 1 529 ? -20.679 5.274 43.650 1.00 96.44 529 PRO A C 1
ATOM 4002 O O . PRO A 1 529 ? -20.199 6.356 43.305 1.00 96.44 529 PRO A O 1
ATOM 4005 N N . TRP A 1 530 ? -21.980 5.025 43.617 1.00 95.50 530 TRP A N 1
ATOM 4006 C CA . TRP A 1 530 ? -22.971 5.995 43.193 1.00 95.50 530 TRP A CA 1
ATOM 4007 C C . TRP A 1 530 ? -22.974 7.233 44.100 1.00 95.50 530 TRP A C 1
ATOM 4009 O O . TRP A 1 530 ? -22.766 7.153 45.308 1.00 95.50 530 TRP A O 1
ATOM 4019 N N . GLU A 1 531 ? -23.318 8.373 43.517 1.00 93.19 531 GLU A N 1
ATOM 4020 C CA . GLU A 1 531 ? -23.596 9.627 44.207 1.00 93.19 531 GLU A CA 1
ATOM 4021 C C . GLU A 1 531 ? -25.079 9.969 44.050 1.00 93.19 531 GLU A C 1
ATOM 4023 O O . GLU A 1 531 ? -25.713 9.603 43.061 1.00 93.19 531 GLU A O 1
ATOM 4028 N N . GLN A 1 532 ? -25.657 10.681 45.015 1.00 91.62 532 GLN A N 1
ATOM 4029 C CA . GLN A 1 532 ? -27.059 11.077 44.926 1.00 91.62 532 GLN A CA 1
ATOM 4030 C C . GLN A 1 532 ? -27.155 12.278 43.988 1.00 91.62 532 GLN A C 1
ATOM 4032 O O . GLN A 1 532 ? -26.889 13.420 44.373 1.00 91.62 532 GLN A O 1
ATOM 4037 N N . CYS A 1 533 ? -27.450 12.021 42.717 1.00 91.19 533 CYS A N 1
ATOM 4038 C CA . CYS A 1 533 ? -27.409 13.035 41.675 1.00 91.19 533 CYS A CA 1
ATOM 4039 C C . CYS A 1 533 ? -28.215 12.626 40.439 1.00 91.19 533 CYS A C 1
ATOM 4041 O O . CYS A 1 533 ? -28.653 11.487 40.298 1.00 91.19 533 CYS A O 1
ATOM 4043 N N . ALA A 1 534 ? -28.356 13.562 39.501 1.00 91.19 534 ALA A N 1
ATOM 4044 C CA . ALA A 1 534 ? -28.769 13.240 38.143 1.00 91.19 534 ALA A CA 1
ATOM 4045 C C . ALA A 1 534 ? -27.601 12.584 37.397 1.00 91.19 534 ALA A C 1
ATOM 4047 O O . ALA A 1 534 ? -26.492 13.130 37.386 1.00 91.19 534 ALA A O 1
ATOM 4048 N N . TYR A 1 535 ? -27.875 11.439 36.783 1.00 94.00 535 TYR A N 1
ATOM 4049 C CA . TYR A 1 535 ? -26.957 10.633 35.998 1.00 94.00 535 TYR A CA 1
ATOM 4050 C C . TYR A 1 535 ? -27.352 10.625 34.525 1.00 94.00 535 TYR A C 1
ATOM 4052 O O . TYR A 1 535 ? -28.528 10.555 34.174 1.00 94.00 535 TYR A O 1
ATOM 4060 N N . GLN A 1 536 ? -26.333 10.644 33.677 1.00 94.69 536 GLN A N 1
ATOM 4061 C CA . GLN A 1 536 ? -26.396 10.321 32.264 1.00 94.69 536 GLN A CA 1
ATOM 4062 C C . GLN A 1 536 ? -25.578 9.047 32.047 1.00 94.69 536 GLN A C 1
ATOM 4064 O O . GLN A 1 536 ? -24.353 9.047 32.210 1.00 94.69 536 GLN A O 1
ATOM 4069 N N . PHE A 1 537 ? -26.250 7.974 31.648 1.00 95.75 537 PHE A N 1
ATOM 4070 C CA . PHE A 1 537 ? -25.615 6.769 31.138 1.00 95.75 537 PHE A CA 1
ATOM 4071 C C . PHE A 1 537 ? -25.430 6.917 29.636 1.00 95.75 537 PHE A C 1
ATOM 4073 O O . PHE A 1 537 ? -26.396 7.004 28.878 1.00 95.75 537 PHE A O 1
ATOM 4080 N N . ARG A 1 538 ? -24.176 6.976 29.204 1.00 97.50 538 ARG A N 1
ATOM 4081 C CA . ARG A 1 538 ? -23.819 7.247 27.815 1.00 97.50 538 ARG A CA 1
ATOM 4082 C C . ARG A 1 538 ? -23.099 6.046 27.226 1.00 97.50 538 ARG A C 1
ATOM 4084 O O . ARG A 1 538 ? -21.953 5.769 27.568 1.00 97.50 538 ARG A O 1
ATOM 4091 N N . LEU A 1 539 ? -23.774 5.327 26.334 1.00 98.50 539 LEU A N 1
ATOM 4092 C CA . LEU A 1 539 ? -23.196 4.227 25.569 1.00 98.50 539 LEU A CA 1
ATOM 4093 C C . LEU A 1 539 ? -22.637 4.764 24.255 1.00 98.50 539 LEU A C 1
ATOM 4095 O O . LEU A 1 539 ? -23.388 5.266 23.420 1.00 98.50 539 LEU A O 1
ATOM 4099 N N . ARG A 1 540 ? -21.330 4.618 24.046 1.00 98.44 540 ARG A N 1
ATOM 4100 C CA . ARG A 1 540 ? -20.648 5.004 22.809 1.00 98.44 540 ARG A CA 1
ATOM 4101 C C . ARG A 1 540 ? -20.019 3.805 22.133 1.00 98.44 540 ARG A C 1
ATOM 4103 O O . ARG A 1 540 ? -19.398 2.969 22.785 1.00 98.44 540 ARG A O 1
ATOM 4110 N N . VAL A 1 541 ? -20.161 3.754 20.816 1.00 98.56 541 VAL A N 1
ATOM 4111 C CA . VAL A 1 541 ? -19.771 2.617 19.982 1.00 98.56 541 VAL A CA 1
ATOM 4112 C C . VAL A 1 541 ? -19.043 3.145 18.752 1.00 98.56 541 VAL A C 1
ATOM 4114 O O . VAL A 1 541 ? -19.515 4.093 18.127 1.00 98.56 541 VAL A O 1
ATOM 4117 N N . TRP A 1 542 ? -17.913 2.539 18.383 1.00 98.25 542 TRP A N 1
ATOM 4118 C CA . TRP A 1 542 ? -17.113 2.925 17.212 1.00 98.25 542 TRP A CA 1
ATOM 4119 C C . TRP A 1 542 ? -16.831 1.728 16.311 1.00 98.25 542 TRP A C 1
ATOM 4121 O O . TRP A 1 542 ? -16.546 0.639 16.805 1.00 98.25 542 TRP A O 1
ATOM 4131 N N . ALA A 1 543 ? -16.842 1.938 14.994 1.00 97.44 543 ALA A N 1
ATOM 4132 C CA . ALA A 1 543 ? -16.355 0.952 14.029 1.00 97.44 543 ALA A CA 1
ATOM 4133 C C . ALA A 1 543 ? -14.857 1.128 13.756 1.00 97.44 543 ALA A C 1
ATOM 4135 O O . ALA A 1 543 ? -14.305 2.218 13.919 1.00 97.44 543 ALA A O 1
ATOM 4136 N N . ARG A 1 544 ? -14.225 0.073 13.235 1.00 96.00 544 ARG A N 1
ATOM 4137 C CA . ARG A 1 544 ? -12.861 0.106 12.688 1.00 96.00 544 ARG A CA 1
ATOM 4138 C C . ARG A 1 544 ? -12.785 0.781 11.316 1.00 96.00 544 ARG A C 1
ATOM 4140 O O . ARG A 1 544 ? -11.692 0.990 10.809 1.00 96.00 544 ARG A O 1
ATOM 4147 N N . THR A 1 545 ? -13.920 1.141 10.714 1.00 97.50 545 THR A N 1
ATOM 4148 C CA . THR A 1 545 ? -13.964 1.804 9.407 1.00 97.50 545 THR A CA 1
ATOM 4149 C C . THR A 1 545 ? -13.208 3.130 9.412 1.00 97.50 545 THR A C 1
ATOM 4151 O O . THR A 1 545 ? -13.546 4.034 10.184 1.00 97.50 545 THR A O 1
ATOM 4154 N N . THR A 1 546 ? -12.249 3.270 8.497 1.00 97.94 546 THR A N 1
ATOM 4155 C CA . THR A 1 546 ? -11.413 4.464 8.324 1.00 97.94 546 THR A CA 1
ATOM 4156 C C . THR A 1 546 ? -11.537 5.082 6.930 1.00 97.94 546 THR A C 1
ATOM 4158 O O . THR A 1 546 ? -11.784 4.390 5.949 1.00 97.94 546 THR A O 1
ATOM 4161 N N . ASP A 1 547 ? -11.348 6.395 6.819 1.00 96.62 547 ASP A N 1
ATOM 4162 C CA . ASP A 1 547 ? -11.162 7.092 5.533 1.00 96.62 547 ASP A CA 1
ATOM 4163 C C . ASP A 1 547 ? -9.676 7.266 5.151 1.00 96.62 547 ASP A C 1
ATOM 4165 O O . ASP A 1 547 ? -9.345 7.959 4.186 1.00 96.62 547 ASP A O 1
ATOM 4169 N N . GLY A 1 548 ? -8.769 6.656 5.920 1.00 94.88 548 GLY A N 1
ATOM 4170 C CA . GLY A 1 548 ? -7.322 6.842 5.811 1.00 94.88 548 GLY A CA 1
ATOM 4171 C C . GLY A 1 548 ? -6.777 7.993 6.663 1.00 94.88 548 GLY A C 1
ATOM 4172 O O . GLY A 1 548 ? -5.560 8.181 6.729 1.00 94.88 548 GLY A O 1
ATOM 4173 N N . TYR A 1 549 ? -7.642 8.756 7.338 1.00 94.00 549 TYR A N 1
ATOM 4174 C CA . TYR A 1 549 ? -7.266 9.813 8.280 1.00 94.00 549 TYR A CA 1
ATOM 4175 C C . TYR A 1 549 ? -7.785 9.522 9.685 1.00 94.00 549 TYR A C 1
ATOM 4177 O O . TYR A 1 549 ? -7.016 9.627 10.641 1.00 94.00 549 TYR A O 1
ATOM 4185 N N . ASN A 1 550 ? -9.054 9.134 9.811 1.00 94.31 550 ASN A N 1
ATOM 4186 C CA . ASN A 1 550 ? -9.725 8.892 11.085 1.00 94.31 550 ASN A CA 1
ATOM 4187 C C . ASN A 1 550 ? -10.641 7.668 11.014 1.00 94.31 550 ASN A C 1
ATOM 4189 O O . ASN A 1 550 ? -11.061 7.251 9.938 1.00 94.31 550 ASN A O 1
ATOM 4193 N N . TYR A 1 551 ? -11.040 7.152 12.177 1.00 96.06 551 TYR A N 1
ATOM 4194 C CA . TYR A 1 551 ? -12.238 6.318 12.269 1.00 96.06 551 TYR A CA 1
ATOM 4195 C C . TYR A 1 551 ? -13.481 7.181 12.031 1.00 96.06 551 TYR A C 1
ATOM 4197 O O . TYR A 1 551 ? -13.629 8.237 12.647 1.00 96.06 551 TYR A O 1
ATOM 4205 N N . ILE A 1 552 ? -14.372 6.744 11.142 1.00 95.75 552 ILE A N 1
ATOM 4206 C CA . ILE A 1 552 ? -15.456 7.597 10.613 1.00 95.75 552 ILE A CA 1
ATOM 4207 C C . ILE A 1 552 ? -16.871 7.136 10.975 1.00 95.75 552 ILE A C 1
ATOM 4209 O O . ILE A 1 552 ? -17.848 7.761 10.559 1.00 95.75 552 ILE A O 1
ATOM 4213 N N . ARG A 1 553 ? -17.018 6.038 11.723 1.00 95.69 553 ARG A N 1
ATOM 4214 C CA . ARG A 1 553 ? -18.329 5.510 12.126 1.00 95.69 553 ARG A CA 1
ATOM 4215 C C . ARG A 1 553 ? -18.403 5.362 13.637 1.00 95.69 553 ARG A C 1
ATOM 4217 O O . ARG A 1 553 ? -17.610 4.639 14.236 1.00 95.69 553 ARG A O 1
ATOM 4224 N N . SER A 1 554 ? -19.394 6.016 14.227 1.00 97.50 554 SER A N 1
ATOM 4225 C CA . SER A 1 554 ? -19.728 5.892 15.640 1.00 97.50 554 SER A CA 1
ATOM 4226 C C . SER A 1 554 ? -21.218 6.113 15.869 1.00 97.50 554 SER A C 1
ATOM 4228 O O . SER A 1 554 ? -21.865 6.805 15.083 1.00 97.50 554 SER A O 1
ATOM 4230 N N . ALA A 1 555 ? -21.737 5.574 16.964 1.00 98.25 555 ALA A N 1
ATOM 4231 C CA . ALA A 1 555 ? -23.073 5.858 17.469 1.00 98.25 555 ALA A CA 1
ATOM 4232 C C . ALA A 1 555 ? -23.011 6.104 18.977 1.00 98.25 555 ALA A C 1
ATOM 4234 O O . ALA A 1 555 ? -22.112 5.613 19.666 1.00 98.25 555 ALA A O 1
ATOM 4235 N N . GLU A 1 556 ? -23.970 6.876 19.472 1.00 98.12 556 GLU A N 1
ATOM 4236 C CA . GLU A 1 556 ? -24.120 7.193 20.885 1.00 98.12 556 GLU A CA 1
ATOM 4237 C C . GLU A 1 556 ? -25.591 7.037 21.276 1.00 98.12 556 GLU A C 1
ATOM 4239 O O . GLU A 1 556 ? -26.475 7.478 20.540 1.00 98.12 556 GLU A O 1
ATOM 4244 N N . PHE A 1 557 ? -25.837 6.423 22.430 1.00 97.94 557 PHE A N 1
ATOM 4245 C CA . PHE A 1 557 ? -27.143 6.363 23.076 1.00 97.94 557 PHE A CA 1
ATOM 4246 C C . PHE A 1 557 ? -27.009 6.923 24.491 1.00 97.94 557 PHE A C 1
ATOM 4248 O O . PHE A 1 557 ? -26.072 6.567 25.208 1.00 97.94 557 PHE A O 1
ATOM 4255 N N . ASN A 1 558 ? -27.926 7.805 24.882 1.00 95.50 558 ASN A N 1
ATOM 4256 C CA . ASN A 1 558 ? -27.918 8.452 26.189 1.00 95.50 558 ASN A CA 1
ATOM 4257 C C . ASN A 1 558 ? -29.220 8.154 26.915 1.00 95.50 558 ASN A C 1
ATOM 4259 O O . ASN A 1 558 ? -30.287 8.401 26.360 1.00 95.50 558 ASN A O 1
ATOM 4263 N N . ASP A 1 559 ? -29.106 7.716 28.159 1.00 93.44 559 ASP A N 1
ATOM 4264 C CA . ASP A 1 559 ? -30.232 7.485 29.053 1.00 93.44 559 ASP A CA 1
ATOM 4265 C C . ASP A 1 559 ? -30.011 8.230 30.378 1.00 93.44 559 ASP A C 1
ATOM 4267 O O . ASP A 1 559 ? -28.864 8.418 30.796 1.00 93.44 559 ASP A O 1
ATOM 4271 N N . HIS A 1 560 ? -31.076 8.723 31.009 1.00 91.94 560 HIS A N 1
ATOM 4272 C CA . HIS A 1 560 ? -30.979 9.675 32.122 1.00 91.94 560 HIS A CA 1
ATOM 4273 C C . HIS A 1 560 ? -31.866 9.284 33.301 1.00 91.94 560 HIS A C 1
ATOM 4275 O O . HIS A 1 560 ? -33.065 9.059 33.145 1.00 91.94 560 HIS A O 1
ATOM 4281 N N . TYR A 1 561 ? -31.282 9.301 34.500 1.00 91.62 561 TYR A N 1
ATOM 4282 C CA . TYR A 1 561 ? -31.963 8.943 35.745 1.00 91.62 561 TYR A CA 1
ATOM 4283 C C . TYR A 1 561 ? -31.507 9.833 36.892 1.00 91.62 561 TYR A C 1
ATOM 4285 O O . TYR A 1 561 ? -30.377 10.317 36.900 1.00 91.62 561 TYR A O 1
ATOM 4293 N N . TYR A 1 562 ? -32.357 10.018 37.896 1.00 89.69 562 TYR A N 1
ATOM 4294 C CA . TYR A 1 562 ? -31.928 10.568 39.181 1.00 89.69 562 TYR A CA 1
ATOM 4295 C C . TYR A 1 562 ? -31.717 9.419 40.167 1.00 89.69 562 TYR A C 1
ATOM 4297 O O . TYR A 1 562 ? -32.653 8.664 40.424 1.00 89.69 562 TYR A O 1
ATOM 4305 N N . LEU A 1 563 ? -30.502 9.274 40.699 1.00 90.62 563 LEU A N 1
ATOM 4306 C CA . LEU A 1 563 ? -30.183 8.285 41.730 1.00 90.62 563 LEU A CA 1
ATOM 4307 C C . LEU A 1 563 ? -30.373 8.911 43.112 1.00 90.62 563 LEU A C 1
ATOM 4309 O O . LEU A 1 563 ? -29.829 9.981 43.390 1.00 90.62 563 LEU A O 1
ATOM 4313 N N . GLN A 1 564 ? -31.117 8.228 43.977 1.00 87.50 564 GLN A N 1
ATOM 4314 C CA . GLN A 1 564 ? -31.383 8.638 45.353 1.00 87.50 564 GLN A CA 1
ATOM 4315 C C . GLN A 1 564 ? -30.987 7.516 46.315 1.00 87.50 564 GLN A C 1
ATOM 4317 O O . GLN A 1 564 ? -31.399 6.377 46.113 1.00 87.50 564 GLN A O 1
ATOM 4322 N N . PHE A 1 565 ? -30.226 7.831 47.367 1.00 82.25 565 PHE A N 1
ATOM 4323 C CA . PHE A 1 565 ? -30.024 6.918 48.499 1.00 82.25 565 PHE A CA 1
ATOM 4324 C C . PHE A 1 565 ? -31.029 7.259 49.583 1.00 82.25 565 PHE A C 1
ATOM 4326 O O . PHE A 1 565 ? -31.356 8.433 49.709 1.00 82.25 565 PHE A O 1
ATOM 4333 N N . ASP A 1 566 ? -31.504 6.248 50.312 1.00 65.75 566 ASP A N 1
ATOM 4334 C CA . ASP A 1 566 ? -32.290 6.333 51.549 1.00 65.75 566 ASP A CA 1
ATOM 4335 C C . ASP A 1 566 ? -33.128 7.605 51.735 1.00 65.75 566 ASP A C 1
ATOM 4337 O O . ASP A 1 566 ? -32.628 8.699 51.998 1.00 65.75 566 ASP A O 1
ATOM 4341 N N . GLN A 1 567 ? -34.448 7.426 51.688 1.00 52.41 567 GLN A N 1
ATOM 4342 C CA . GLN A 1 567 ? -35.428 8.450 52.023 1.00 52.41 567 GLN A CA 1
ATOM 4343 C C . GLN A 1 567 ? -35.146 9.083 53.389 1.00 52.41 567 GLN A C 1
ATOM 4345 O O . GLN A 1 567 ? -35.614 8.619 54.427 1.00 52.41 567 GLN A O 1
ATOM 4350 N N . VAL A 1 568 ? -34.426 10.198 53.387 1.00 47.62 568 VAL A N 1
ATOM 4351 C CA . VAL A 1 568 ? -34.557 11.190 54.437 1.00 47.62 568 VAL A CA 1
ATOM 4352 C C . VAL A 1 568 ? -35.526 12.227 53.897 1.00 47.62 568 VAL A C 1
ATOM 4354 O O . VAL A 1 568 ? -35.137 13.174 53.213 1.00 47.62 568 VAL A O 1
ATOM 4357 N N . ASN A 1 569 ? -36.807 12.007 54.204 1.00 49.72 569 ASN A N 1
ATOM 4358 C CA . ASN A 1 569 ? -37.840 13.038 54.232 1.00 49.72 569 ASN A CA 1
ATOM 4359 C C . ASN A 1 569 ? -37.421 14.141 55.208 1.00 49.72 569 ASN A C 1
ATOM 4361 O O . ASN A 1 569 ? -37.889 14.200 56.341 1.00 49.72 569 ASN A O 1
ATOM 4365 N N . THR A 1 570 ? -36.494 14.996 54.799 1.00 50.22 570 THR A N 1
ATOM 4366 C CA . THR A 1 570 ? -36.280 16.291 55.433 1.00 50.22 570 THR A CA 1
ATOM 4367 C C . THR A 1 570 ? -35.817 17.276 54.369 1.00 50.22 570 THR A C 1
ATOM 4369 O O . THR A 1 570 ? -34.719 17.826 54.459 1.00 50.22 570 THR A O 1
ATOM 4372 N N . CYS A 1 571 ? -36.635 17.517 53.343 1.00 50.22 571 CYS A N 1
ATOM 4373 C CA . CYS A 1 571 ? -36.616 18.857 52.778 1.00 50.22 571 CYS A CA 1
ATOM 4374 C C . CYS A 1 571 ? -37.357 19.727 53.805 1.00 50.22 571 CYS A C 1
ATOM 4376 O O . CYS A 1 571 ? -38.525 19.459 54.060 1.00 50.22 571 CYS A O 1
ATOM 4378 N N . PRO A 1 572 ? -36.733 20.728 54.451 1.00 55.41 572 PRO A N 1
ATOM 4379 C CA . PRO A 1 572 ? -37.393 21.509 55.504 1.00 55.41 572 PRO A CA 1
ATOM 4380 C C . PRO A 1 572 ? -38.658 22.270 55.056 1.00 55.41 572 PRO A C 1
ATOM 4382 O O . PRO A 1 572 ? -39.280 22.925 55.885 1.00 55.41 572 PRO A O 1
ATOM 4385 N N . GLY A 1 573 ? -38.994 22.237 53.761 1.00 60.09 573 GLY A N 1
ATOM 4386 C CA . GLY A 1 573 ? -40.194 22.831 53.172 1.00 60.09 573 GLY A CA 1
ATOM 4387 C C . GLY A 1 573 ? -41.117 21.844 52.451 1.00 60.09 573 GLY A C 1
ATOM 4388 O O . GLY A 1 573 ? -42.025 22.316 51.785 1.00 60.09 573 GLY A O 1
ATOM 4389 N N . ASP A 1 574 ? -40.868 20.534 52.556 1.00 67.19 574 ASP A N 1
ATOM 4390 C CA . ASP A 1 574 ? -41.830 19.482 52.188 1.00 67.19 574 ASP A CA 1
ATOM 4391 C C . ASP A 1 574 ? -42.687 19.235 53.435 1.00 67.19 574 ASP A C 1
ATOM 4393 O O . ASP A 1 574 ? -42.301 18.501 54.351 1.00 67.19 574 ASP A O 1
ATOM 4397 N N . ILE A 1 575 ? -43.745 20.033 53.551 1.00 69.50 575 ILE A N 1
ATOM 4398 C CA . ILE A 1 575 ? -44.611 20.109 54.730 1.00 69.50 575 ILE A CA 1
ATOM 4399 C C . ILE A 1 575 ? -45.611 18.950 54.695 1.00 69.50 575 ILE A C 1
ATOM 4401 O O . ILE A 1 575 ? -45.903 18.388 55.756 1.00 69.50 575 ILE A O 1
ATOM 4405 N N . ASP A 1 576 ? -46.048 18.544 53.498 1.00 71.88 576 ASP A N 1
ATOM 4406 C CA . ASP A 1 576 ? -47.040 17.477 53.317 1.00 71.88 576 ASP A CA 1
ATOM 4407 C C . ASP A 1 576 ? -46.421 16.070 53.252 1.00 71.88 576 ASP A C 1
ATOM 4409 O O . ASP A 1 576 ? -47.129 15.054 53.255 1.00 71.88 576 ASP A O 1
ATOM 4413 N N . ASN A 1 577 ? -45.088 16.005 53.305 1.00 63.31 577 ASN A N 1
ATOM 4414 C CA . ASN A 1 577 ? -44.287 14.790 53.354 1.00 63.31 577 ASN A CA 1
ATOM 4415 C C . ASN A 1 577 ? -44.471 13.924 52.092 1.00 63.31 577 ASN A C 1
ATOM 4417 O O . ASN A 1 577 ? -44.325 12.693 52.147 1.00 63.31 577 ASN A O 1
ATOM 4421 N N . SER A 1 578 ? -44.816 14.560 50.968 1.00 71.69 578 SER A N 1
ATOM 4422 C CA . SER A 1 578 ? -45.008 13.933 49.656 1.00 71.69 578 SER A CA 1
ATOM 4423 C C . SER A 1 578 ? -43.692 13.595 48.953 1.00 71.69 578 SER A C 1
ATOM 4425 O O . SER A 1 578 ? -43.691 12.841 47.975 1.00 71.69 578 SER A O 1
ATOM 4427 N N . GLY A 1 579 ? -42.566 14.099 49.460 1.00 62.25 579 GLY A N 1
ATOM 4428 C CA . GLY A 1 579 ? -41.238 13.913 48.884 1.00 62.25 579 GLY A CA 1
ATOM 4429 C C . GLY A 1 579 ? -40.857 14.982 47.856 1.00 62.25 579 GLY A C 1
ATOM 4430 O O . GLY A 1 579 ? -39.821 14.836 47.198 1.00 62.25 579 GLY A O 1
ATOM 4431 N N . ALA A 1 580 ? -41.658 16.040 47.691 1.00 64.44 580 ALA A N 1
ATOM 4432 C CA . ALA A 1 580 ? -41.397 17.176 46.808 1.00 64.44 580 ALA A CA 1
ATOM 4433 C C . ALA A 1 580 ? -41.666 18.506 47.534 1.00 64.44 580 ALA A C 1
ATOM 4435 O O . ALA A 1 580 ? -42.347 18.528 48.543 1.00 64.44 580 ALA A O 1
ATOM 4436 N N . VAL A 1 581 ? -41.103 19.615 47.034 1.00 65.94 581 VAL A N 1
ATOM 4437 C CA . VAL A 1 581 ? -41.508 20.970 47.455 1.00 65.94 581 VAL A CA 1
ATOM 4438 C C . VAL A 1 581 ? -42.274 21.592 46.298 1.00 65.94 581 VAL A C 1
ATOM 4440 O O . VAL A 1 581 ? -41.663 21.997 45.300 1.00 65.94 581 VAL A O 1
ATOM 4443 N N . ASP A 1 582 ? -43.595 21.632 46.398 1.00 77.00 582 ASP A N 1
ATOM 4444 C CA . ASP A 1 582 ? -44.493 22.089 45.345 1.00 77.00 582 ASP A CA 1
ATOM 4445 C C . ASP A 1 582 ? -45.594 23.047 45.854 1.00 77.00 582 ASP A C 1
ATOM 4447 O O . ASP A 1 582 ? -45.470 23.714 46.883 1.00 77.00 582 ASP A O 1
ATOM 4451 N N . GLY A 1 583 ? -46.641 23.252 45.050 1.00 67.12 583 GLY A N 1
ATOM 4452 C CA . GLY A 1 583 ? -47.726 24.173 45.393 1.00 67.12 583 GLY A CA 1
ATOM 4453 C C . GLY A 1 583 ? -48.619 23.699 46.547 1.00 67.12 583 GLY A C 1
ATOM 4454 O O . GLY A 1 583 ? -49.323 24.531 47.124 1.00 67.12 583 GLY A O 1
ATOM 4455 N N . LEU A 1 584 ? -48.614 22.405 46.874 1.00 73.56 584 LEU A N 1
ATOM 4456 C CA . LEU A 1 584 ? -49.383 21.806 47.966 1.00 73.56 584 LEU A CA 1
ATOM 4457 C C . LEU A 1 584 ? -48.761 22.146 49.324 1.00 73.56 584 LEU A C 1
ATOM 4459 O O . LEU A 1 584 ? -49.495 22.566 50.222 1.00 73.56 584 LEU A O 1
ATOM 4463 N N . ASP A 1 585 ? -47.431 22.154 49.428 1.00 76.88 585 ASP A N 1
ATOM 4464 C CA . ASP A 1 585 ? -46.712 22.604 50.630 1.00 76.88 585 ASP A CA 1
ATOM 4465 C C . ASP A 1 585 ? -47.018 24.065 50.973 1.00 76.88 585 ASP A C 1
ATOM 4467 O O . ASP A 1 585 ? -47.212 24.443 52.130 1.00 76.88 585 ASP A O 1
ATOM 4471 N N . VAL A 1 586 ? -47.130 24.914 49.946 1.00 69.75 586 VAL A N 1
ATOM 4472 C CA . VAL A 1 586 ? -47.496 26.330 50.105 1.00 69.75 586 VAL A CA 1
ATOM 4473 C C . VAL A 1 586 ? -48.942 26.476 50.593 1.00 69.75 586 VAL A C 1
ATOM 4475 O O . VAL A 1 586 ? -49.245 27.401 51.356 1.00 69.75 586 VAL A O 1
ATOM 4478 N N . MET A 1 587 ? -49.843 25.570 50.196 1.00 69.88 587 MET A N 1
ATOM 4479 C CA . MET A 1 587 ? -51.215 25.553 50.707 1.00 69.88 587 MET A CA 1
ATOM 4480 C C . MET A 1 587 ? -51.272 25.114 52.172 1.00 69.88 587 MET A C 1
ATOM 4482 O O . MET A 1 587 ? -52.005 25.738 52.944 1.00 69.88 587 MET A O 1
ATOM 4486 N N . GLU A 1 588 ? -50.478 24.127 52.582 1.00 69.94 588 GLU A N 1
ATOM 4487 C CA . GLU A 1 588 ? -50.428 23.663 53.973 1.00 69.94 588 GLU A CA 1
ATOM 4488 C C . GLU A 1 588 ? -49.800 24.714 54.908 1.00 69.94 588 GLU A C 1
ATOM 4490 O O . GLU A 1 588 ? -50.346 25.023 55.974 1.00 69.94 588 GLU A O 1
ATOM 4495 N N . MET A 1 589 ? -48.756 25.412 54.445 1.00 66.31 589 MET A N 1
ATOM 4496 C CA . MET A 1 589 ? -48.189 26.575 55.141 1.00 66.31 589 MET A CA 1
ATOM 4497 C C . MET A 1 589 ? -49.218 27.711 55.314 1.00 66.31 589 MET A C 1
ATOM 4499 O O . MET A 1 589 ? -49.228 28.409 56.332 1.00 66.31 589 MET A O 1
ATOM 4503 N N . SER A 1 590 ? -50.121 27.892 54.341 1.00 65.75 590 SER A N 1
ATOM 4504 C CA . SER A 1 590 ? -51.173 28.918 54.391 1.00 65.75 590 SER A CA 1
ATOM 4505 C C . SER A 1 590 ? -52.293 28.604 55.390 1.00 65.7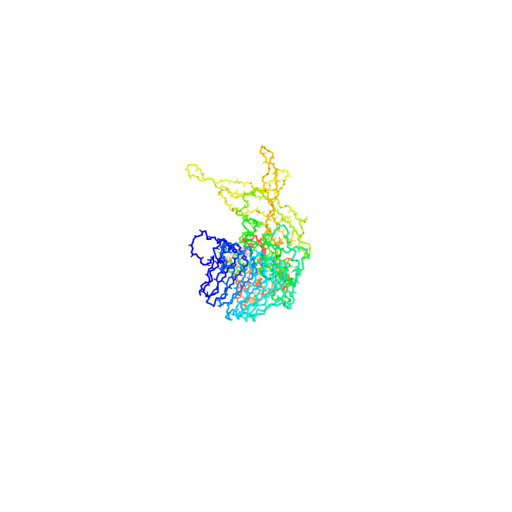5 590 SER A C 1
ATOM 4507 O O . SER A 1 590 ? -52.909 29.528 55.929 1.00 65.75 590 SER A O 1
ATOM 4509 N N . THR A 1 591 ? -52.539 27.321 55.678 1.00 65.38 591 THR A N 1
ATOM 4510 C CA . THR A 1 591 ? -53.521 26.898 56.687 1.00 65.38 591 THR A CA 1
ATOM 4511 C C . THR A 1 591 ? -53.027 27.072 58.122 1.00 65.38 591 THR A C 1
ATOM 4513 O O . THR A 1 591 ? -53.852 27.278 59.016 1.00 65.38 591 THR A O 1
ATOM 4516 N N . ASP A 1 592 ? -51.709 27.068 58.339 1.00 59.47 592 ASP A N 1
ATOM 4517 C CA . ASP A 1 592 ? -51.100 27.156 59.673 1.00 59.47 592 ASP A CA 1
ATOM 4518 C C . ASP A 1 592 ? -50.802 28.611 60.101 1.00 59.47 592 ASP A C 1
ATOM 4520 O O . ASP A 1 592 ? -50.987 28.985 61.260 1.00 59.47 592 ASP A O 1
ATOM 4524 N N . TYR A 1 593 ? -50.482 29.504 59.155 1.00 55.44 593 TYR A N 1
ATOM 4525 C CA . TYR A 1 593 ? -50.242 30.936 59.428 1.00 55.44 593 TYR A CA 1
ATOM 4526 C C . TYR A 1 593 ? -51.507 31.766 59.755 1.00 55.44 593 TYR A C 1
ATOM 4528 O O . TYR A 1 593 ? -51.409 32.970 60.006 1.00 55.44 593 TYR A O 1
ATOM 4536 N N . GLY A 1 594 ? -52.695 31.148 59.769 1.00 55.72 594 GLY A N 1
ATOM 4537 C CA . GLY A 1 594 ? -53.988 31.803 60.012 1.00 55.72 594 GLY A CA 1
ATOM 4538 C C . GLY A 1 594 ? -54.609 31.599 61.402 1.00 55.72 594 GLY A C 1
ATOM 4539 O O . GLY A 1 594 ? -55.677 32.157 61.657 1.00 55.72 594 GLY A O 1
ATOM 4540 N N . ARG A 1 595 ? -53.997 30.819 62.308 1.00 52.00 595 ARG A N 1
ATOM 4541 C CA . ARG A 1 595 ? -54.534 30.575 63.663 1.00 52.00 595 ARG A CA 1
ATOM 4542 C C . ARG A 1 595 ? -53.667 31.196 64.754 1.00 52.00 595 ARG A C 1
ATOM 4544 O O . ARG A 1 595 ? -52.854 30.535 65.388 1.00 52.00 595 ARG A O 1
ATOM 4551 N N . THR A 1 596 ? -53.919 32.468 65.043 1.00 43.94 596 THR A N 1
ATOM 4552 C CA . THR A 1 596 ? -53.580 33.075 66.336 1.00 43.94 596 THR A CA 1
ATOM 4553 C C . THR A 1 596 ? -54.787 33.008 67.269 1.00 43.94 596 THR A C 1
ATOM 4555 O O . THR A 1 596 ? -55.457 34.016 67.474 1.00 43.94 596 THR A O 1
ATOM 4558 N N . ASP A 1 597 ? -55.038 31.843 67.866 1.00 48.72 597 ASP A N 1
ATOM 4559 C CA . ASP A 1 597 ? -55.823 31.762 69.104 1.00 48.72 597 ASP A CA 1
ATOM 4560 C C . ASP A 1 597 ? -54.847 31.657 70.282 1.00 48.72 597 ASP A C 1
ATOM 4562 O O . ASP A 1 597 ? -54.661 30.610 70.898 1.00 48.72 597 ASP A O 1
ATOM 4566 N N . CYS A 1 598 ? -54.194 32.777 70.597 1.00 39.84 598 CYS A N 1
ATOM 4567 C CA . CYS A 1 598 ? -53.614 32.980 71.919 1.00 39.84 598 CYS A CA 1
ATOM 4568 C C . CYS A 1 598 ? -54.755 33.305 72.895 1.00 39.84 598 CYS A C 1
ATOM 4570 O O . CYS A 1 598 ? -55.072 34.473 73.117 1.00 39.84 598 CYS A O 1
ATOM 4572 N N . LEU A 1 599 ? -55.367 32.275 73.484 1.00 43.09 599 LEU A N 1
ATOM 4573 C CA . LEU A 1 599 ? -56.120 32.403 74.732 1.00 43.09 599 LEU A CA 1
ATOM 4574 C C . LEU A 1 599 ? -55.580 31.421 75.778 1.00 43.09 599 LEU A C 1
ATOM 4576 O O . LEU A 1 599 ? -55.998 30.265 75.836 1.00 43.09 599 LEU A O 1
ATOM 4580 N N . ASN A 1 600 ? -54.701 31.997 76.608 1.00 39.41 600 ASN A N 1
ATOM 4581 C CA . ASN A 1 600 ? -54.312 31.710 77.999 1.00 39.41 600 ASN A CA 1
ATOM 4582 C C . ASN A 1 600 ? -52.823 31.457 78.207 1.00 39.41 600 ASN A C 1
ATOM 4584 O O . ASN A 1 600 ? -52.332 30.377 77.818 1.00 39.41 600 ASN A O 1
#

Secondary structure (DSSP, 8-state):
-----B-SEE---SSS-S-SEEEESS--EEES-EEE--SSEEEEEESS---EEES-EEES-S-TT--SS-EEEEEES---EEES-EEES-SSEEEEEESGGGTT-EEES-EEE--SSEEEEEETT---EEES-EEESSSEEEEEETT---EEES-EEE--SSEEEEE-TT------TT-B-S---B-SSSTTT-PBPTT-TTTT-S--SGGG--TTSSPPPSSTT-STTS--SS--S--SS-EEEEEETTEEGGGB--SSSTTTT-B---HHHHHHHT----SSBPB-SEEEEEEEE-TT-TT--EEEEEEEE-BTTBPPPGGG-EE----EEEEEEEE-TTS-EEEEEEEEESEEETTEEEEEE---SSEETTTTEEEEEEGGGS-SEEEEEEEEEEEEESSTT--EEEEE-PPP-TTSEEEEEE--PPPEEEEEEEEETTSPEEPTT-EEEESSTT--EEEEEEEE-TTSBEEEEEEEEEETTTEEEEEEEEEE--GGG--SS--B-EEEEEEEEHHHHHHTTSBPPP-SEEEEEEEEEEES-B-SSSB--EEEEEEEEEEEES-----TT--S-SSS-SHHHHHHHHHHTT------

Radius of gyration: 36.62 Å; chains: 1; bounding box: 99×74×113 Å

Sequence (600 aa):
MPNFPVSGSIYSGSVSIDAGIKISGGSVVITNNTISHNNKRGVYITNGSSAIIRNNTIRHNGDPDDDLHDYGIISLSSTPLITNNIIRNNYGSGVYFAWADSAGAKLINNTIVDNDSDGVWSCCEAAPVIKNNIITGNTAGISASFDAIPEISYNDVWNNSWLDYNAQQGGVASPGPGDISVDPLFDTVNPSKYYLAEGSPCIDAGDPDPVYDDIDGSKNDMGAWGGGFGAPSSSSAALASGFVFTTIGKIPVSEITQGLGDQKGLANVSSAVHTDLGIPMYTDSPFGGKLWLSGLFGTEDTSVRYYQILAAKWTGTSPPVEADFQLLKDPLTKIKYIINTDGTVTAQRVTLGPLSQYSMEGLYERTNIGYWAHSDLKLIWDTTRVGNGVYDIMVKAYRLSGIYPFYTLEEVSLPYNAQERITVTVNNSPVTATIHSVHYNNGLEIPECAIIGLTSNTENLKFYITASHPDGFLLQYHMEALYGKNNSAGYVTSDKYTSALAAIPPVWYGVTNQEVDSLTAMKDGMLAPWEQCAYQFRLRVWARTTDGYNYIRSAEFNDHYYLQFDQVNTCPGDIDNSGAVDGLDVMEMSTDYGRTDCLN

pLDDT: mean 86.34, std 15.34, range [26.08, 98.81]